Protein AF-A0A969ZF93-F1 (afdb_monomer)

Mean predicted aligned error: 15.91 Å

Sequence (380 aa):
MSTKKSKSNSNIKKSTTNMNKKSVTTKNDAAKNDTPNAEYIKITNASLAMEIDSDFIKSILDEEADKKLCLDSTTDDKTQMDQFDEIEMEIIEVEKPQKKKRKIVPFDFVRWAVMFGALCLFAYSSYELTLIYVTGQETNDAHGEIANMFTVSIDDVDTEYYNVNGEKIVLNNTGDGTAFVWNFEKIKEYNPNAKGYIRQGNGTYIDNPIVQHPSDNDYYLNHLSNNYPSGVGSIFIDTRITEGLNAKNCILYGHNVQAWANHIMFGSLNFYYDDPSHCKENPTMDIYIGDHHYVYYVYAAFKVPATGSPVYTWEIETDEEFLEYVNTFKEQSIYDFKEAPQITADSHILTLSTCTTDHEQRMIIQLVRSREVFDVPVDQ

Solvent-accessible surface area (backbone atoms only — not comparable to full-atom values): 23064 Å² total; per-residue (Å²): 133,89,81,82,89,81,88,88,87,80,90,86,84,90,87,80,89,85,89,84,91,83,83,89,81,88,79,83,80,75,77,82,75,83,68,66,78,74,47,64,70,49,56,65,61,64,79,67,64,77,78,74,54,68,67,59,58,49,54,58,54,52,62,59,50,68,74,70,70,85,80,82,85,80,90,85,91,90,86,80,90,84,91,83,78,96,74,81,90,74,85,74,82,76,77,76,84,74,82,77,74,79,76,86,48,75,66,57,57,52,51,49,51,51,53,48,52,51,50,52,51,49,51,50,53,52,50,54,52,48,50,54,51,50,49,51,49,55,51,53,50,52,54,50,50,56,55,53,73,29,50,42,61,60,86,80,52,91,73,81,45,28,17,92,86,71,47,75,46,81,79,63,67,76,79,83,51,31,24,82,47,68,56,49,66,62,48,37,72,63,22,79,45,47,62,35,34,41,28,34,81,93,37,82,39,30,65,44,59,29,31,39,50,91,80,43,78,61,62,43,57,42,11,30,75,76,67,48,75,32,87,70,22,30,39,30,42,50,43,86,49,82,60,42,91,73,25,59,43,26,48,34,41,24,42,50,36,53,72,96,63,64,15,29,67,34,24,49,60,53,38,61,72,77,32,78,64,46,45,72,76,56,43,50,36,43,37,34,47,63,82,42,35,34,41,24,23,40,44,23,37,41,75,44,57,60,93,62,58,81,83,73,62,63,80,72,94,44,54,66,58,43,51,48,53,52,51,59,48,42,73,57,23,82,52,88,46,78,86,32,74,89,84,53,72,88,46,34,32,37,39,40,40,21,53,37,99,84,58,61,32,26,40,36,42,30,30,36,59,65,55,76,48,78,67,32,56,52,92,128

Structure (mmCIF, N/CA/C/O backbone):
data_AF-A0A969ZF93-F1
#
_entry.id   AF-A0A969ZF93-F1
#
loop_
_atom_site.group_PDB
_atom_site.id
_atom_site.type_symbol
_atom_site.label_atom_id
_atom_site.label_alt_id
_atom_site.label_comp_id
_atom_site.label_asym_id
_atom_site.label_entity_id
_atom_site.label_seq_id
_atom_site.pdbx_PDB_ins_code
_atom_site.Cartn_x
_atom_site.Cartn_y
_atom_site.Cartn_z
_atom_site.occupancy
_atom_site.B_iso_or_equiv
_atom_site.auth_seq_id
_atom_site.auth_comp_id
_atom_site.auth_asym_id
_atom_site.auth_atom_id
_atom_site.pdbx_PDB_model_num
ATOM 1 N N . MET A 1 1 ? -57.391 31.481 47.842 1.00 40.81 1 MET A N 1
ATOM 2 C CA . MET A 1 1 ? -56.029 31.367 47.275 1.00 40.81 1 MET A CA 1
ATOM 3 C C . MET A 1 1 ? -56.160 31.253 45.759 1.00 40.81 1 MET A C 1
ATOM 5 O O . MET A 1 1 ? -56.789 30.311 45.313 1.00 40.81 1 MET A O 1
ATOM 9 N N . SER A 1 2 ? -55.962 32.372 45.042 1.00 35.78 2 SER A N 1
ATOM 10 C CA . SER A 1 2 ? -54.962 32.567 43.956 1.00 35.78 2 SER A CA 1
ATOM 11 C C . SER A 1 2 ? -55.096 31.579 42.776 1.00 35.78 2 SER A C 1
ATOM 13 O O . SER A 1 2 ? -54.986 30.390 43.007 1.00 35.78 2 SER A O 1
ATOM 15 N N . THR A 1 3 ? -55.288 31.931 41.492 1.00 37.84 3 THR A N 1
ATOM 16 C CA . THR A 1 3 ? -55.156 33.207 40.755 1.00 37.84 3 THR A CA 1
ATOM 17 C C . THR A 1 3 ? -55.750 33.072 39.323 1.00 37.84 3 THR A C 1
ATOM 19 O O . THR A 1 3 ? -55.585 32.030 38.706 1.00 37.84 3 THR A O 1
ATOM 22 N N . LYS A 1 4 ? -56.434 34.137 38.844 1.00 36.38 4 LYS A N 1
ATOM 23 C CA . LYS A 1 4 ? -56.649 34.712 37.469 1.00 36.38 4 LYS A CA 1
ATOM 24 C C . LYS A 1 4 ? -56.533 33.810 36.201 1.00 36.38 4 LYS A C 1
ATOM 26 O O . LYS A 1 4 ? -55.506 33.186 36.000 1.00 36.38 4 LYS A O 1
ATOM 31 N N . LYS A 1 5 ? -57.557 33.676 35.319 1.00 35.16 5 LYS A N 1
ATOM 32 C CA . LYS A 1 5 ? -58.002 34.558 34.172 1.00 35.16 5 LYS A CA 1
ATOM 33 C C . LYS A 1 5 ? -56.833 35.023 33.262 1.00 35.16 5 LYS A C 1
ATOM 35 O O . LYS A 1 5 ? -55.870 35.528 33.808 1.00 35.16 5 LYS A O 1
ATOM 40 N N . SER A 1 6 ? -56.839 35.004 31.917 1.00 31.14 6 SER A N 1
ATOM 41 C CA . SER A 1 6 ? -57.897 34.932 30.890 1.00 31.14 6 SER A CA 1
ATOM 42 C C . SER A 1 6 ? -57.333 34.759 29.456 1.00 31.14 6 SER A C 1
ATOM 44 O O . SER A 1 6 ? -56.270 35.290 29.170 1.00 31.14 6 SER A O 1
ATOM 46 N N . LYS A 1 7 ? -58.139 34.126 28.586 1.00 33.19 7 LYS A N 1
ATOM 47 C CA . LYS A 1 7 ? -58.518 34.403 27.170 1.00 33.19 7 LYS A CA 1
ATOM 48 C C . LYS A 1 7 ? -57.571 35.030 26.117 1.00 33.19 7 LYS A C 1
ATOM 50 O O . LYS A 1 7 ? -56.831 35.975 26.347 1.00 33.19 7 LYS A O 1
ATOM 55 N N . SER A 1 8 ? -57.822 34.514 24.909 1.00 30.25 8 SER A N 1
ATOM 56 C CA . SER A 1 8 ? -57.331 34.769 23.551 1.00 30.25 8 SER A CA 1
ATOM 57 C C . SER A 1 8 ? -57.629 36.132 22.915 1.00 30.25 8 SER A C 1
ATOM 59 O O . SER A 1 8 ? -58.649 36.751 23.214 1.00 30.25 8 SER A O 1
ATOM 61 N N . ASN A 1 9 ? -56.796 36.472 21.921 1.00 28.94 9 ASN A N 1
ATOM 62 C CA . ASN A 1 9 ? -57.050 37.063 20.582 1.00 28.94 9 ASN A CA 1
ATOM 63 C C . ASN A 1 9 ? -55.696 37.633 20.096 1.00 28.94 9 ASN A C 1
ATOM 65 O O . ASN A 1 9 ? -54.911 38.052 20.933 1.00 28.94 9 ASN A O 1
ATOM 69 N N . SER A 1 10 ? -55.288 37.771 18.834 1.00 29.08 10 SER A N 1
ATOM 70 C CA . SER A 1 10 ? -55.715 37.454 17.458 1.00 29.08 10 SER A CA 1
ATOM 71 C C . SER A 1 10 ? -54.717 38.225 16.549 1.00 29.08 10 SER A C 1
ATOM 73 O O . SER A 1 10 ? -54.175 39.217 17.037 1.00 29.08 10 SER A O 1
ATOM 75 N N . ASN A 1 11 ? -54.605 37.892 15.247 1.00 27.62 11 ASN A N 1
ATOM 76 C CA . ASN A 1 11 ? -54.101 38.757 14.143 1.00 27.62 11 ASN A CA 1
ATOM 77 C C . ASN A 1 11 ? -52.562 38.944 14.043 1.00 27.62 11 ASN A C 1
ATOM 79 O O . ASN A 1 11 ? -51.918 39.159 15.054 1.00 27.62 11 ASN A O 1
ATOM 83 N N . ILE A 1 12 ? -51.842 38.917 12.905 1.00 28.77 12 ILE A N 1
ATOM 84 C CA . ILE A 1 12 ? -52.039 39.133 11.444 1.00 28.77 12 ILE A CA 1
ATOM 85 C C . ILE A 1 12 ? -50.669 38.700 10.802 1.00 28.77 12 ILE A C 1
ATOM 87 O O . ILE A 1 12 ? -49.652 38.895 11.455 1.00 28.77 12 ILE A O 1
ATOM 91 N N . LYS A 1 13 ? -50.470 38.082 9.619 1.00 28.23 13 LYS A N 1
ATOM 92 C CA . LYS A 1 13 ? -50.748 38.515 8.228 1.00 28.23 13 LYS A CA 1
ATOM 93 C C . LYS A 1 13 ? -50.360 37.376 7.254 1.00 28.23 13 LYS A C 1
ATOM 95 O O . LYS A 1 13 ? -49.263 36.837 7.355 1.00 28.23 13 LYS A O 1
ATOM 100 N N . LYS A 1 14 ? -51.221 37.071 6.279 1.00 29.30 14 LYS A N 1
ATOM 101 C CA . LYS A 1 14 ? -50.859 36.401 5.014 1.00 29.30 14 LYS A CA 1
ATOM 102 C C . LYS A 1 14 ? -50.449 37.469 3.992 1.00 29.30 14 LYS A C 1
ATOM 104 O O . LYS A 1 14 ? -51.065 38.532 3.967 1.00 29.30 14 LYS A O 1
ATOM 109 N N . SER A 1 15 ? -49.494 37.159 3.119 1.00 24.33 15 SER A N 1
ATOM 110 C CA . SER A 1 15 ? -49.384 37.768 1.788 1.00 24.33 15 SER A CA 1
ATOM 111 C C . SER A 1 15 ? -48.845 36.731 0.807 1.00 24.33 15 SER A C 1
ATOM 113 O O . SER A 1 15 ? -47.916 35.991 1.126 1.00 24.33 15 SER A O 1
ATOM 115 N N . THR A 1 16 ? -49.472 36.673 -0.360 1.00 24.44 16 THR A N 1
ATOM 116 C CA . THR A 1 16 ? -49.314 35.671 -1.413 1.00 24.44 16 THR A CA 1
ATOM 117 C C . THR A 1 16 ? -48.857 36.374 -2.697 1.00 24.44 16 THR A C 1
ATOM 119 O O . THR A 1 16 ? -49.367 37.449 -2.999 1.00 24.44 16 THR A O 1
ATOM 122 N N . THR A 1 17 ? -48.039 35.680 -3.502 1.00 24.02 17 THR A N 1
ATOM 123 C CA . THR A 1 17 ? -47.880 35.784 -4.981 1.00 24.02 17 THR A CA 1
ATOM 124 C C . THR A 1 17 ? -47.227 37.036 -5.596 1.00 24.02 17 THR A C 1
ATOM 126 O O . THR A 1 17 ? -47.792 38.121 -5.550 1.00 24.02 17 THR A O 1
ATOM 129 N N . ASN A 1 18 ? -46.128 36.865 -6.353 1.00 24.06 18 ASN A N 1
ATOM 130 C CA . ASN A 1 18 ? -46.196 36.690 -7.819 1.00 24.06 18 ASN A CA 1
ATOM 131 C C . ASN A 1 18 ? -44.833 36.395 -8.479 1.00 24.06 18 ASN A C 1
ATOM 133 O O . ASN A 1 18 ? -43.802 36.934 -8.088 1.00 24.06 18 ASN A O 1
ATOM 137 N N . MET A 1 19 ? -44.875 35.546 -9.512 1.00 25.45 19 MET A N 1
ATOM 138 C CA . MET A 1 19 ? -43.780 35.216 -10.433 1.00 25.45 19 MET A CA 1
ATOM 139 C C . MET A 1 19 ? -43.371 36.416 -11.304 1.00 25.45 19 MET A C 1
ATOM 141 O O . MET A 1 19 ? -44.251 37.144 -11.762 1.00 25.45 19 MET A O 1
ATOM 145 N N . ASN A 1 20 ? -42.091 36.504 -11.699 1.00 24.62 20 ASN A N 1
ATOM 146 C CA . ASN A 1 20 ? -41.753 36.644 -13.123 1.00 24.62 20 ASN A CA 1
ATOM 147 C C . ASN A 1 20 ? -40.305 36.230 -13.463 1.00 24.62 20 ASN A C 1
ATOM 149 O O . ASN A 1 20 ? -39.370 36.491 -12.712 1.00 24.62 20 ASN A O 1
ATOM 153 N N . LYS A 1 21 ? -40.165 35.593 -14.632 1.00 26.84 21 LYS A N 1
ATOM 154 C CA . LYS A 1 21 ? -38.942 35.107 -15.298 1.00 26.84 21 LYS A CA 1
ATOM 155 C C . LYS A 1 21 ? -38.001 36.237 -15.749 1.00 26.84 21 LYS A C 1
ATOM 157 O O . LYS A 1 21 ? -38.490 37.248 -16.249 1.00 26.84 21 LYS A O 1
ATOM 162 N N . LYS A 1 22 ? -36.686 35.961 -15.748 1.00 24.03 22 LYS A N 1
ATOM 163 C CA . LYS A 1 22 ? -35.686 36.233 -16.823 1.00 24.03 22 LYS A CA 1
ATOM 164 C C . LYS A 1 22 ? -34.298 35.765 -16.341 1.00 24.03 22 LYS A C 1
ATOM 166 O O . LYS A 1 22 ? -33.804 36.260 -15.342 1.00 24.03 22 LYS A O 1
ATOM 171 N N . SER A 1 23 ? -33.815 34.613 -16.811 1.00 21.84 23 SER A N 1
ATOM 172 C CA . SER A 1 23 ? -32.892 34.434 -17.952 1.00 21.84 23 SER A CA 1
ATOM 173 C C . SER A 1 23 ? -31.426 34.796 -17.657 1.00 21.84 23 SER A C 1
ATOM 175 O O . SER A 1 23 ? -31.070 35.967 -17.658 1.00 21.84 23 SER A O 1
ATOM 177 N N . VAL A 1 24 ? -30.619 33.743 -17.474 1.00 24.17 24 VAL A N 1
ATOM 178 C CA . VAL A 1 24 ? -29.272 33.506 -18.033 1.00 24.17 24 VAL A CA 1
ATOM 179 C C . VAL A 1 24 ? -28.315 34.702 -18.102 1.00 24.17 24 VAL A C 1
ATOM 181 O O . VAL A 1 24 ? -28.426 35.550 -18.982 1.00 24.17 24 VAL A O 1
ATOM 184 N N . THR A 1 25 ? -27.248 34.648 -17.304 1.00 22.84 25 THR A N 1
ATOM 185 C CA . THR A 1 25 ? -25.881 34.645 -17.859 1.00 22.84 25 THR A CA 1
ATOM 186 C C . THR A 1 25 ? -24.914 34.040 -16.846 1.00 22.84 25 THR A C 1
ATOM 188 O O . THR A 1 25 ? -24.570 34.640 -15.833 1.00 22.84 25 THR A O 1
ATOM 191 N N . THR A 1 26 ? -24.507 32.810 -17.136 1.00 24.31 26 THR A N 1
ATOM 192 C CA . THR A 1 26 ? -23.310 32.152 -16.621 1.00 24.31 26 THR A CA 1
ATOM 193 C C . THR A 1 26 ? -22.082 33.000 -16.946 1.00 24.31 26 THR A C 1
ATOM 195 O O . THR A 1 26 ? -21.809 33.267 -18.117 1.00 24.31 26 THR A O 1
ATOM 198 N N . LYS A 1 27 ? -21.318 33.392 -15.926 1.00 23.11 27 LYS A N 1
ATOM 199 C CA . LYS A 1 27 ? -19.876 33.587 -16.071 1.00 23.11 27 LYS A CA 1
ATOM 200 C C . LYS A 1 27 ? -19.208 32.433 -15.345 1.00 23.11 27 LYS A C 1
ATOM 202 O O . LYS A 1 27 ? -19.164 32.399 -14.122 1.00 23.11 27 LYS A O 1
ATOM 207 N N . ASN A 1 28 ? -18.797 31.461 -16.152 1.00 23.97 28 ASN A N 1
ATOM 208 C CA . ASN A 1 28 ? -17.824 30.453 -15.780 1.00 23.97 28 ASN A CA 1
ATOM 209 C C . ASN A 1 28 ? -16.500 31.180 -15.558 1.00 23.97 28 ASN A C 1
ATOM 211 O O . ASN A 1 28 ? -15.826 31.525 -16.528 1.00 23.97 28 ASN A O 1
ATOM 215 N N . ASP A 1 29 ? -16.135 31.406 -14.303 1.00 22.75 29 ASP A N 1
ATOM 216 C CA . ASP A 1 29 ? -14.733 31.597 -13.961 1.00 22.75 29 ASP A CA 1
ATOM 217 C C . ASP A 1 29 ? -14.130 30.195 -13.873 1.00 22.75 29 ASP A C 1
ATOM 219 O O . ASP A 1 29 ? -14.189 29.511 -12.854 1.00 22.75 29 ASP A O 1
ATOM 223 N N . ALA A 1 30 ? -13.654 29.732 -15.030 1.00 24.02 30 ALA A N 1
ATOM 224 C CA . ALA A 1 30 ? -12.856 28.531 -15.160 1.00 24.02 30 ALA A CA 1
ATOM 225 C C . ALA A 1 30 ? -11.570 28.721 -14.345 1.00 24.02 30 ALA A C 1
ATOM 227 O O . ALA A 1 30 ? -10.636 29.397 -14.782 1.00 24.02 30 ALA A O 1
ATOM 228 N N . ALA A 1 31 ? -11.530 28.133 -13.151 1.00 24.70 31 ALA A N 1
ATOM 229 C CA . ALA A 1 31 ? -10.272 27.790 -12.519 1.00 24.70 31 ALA A CA 1
ATOM 230 C C . ALA A 1 31 ? -9.588 26.779 -13.444 1.00 24.70 31 ALA A C 1
ATOM 232 O O . ALA A 1 31 ? -10.082 25.670 -13.648 1.00 24.70 31 ALA A O 1
ATOM 233 N N . LYS A 1 32 ? -8.501 27.217 -14.083 1.00 26.53 32 LYS A N 1
ATOM 234 C CA . LYS A 1 32 ? -7.571 26.341 -14.787 1.00 26.53 32 LYS A CA 1
ATOM 235 C C . LYS A 1 32 ? -6.989 25.374 -13.762 1.00 26.53 32 LYS A C 1
ATOM 237 O O . LYS A 1 32 ? -6.062 25.727 -13.043 1.00 26.53 32 LYS A O 1
ATOM 242 N N . ASN A 1 33 ? -7.573 24.189 -13.679 1.00 28.36 33 ASN A N 1
ATOM 243 C CA . ASN A 1 33 ? -6.906 23.036 -13.110 1.00 28.36 33 ASN A CA 1
ATOM 244 C C . ASN A 1 33 ? -6.110 22.422 -14.256 1.00 28.36 33 ASN A C 1
ATOM 246 O O . ASN A 1 33 ? -6.657 21.701 -15.088 1.00 28.36 33 ASN A O 1
ATOM 250 N N . ASP A 1 34 ? -4.840 22.809 -14.337 1.00 29.39 34 ASP A N 1
ATOM 251 C CA . ASP A 1 34 ? -3.869 22.158 -15.202 1.00 29.39 34 ASP A CA 1
ATOM 252 C C . ASP A 1 34 ? -3.709 20.710 -14.699 1.00 29.39 34 ASP A C 1
ATOM 254 O O . ASP A 1 34 ? -3.192 20.447 -13.615 1.00 29.39 34 ASP A O 1
ATOM 258 N N . THR A 1 35 ? -4.271 19.766 -15.449 1.00 31.91 35 THR A N 1
ATOM 259 C CA . THR A 1 35 ? -4.201 18.319 -15.211 1.00 31.91 35 THR A CA 1
ATOM 260 C C . THR A 1 35 ? -2.762 17.805 -15.392 1.00 31.91 35 THR A C 1
ATOM 262 O O . THR A 1 35 ? -2.220 17.978 -16.487 1.00 31.91 35 THR A O 1
ATOM 265 N N . PRO A 1 36 ? -2.159 17.094 -14.414 1.00 35.16 36 PRO A N 1
ATOM 266 C CA . PRO A 1 36 ? -0.776 16.597 -14.515 1.00 35.16 36 PRO A CA 1
ATOM 267 C C . PRO A 1 36 ? -0.586 15.448 -15.521 1.00 35.16 36 PRO A C 1
ATOM 269 O O . PRO A 1 36 ? 0.537 15.138 -15.916 1.00 35.16 36 PRO A O 1
ATOM 272 N N . ASN A 1 37 ? -1.672 14.806 -15.965 1.00 37.34 37 ASN A N 1
ATOM 273 C CA . ASN A 1 37 ? -1.586 13.536 -16.691 1.00 37.34 37 ASN A CA 1
ATOM 274 C C . ASN A 1 37 ? -1.041 13.677 -18.131 1.00 37.34 37 ASN A C 1
ATOM 276 O O . ASN A 1 37 ? -0.442 12.754 -18.673 1.00 37.34 37 ASN A O 1
ATOM 280 N N . ALA A 1 38 ? -1.162 14.862 -18.742 1.00 32.25 38 ALA A N 1
ATOM 281 C CA . ALA A 1 38 ? -0.589 15.149 -20.064 1.00 32.25 38 ALA A CA 1
ATOM 282 C C . ALA A 1 38 ? 0.864 15.670 -20.006 1.00 32.25 38 ALA A C 1
ATOM 284 O O . ALA A 1 38 ? 1.550 15.727 -21.031 1.00 32.25 38 ALA A O 1
ATOM 285 N N . GLU A 1 39 ? 1.348 16.054 -18.820 1.00 36.22 39 GLU A N 1
ATOM 286 C CA . GLU A 1 39 ? 2.735 16.485 -18.602 1.00 36.22 39 GLU A CA 1
ATOM 287 C C . GLU A 1 39 ? 3.679 15.295 -18.367 1.00 36.22 39 GLU A C 1
ATOM 289 O O . GLU A 1 39 ? 4.873 15.384 -18.662 1.00 36.22 39 GLU A O 1
ATOM 294 N N . TYR A 1 40 ? 3.126 14.144 -17.966 1.00 36.62 40 TYR A N 1
ATOM 295 C CA . TYR A 1 40 ? 3.850 12.896 -17.705 1.00 36.62 40 TYR A CA 1
ATOM 296 C C . TYR A 1 40 ? 4.607 12.354 -18.937 1.00 36.62 40 TYR A C 1
ATOM 298 O O . TYR A 1 40 ? 5.688 11.781 -18.813 1.00 36.62 40 TYR A O 1
ATOM 306 N N . ILE A 1 41 ? 4.100 12.619 -20.148 1.00 38.09 41 ILE A N 1
ATOM 307 C CA . ILE A 1 41 ? 4.747 12.233 -21.420 1.00 38.09 41 ILE A CA 1
ATOM 308 C C . ILE A 1 41 ? 5.706 13.329 -21.934 1.00 38.09 41 ILE A C 1
ATOM 310 O O . ILE A 1 41 ? 6.592 13.073 -22.752 1.00 38.09 41 ILE A O 1
ATOM 314 N N . LYS A 1 42 ? 5.565 14.575 -21.463 1.00 29.45 42 LYS A N 1
ATOM 315 C CA . LYS A 1 42 ? 6.388 15.705 -21.927 1.00 29.45 42 LYS A CA 1
ATOM 316 C C . LYS A 1 42 ? 7.664 15.898 -21.115 1.00 29.45 42 LYS A C 1
ATOM 318 O O . LYS A 1 42 ? 8.695 16.208 -21.706 1.00 29.45 42 LYS A O 1
ATOM 323 N N . ILE A 1 43 ? 7.621 15.710 -19.796 1.00 34.69 43 ILE A N 1
ATOM 324 C CA . ILE A 1 43 ? 8.765 16.017 -18.918 1.00 34.69 43 ILE A CA 1
ATOM 325 C C . ILE A 1 43 ? 9.876 14.959 -19.051 1.00 34.69 43 ILE A C 1
ATOM 327 O O . ILE A 1 43 ? 11.060 15.299 -19.043 1.00 34.69 43 ILE A O 1
ATOM 331 N N . THR A 1 44 ? 9.519 13.698 -19.298 1.00 34.28 44 THR A N 1
ATOM 332 C CA . THR A 1 44 ? 10.472 12.602 -19.554 1.00 34.28 44 THR A CA 1
ATOM 333 C C . THR A 1 44 ? 11.210 12.759 -20.886 1.00 34.28 44 THR A C 1
ATOM 335 O O . THR A 1 44 ? 12.410 12.502 -20.955 1.00 34.28 44 THR A O 1
ATOM 338 N N . ASN A 1 45 ? 10.545 13.291 -21.917 1.00 33.78 45 ASN A N 1
ATOM 339 C CA . ASN A 1 45 ? 11.184 13.610 -23.199 1.00 33.78 45 ASN A CA 1
ATOM 340 C C . ASN A 1 45 ? 12.012 14.910 -23.166 1.00 33.78 45 ASN A C 1
ATOM 342 O O . ASN A 1 45 ? 12.909 15.084 -23.988 1.00 33.78 45 ASN A O 1
ATOM 346 N N . ALA A 1 46 ? 11.748 15.821 -22.223 1.00 32.34 46 ALA A N 1
ATOM 347 C CA . ALA A 1 46 ? 12.468 17.092 -22.117 1.00 32.34 46 ALA A CA 1
ATOM 348 C C . ALA A 1 46 ? 13.789 16.985 -21.335 1.00 32.34 46 ALA A C 1
ATOM 350 O O . ALA A 1 46 ? 14.722 17.733 -21.619 1.00 32.34 46 ALA A O 1
ATOM 351 N N . SER A 1 47 ? 13.905 16.056 -20.376 1.00 34.72 47 SER A N 1
ATOM 352 C CA . SER A 1 47 ? 15.113 15.938 -19.542 1.00 34.72 47 SER A CA 1
ATOM 353 C C . SER A 1 47 ? 16.197 15.002 -20.104 1.00 34.72 47 SER A C 1
ATOM 355 O O . SER A 1 47 ? 17.250 14.857 -19.480 1.00 34.72 47 SER A O 1
ATOM 357 N N . LEU A 1 48 ? 15.976 14.377 -21.265 1.00 40.53 48 LEU A N 1
ATOM 358 C CA . LEU A 1 48 ? 16.951 13.480 -21.900 1.00 40.53 48 LEU A CA 1
ATOM 359 C C . LEU A 1 48 ? 17.068 13.687 -23.420 1.00 40.53 48 LEU A C 1
ATOM 361 O O . LEU A 1 48 ? 17.361 12.757 -24.165 1.00 40.53 48 LEU A O 1
ATOM 365 N N . ALA A 1 49 ? 16.882 14.917 -23.896 1.00 30.98 49 ALA A N 1
ATOM 366 C CA . ALA A 1 49 ? 17.392 15.316 -25.202 1.00 30.98 49 ALA A CA 1
ATOM 367 C C . ALA A 1 49 ? 18.847 15.771 -25.025 1.00 30.98 49 ALA A C 1
ATOM 369 O O . ALA A 1 49 ? 19.141 16.955 -24.881 1.00 30.98 49 ALA A O 1
ATOM 370 N N . MET A 1 50 ? 19.783 14.821 -25.008 1.00 36.78 50 MET A N 1
ATOM 371 C CA . MET A 1 50 ? 21.148 15.156 -25.397 1.00 36.78 50 MET A CA 1
ATOM 372 C C . MET A 1 50 ? 21.069 15.407 -26.907 1.00 36.78 50 MET A C 1
ATOM 374 O O . MET A 1 50 ? 21.048 14.457 -27.686 1.00 36.78 50 MET A O 1
ATOM 378 N N . GLU A 1 51 ? 20.892 16.669 -27.313 1.00 36.41 51 GLU A N 1
ATOM 379 C CA . GLU A 1 51 ? 21.000 17.084 -28.715 1.00 36.41 51 GLU A CA 1
ATOM 380 C C . GLU A 1 51 ? 22.408 16.718 -29.194 1.00 36.41 51 GLU A C 1
ATOM 382 O O . GLU A 1 51 ? 23.378 17.450 -29.004 1.00 36.41 51 GLU A O 1
ATOM 387 N N . ILE A 1 52 ? 22.538 15.526 -29.773 1.00 41.66 52 ILE A N 1
ATOM 388 C CA . ILE A 1 52 ? 23.690 15.185 -30.589 1.00 41.66 52 ILE A CA 1
ATOM 389 C C . ILE A 1 52 ? 23.504 15.994 -31.865 1.00 41.66 52 ILE A C 1
ATOM 391 O O . ILE A 1 52 ? 22.648 15.684 -32.693 1.00 41.66 52 ILE A O 1
ATOM 395 N N . ASP A 1 53 ? 24.273 17.073 -31.957 1.00 42.34 53 ASP A N 1
ATOM 396 C CA . ASP A 1 53 ? 24.287 17.987 -33.086 1.00 42.34 53 ASP A CA 1
ATOM 397 C C . ASP A 1 53 ? 24.425 17.208 -34.407 1.00 42.34 53 ASP A C 1
ATOM 399 O O . ASP A 1 53 ? 25.418 16.516 -34.660 1.00 42.34 53 ASP A O 1
ATOM 403 N N . SER A 1 54 ? 23.395 17.313 -35.249 1.00 45.38 54 SER A N 1
ATOM 404 C CA . SER A 1 54 ? 23.354 16.761 -36.606 1.00 45.38 54 SER A CA 1
ATOM 405 C C . SER A 1 54 ? 24.563 17.219 -37.430 1.00 45.38 54 SER A C 1
ATOM 407 O O . SER A 1 54 ? 25.067 16.460 -38.263 1.00 45.38 54 SER A O 1
ATOM 409 N N . ASP A 1 55 ? 25.072 18.426 -37.175 1.00 44.47 55 ASP A N 1
ATOM 410 C CA . ASP A 1 55 ? 26.222 18.976 -37.887 1.00 44.47 55 ASP A CA 1
ATOM 411 C C . ASP A 1 55 ? 27.539 18.307 -37.457 1.00 44.47 55 ASP A C 1
ATOM 413 O O . ASP A 1 55 ? 28.453 18.165 -38.274 1.00 44.47 55 ASP A O 1
ATOM 417 N N . PHE A 1 56 ? 27.619 17.768 -36.233 1.00 47.06 56 PHE A N 1
ATOM 418 C CA . PHE A 1 56 ? 28.773 16.992 -35.771 1.00 47.06 56 PHE A CA 1
ATOM 419 C C . PHE A 1 56 ? 28.855 15.626 -36.468 1.00 47.06 56 PHE A C 1
ATOM 421 O O . PHE A 1 56 ? 29.923 15.250 -36.954 1.00 47.06 56 PHE A O 1
ATOM 428 N N . ILE A 1 57 ? 27.729 14.914 -36.619 1.00 49.50 57 ILE A N 1
ATOM 429 C CA . ILE A 1 57 ? 27.691 13.644 -37.372 1.00 49.50 57 ILE A CA 1
ATOM 430 C C . ILE A 1 57 ? 27.961 13.878 -38.864 1.00 49.50 57 ILE A C 1
ATOM 432 O O . ILE A 1 57 ? 28.677 13.094 -39.489 1.00 49.50 57 ILE A O 1
ATOM 436 N N . LYS A 1 58 ? 27.461 14.983 -39.428 1.00 48.88 58 LYS A N 1
ATOM 437 C CA . LYS A 1 58 ? 27.735 15.356 -40.819 1.00 48.88 58 LYS A CA 1
ATOM 438 C C . LYS A 1 58 ? 29.216 15.674 -41.054 1.00 48.88 58 LYS A C 1
ATOM 440 O O . LYS A 1 58 ? 29.769 15.228 -42.053 1.00 48.88 58 LYS A O 1
ATOM 445 N N . SER A 1 59 ? 29.885 16.324 -40.095 1.00 48.41 59 SER A N 1
ATOM 446 C CA . SER A 1 59 ? 31.328 16.598 -40.174 1.00 48.41 59 SER A CA 1
ATOM 447 C C . SER A 1 59 ? 32.196 15.331 -40.161 1.00 48.41 59 SER A C 1
ATOM 449 O O . SER A 1 59 ? 33.202 15.271 -40.865 1.00 48.41 59 SER A O 1
ATOM 451 N N . ILE A 1 60 ? 31.777 14.292 -39.425 1.00 49.22 60 ILE A N 1
ATOM 452 C CA . ILE A 1 60 ? 32.478 13.000 -39.371 1.00 49.22 60 ILE A CA 1
ATOM 453 C C . ILE A 1 60 ? 32.262 12.203 -40.667 1.00 49.22 60 ILE A C 1
ATOM 455 O O . ILE A 1 60 ? 33.189 11.556 -41.153 1.00 49.22 60 ILE A O 1
ATOM 459 N N . LEU A 1 61 ? 31.062 12.267 -41.253 1.00 45.66 61 LEU A N 1
ATOM 460 C CA . LEU A 1 61 ? 30.740 11.570 -42.504 1.00 45.66 61 LEU A CA 1
ATOM 461 C C . LEU A 1 61 ? 31.381 12.230 -43.738 1.00 45.66 61 LEU A C 1
ATOM 463 O O . LEU A 1 61 ? 31.814 11.515 -44.644 1.00 45.66 61 LEU A O 1
ATOM 467 N N . ASP A 1 62 ? 31.498 13.560 -43.763 1.00 47.88 62 ASP A N 1
ATOM 468 C CA . ASP A 1 62 ? 32.140 14.289 -44.867 1.00 47.88 62 ASP A CA 1
ATOM 469 C C . ASP A 1 62 ? 33.674 14.088 -44.875 1.00 47.88 62 ASP A C 1
ATOM 471 O O . ASP A 1 62 ? 34.271 13.924 -45.942 1.00 47.88 62 ASP A O 1
ATOM 475 N N . GLU A 1 63 ? 34.322 13.962 -43.705 1.00 46.72 63 GLU A N 1
ATOM 476 C CA . GLU A 1 63 ? 35.768 13.673 -43.610 1.00 46.72 63 GLU A CA 1
ATOM 477 C C . GLU A 1 63 ? 36.126 12.255 -44.116 1.00 46.72 63 GLU A C 1
ATOM 479 O O . GLU A 1 63 ? 37.237 12.000 -44.602 1.00 46.72 63 GLU A O 1
ATOM 484 N N . GLU A 1 64 ? 35.174 11.319 -44.053 1.00 50.22 64 GLU A N 1
ATOM 485 C CA . GLU A 1 64 ? 35.337 9.948 -44.545 1.00 50.22 64 GLU A CA 1
ATOM 486 C C . GLU A 1 64 ? 34.993 9.806 -46.045 1.00 50.22 64 GLU A C 1
ATOM 488 O O . GLU A 1 64 ? 35.547 8.933 -46.727 1.00 50.22 64 GLU A O 1
ATOM 493 N N . ALA A 1 65 ? 34.166 10.708 -46.592 1.00 43.62 65 ALA A N 1
ATOM 494 C CA . ALA A 1 65 ? 33.850 10.795 -48.020 1.00 43.62 65 ALA A CA 1
ATOM 495 C C . ALA A 1 65 ? 34.993 11.425 -48.844 1.00 43.62 65 ALA A C 1
ATOM 497 O O . ALA A 1 65 ? 35.354 10.889 -49.898 1.00 43.62 65 ALA A O 1
ATOM 498 N N . ASP A 1 66 ? 35.651 12.471 -48.330 1.00 43.53 66 ASP A N 1
ATOM 499 C CA . ASP A 1 66 ? 36.777 13.137 -49.010 1.00 43.53 66 ASP A CA 1
ATOM 500 C C . ASP A 1 66 ? 38.037 12.257 -49.101 1.00 43.53 66 ASP A C 1
ATOM 502 O O . ASP A 1 66 ? 38.859 12.396 -50.011 1.00 43.53 66 ASP A O 1
ATOM 506 N N . LYS A 1 67 ? 38.175 11.260 -48.218 1.00 46.62 67 LYS A N 1
ATOM 507 C CA . LYS A 1 67 ? 39.273 10.279 -48.276 1.00 46.62 67 LYS A CA 1
ATOM 508 C C . LYS A 1 67 ? 39.068 9.166 -49.304 1.00 46.62 67 LYS A C 1
ATOM 510 O O . LYS A 1 67 ? 40.010 8.415 -49.567 1.00 46.62 67 LYS A O 1
ATOM 515 N N . LYS A 1 68 ? 37.873 9.047 -49.890 1.00 41.88 68 LYS A N 1
ATOM 516 C CA . LYS A 1 68 ? 37.514 7.980 -50.840 1.00 41.88 68 LYS A CA 1
ATOM 517 C C . LYS A 1 68 ? 37.385 8.436 -52.297 1.00 41.88 68 LYS A C 1
ATOM 519 O O . LYS A 1 68 ? 37.180 7.579 -53.152 1.00 41.88 68 LYS A O 1
ATOM 524 N N . LEU A 1 69 ? 37.554 9.729 -52.595 1.00 36.16 69 LEU A N 1
ATOM 525 C CA . LEU A 1 69 ? 37.295 10.307 -53.926 1.00 36.16 69 LEU A CA 1
ATOM 526 C C . LEU A 1 69 ? 38.538 10.767 -54.713 1.00 36.16 69 LEU A C 1
ATOM 528 O O . LEU A 1 69 ? 38.407 11.335 -55.791 1.00 36.16 69 LEU A O 1
ATOM 532 N N . CYS A 1 70 ? 39.748 10.455 -54.244 1.00 32.84 70 CYS A N 1
ATOM 533 C CA . CYS A 1 70 ? 40.994 10.718 -54.977 1.00 32.84 70 CYS A CA 1
ATOM 534 C C . CYS A 1 70 ? 41.653 9.414 -55.442 1.00 32.84 70 CYS A C 1
ATOM 536 O O . CYS A 1 70 ? 42.738 9.073 -54.977 1.00 32.84 70 CYS A O 1
ATOM 538 N N . LEU A 1 71 ? 40.981 8.652 -56.310 1.00 36.56 71 LEU A N 1
ATOM 539 C CA . LEU A 1 71 ? 41.566 7.516 -57.035 1.00 36.56 71 LEU A CA 1
ATOM 540 C C . LEU A 1 71 ? 40.639 7.066 -58.176 1.00 36.56 71 LEU A C 1
ATOM 542 O O . LEU A 1 71 ? 40.166 5.939 -58.172 1.00 36.56 71 LEU A O 1
ATOM 546 N N . ASP A 1 72 ? 40.366 7.936 -59.150 1.00 31.39 72 ASP A N 1
ATOM 547 C CA . ASP A 1 72 ? 40.121 7.476 -60.522 1.00 31.39 72 ASP A CA 1
ATOM 548 C C . ASP A 1 72 ? 40.173 8.624 -61.540 1.00 31.39 72 ASP A C 1
ATOM 550 O O . ASP A 1 72 ? 39.955 9.783 -61.196 1.00 31.39 72 ASP A O 1
ATOM 554 N N . SER A 1 73 ? 40.393 8.256 -62.801 1.00 29.67 73 SER A N 1
ATOM 555 C CA . SER A 1 73 ? 40.408 9.058 -64.038 1.00 29.67 73 SER A CA 1
ATOM 556 C C . SER A 1 73 ? 41.763 9.604 -64.530 1.00 29.67 73 SER A C 1
ATOM 558 O O . SER A 1 73 ? 42.271 10.663 -64.171 1.00 29.67 73 SER A O 1
ATOM 560 N N . THR A 1 74 ? 42.324 8.808 -65.438 1.00 27.23 74 THR A N 1
ATOM 561 C CA . THR A 1 74 ? 43.244 9.153 -66.526 1.00 27.23 74 THR A CA 1
ATOM 562 C C . THR A 1 74 ? 42.560 9.934 -67.664 1.00 27.23 74 THR A C 1
ATOM 564 O O . THR A 1 74 ? 41.352 9.791 -67.846 1.00 27.23 74 THR A O 1
ATOM 567 N N . THR A 1 75 ? 43.397 10.579 -68.508 1.00 25.80 75 THR A N 1
ATOM 568 C CA . THR A 1 75 ? 43.197 11.026 -69.924 1.00 25.80 75 THR A CA 1
ATOM 569 C C . THR A 1 75 ? 42.183 12.151 -70.167 1.00 25.80 75 THR A C 1
ATOM 571 O O . THR A 1 75 ? 41.140 12.177 -69.539 1.00 25.80 75 THR A O 1
ATOM 574 N N . ASP A 1 76 ? 42.325 13.102 -71.091 1.00 26.28 76 ASP A N 1
ATOM 575 C CA . ASP A 1 76 ? 43.304 13.515 -72.113 1.00 26.28 76 ASP A CA 1
ATOM 576 C C . ASP A 1 76 ? 42.769 14.883 -72.606 1.00 26.28 76 ASP A C 1
ATOM 578 O O . ASP A 1 76 ? 41.566 14.970 -72.838 1.00 26.28 76 ASP A O 1
ATOM 582 N N . ASP A 1 77 ? 43.594 15.913 -72.839 1.00 27.48 77 ASP A N 1
ATOM 583 C CA . ASP A 1 77 ? 43.380 16.800 -74.001 1.00 27.48 77 ASP A CA 1
ATOM 584 C C . ASP A 1 77 ? 44.644 17.594 -74.372 1.00 27.48 77 ASP A C 1
ATOM 586 O O . ASP A 1 77 ? 45.412 18.049 -73.523 1.00 27.48 77 ASP A O 1
ATOM 590 N N . LYS A 1 78 ? 44.864 17.721 -75.680 1.00 28.33 78 LYS A N 1
ATOM 591 C CA . LYS A 1 78 ? 46.044 18.272 -76.351 1.00 28.33 78 LYS A CA 1
ATOM 592 C C . LYS A 1 78 ? 45.744 19.657 -76.907 1.00 28.33 78 LYS A C 1
ATOM 594 O O . LYS A 1 78 ? 44.793 19.785 -77.664 1.00 28.33 78 LYS A O 1
ATOM 599 N N . THR A 1 79 ? 46.644 20.620 -76.691 1.00 26.97 79 THR A N 1
ATOM 600 C CA . THR A 1 79 ? 47.195 21.653 -77.621 1.00 26.97 79 THR A CA 1
ATOM 601 C C . THR A 1 79 ? 47.814 22.764 -76.751 1.00 26.97 79 THR A C 1
ATOM 603 O O . THR A 1 79 ? 47.247 23.088 -75.721 1.00 26.97 79 THR A O 1
ATOM 606 N N . GLN A 1 80 ? 48.966 23.392 -77.006 1.00 27.70 80 GLN A N 1
ATOM 607 C CA . GLN A 1 80 ? 49.725 23.702 -78.221 1.00 27.70 80 GLN A CA 1
ATOM 608 C C . GLN A 1 80 ? 51.132 24.213 -77.804 1.00 27.70 80 GLN A C 1
ATOM 610 O O . GLN A 1 80 ? 51.205 24.881 -76.779 1.00 27.70 80 GLN A O 1
ATOM 615 N N . MET A 1 81 ? 52.153 23.940 -78.642 1.00 22.66 81 MET A N 1
ATOM 616 C CA . MET A 1 81 ? 53.343 24.761 -79.013 1.00 22.66 81 MET A CA 1
ATOM 617 C C . MET A 1 81 ? 54.204 25.410 -77.909 1.00 22.66 81 MET A C 1
ATOM 619 O O . MET A 1 81 ? 53.701 25.988 -76.964 1.00 22.66 81 MET A O 1
ATOM 623 N N . ASP A 1 82 ? 55.519 25.553 -77.994 1.00 24.97 82 ASP A N 1
ATOM 624 C CA . ASP A 1 82 ? 56.634 25.072 -78.811 1.00 24.97 82 ASP A CA 1
ATOM 625 C C . ASP A 1 82 ? 57.882 25.637 -78.086 1.00 24.97 82 ASP A C 1
ATOM 627 O O . ASP A 1 82 ? 57.801 26.680 -77.437 1.00 24.97 82 ASP A O 1
ATOM 631 N N . GLN A 1 83 ? 59.032 25.003 -78.314 1.00 25.08 83 GLN A N 1
ATOM 632 C CA . GLN A 1 83 ? 60.407 25.496 -78.118 1.00 25.08 83 GLN A CA 1
ATOM 633 C C . GLN A 1 83 ? 61.190 25.168 -76.827 1.00 25.08 83 GLN A C 1
ATOM 635 O O . GLN A 1 83 ? 60.779 25.433 -75.700 1.00 25.08 83 GLN A O 1
ATOM 640 N N . PHE A 1 84 ? 62.430 24.756 -77.127 1.00 26.86 84 PHE A N 1
ATOM 641 C CA . PHE A 1 84 ? 63.688 24.805 -76.378 1.00 26.86 84 PHE A CA 1
ATOM 642 C C . PHE A 1 84 ? 64.189 23.502 -75.733 1.00 26.86 84 PHE A C 1
ATOM 644 O O . PHE A 1 84 ? 63.978 23.214 -74.561 1.00 26.86 84 PHE A O 1
ATOM 651 N N . ASP A 1 85 ? 64.897 22.765 -76.597 1.00 28.80 85 ASP A N 1
ATOM 652 C CA . ASP A 1 85 ? 66.303 22.358 -76.462 1.00 28.80 85 ASP A CA 1
ATOM 653 C C . ASP A 1 85 ? 66.688 21.353 -75.364 1.00 28.80 85 ASP A C 1
ATOM 655 O O . ASP A 1 85 ? 66.915 21.674 -74.203 1.00 28.80 85 ASP A O 1
ATOM 659 N N . GLU A 1 86 ? 66.807 20.101 -75.816 1.00 34.75 86 GLU A N 1
ATOM 660 C CA . GLU A 1 86 ? 68.007 19.255 -75.726 1.00 34.75 86 GLU A CA 1
ATOM 661 C C . GLU A 1 86 ? 69.008 19.604 -74.601 1.00 34.75 86 GLU A C 1
ATOM 663 O O . GLU A 1 86 ? 69.967 20.346 -74.803 1.00 34.75 86 GLU A O 1
ATOM 668 N N . ILE A 1 87 ? 68.824 18.998 -73.420 1.00 31.86 87 ILE A N 1
ATOM 669 C CA . ILE A 1 87 ? 69.888 18.817 -72.422 1.00 31.86 87 ILE A CA 1
ATOM 670 C C . ILE A 1 87 ? 69.870 17.356 -71.954 1.00 31.86 87 ILE A C 1
ATOM 672 O O . ILE A 1 87 ? 68.820 16.748 -71.750 1.00 31.86 87 ILE A O 1
ATOM 676 N N . GLU A 1 88 ? 71.074 16.804 -71.883 1.00 31.23 88 GLU A N 1
ATOM 677 C CA . GLU A 1 88 ? 71.471 15.403 -71.786 1.00 31.23 88 GLU A CA 1
ATOM 678 C C . GLU A 1 88 ? 70.725 14.555 -70.737 1.00 31.23 88 GLU A C 1
ATOM 680 O O . GLU A 1 88 ? 70.477 14.967 -69.605 1.00 31.23 88 GLU A O 1
ATOM 685 N N . MET A 1 89 ? 70.435 13.303 -71.117 1.00 28.16 89 MET A N 1
ATOM 686 C CA . MET A 1 89 ? 70.030 12.236 -70.200 1.00 28.16 89 MET A CA 1
ATOM 687 C C . MET A 1 89 ? 71.173 11.907 -69.234 1.00 28.16 89 MET A C 1
ATOM 689 O O . MET A 1 89 ? 72.057 11.112 -69.555 1.00 28.16 89 MET A O 1
ATOM 693 N N . GLU A 1 90 ? 71.105 12.432 -68.016 1.00 31.64 90 GLU A N 1
ATOM 694 C CA . GLU A 1 90 ? 71.701 11.765 -66.864 1.00 31.64 90 GLU A CA 1
ATOM 695 C C . GLU A 1 90 ? 70.666 10.772 -66.317 1.00 31.64 90 GLU A C 1
ATOM 697 O O . GLU A 1 90 ? 69.584 11.143 -65.858 1.00 31.64 90 GLU A O 1
ATOM 702 N N . ILE A 1 91 ? 70.961 9.476 -66.443 1.00 31.70 91 ILE A N 1
ATOM 703 C CA . ILE A 1 91 ? 70.127 8.398 -65.907 1.00 31.70 91 ILE A CA 1
ATOM 704 C C . ILE A 1 91 ? 70.204 8.481 -64.380 1.00 31.70 91 ILE A C 1
ATOM 706 O O . ILE A 1 91 ? 71.102 7.915 -63.761 1.00 31.70 91 ILE A O 1
ATOM 710 N N . ILE A 1 92 ? 69.253 9.179 -63.761 1.00 34.56 92 ILE A N 1
ATOM 711 C CA . ILE A 1 92 ? 68.985 9.020 -62.334 1.00 34.56 92 ILE A CA 1
ATOM 712 C C . ILE A 1 92 ? 68.212 7.712 -62.190 1.00 34.56 92 ILE A C 1
ATOM 714 O O . ILE A 1 92 ? 67.034 7.608 -62.536 1.00 34.56 92 ILE A O 1
ATOM 718 N N . GLU A 1 93 ? 68.904 6.690 -61.700 1.00 39.06 93 GLU A N 1
ATOM 719 C CA . GLU A 1 93 ? 68.306 5.446 -61.242 1.00 39.06 93 GLU A CA 1
ATOM 720 C C . GLU A 1 93 ? 67.327 5.777 -60.102 1.00 39.06 93 GLU A C 1
ATOM 722 O O . GLU A 1 93 ? 67.715 6.060 -58.969 1.00 39.06 93 GLU A O 1
ATOM 727 N N . VAL A 1 94 ? 66.031 5.828 -60.421 1.00 40.00 94 VAL A N 1
ATOM 728 C CA . VAL A 1 94 ? 64.969 6.055 -59.437 1.00 40.00 94 VAL A CA 1
ATOM 729 C C . VAL A 1 94 ? 64.887 4.820 -58.541 1.00 40.00 94 VAL A C 1
ATOM 731 O O . VAL A 1 94 ? 64.254 3.818 -58.886 1.00 40.00 94 VAL A O 1
ATOM 734 N N . GLU A 1 95 ? 65.520 4.883 -57.368 1.00 48.91 95 GLU A N 1
ATOM 735 C CA . GLU A 1 95 ? 65.267 3.936 -56.285 1.00 48.91 95 GLU A CA 1
ATOM 736 C C . GLU A 1 95 ? 63.761 3.923 -55.973 1.00 48.91 95 GLU A C 1
ATOM 738 O O . GLU A 1 95 ? 63.167 4.917 -55.550 1.00 48.91 95 GLU A O 1
ATOM 743 N N . LYS A 1 96 ? 63.114 2.768 -56.178 1.00 41.34 96 LYS A N 1
ATOM 744 C CA . LYS A 1 96 ? 61.722 2.541 -55.764 1.00 41.34 96 LYS A CA 1
ATOM 745 C C . LYS A 1 96 ? 61.597 2.829 -54.260 1.00 41.34 96 LYS A C 1
ATOM 747 O O . LYS A 1 96 ? 62.361 2.239 -53.490 1.00 41.34 96 LYS A O 1
ATOM 752 N N . PRO A 1 97 ? 60.612 3.623 -53.792 1.00 41.47 97 PRO 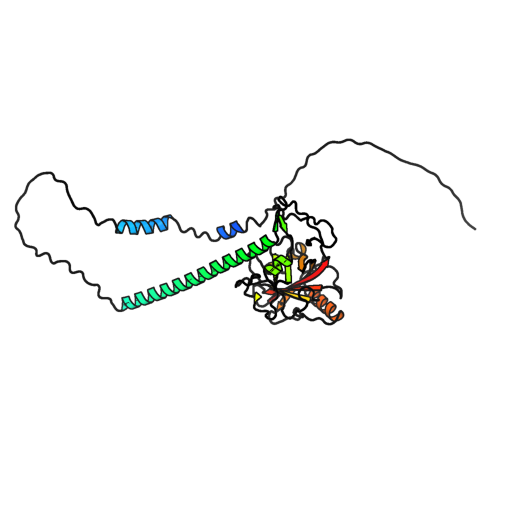A N 1
ATOM 753 C CA . PRO A 1 97 ? 60.435 3.836 -52.365 1.00 41.47 97 PRO A CA 1
ATOM 754 C C . PRO A 1 97 ? 60.046 2.503 -51.724 1.00 41.47 97 PRO A C 1
ATOM 756 O O . PRO A 1 97 ? 58.945 1.980 -51.916 1.00 41.47 97 PRO A O 1
ATOM 759 N N . GLN A 1 98 ? 60.970 1.917 -50.965 1.00 47.84 98 GLN A N 1
ATOM 760 C CA . GLN A 1 98 ? 60.667 0.735 -50.179 1.00 47.84 98 GLN A CA 1
ATOM 761 C C . GLN A 1 98 ? 59.609 1.103 -49.137 1.00 47.84 98 GLN A C 1
ATOM 763 O O . GLN A 1 98 ? 59.842 1.944 -48.266 1.00 47.84 98 GLN A O 1
ATOM 768 N N . LYS A 1 99 ? 58.441 0.450 -49.197 1.00 50.31 99 LYS A N 1
ATOM 769 C CA . LYS A 1 99 ? 57.438 0.494 -48.128 1.00 50.31 99 LYS A CA 1
ATOM 770 C C . LYS A 1 99 ? 58.090 -0.030 -46.846 1.00 50.31 99 LYS A C 1
ATOM 772 O O . LYS A 1 99 ? 58.149 -1.240 -46.625 1.00 50.31 99 LYS A O 1
ATOM 777 N N . LYS A 1 100 ? 58.601 0.868 -45.999 1.00 47.91 100 LYS A N 1
ATOM 778 C CA . LYS A 1 100 ? 59.099 0.516 -44.666 1.00 47.91 100 LYS A CA 1
ATOM 779 C C . LYS A 1 100 ? 57.932 -0.076 -43.879 1.00 47.91 100 LYS A C 1
ATOM 781 O O . LYS A 1 100 ? 57.061 0.651 -43.408 1.00 47.91 100 LYS A O 1
ATOM 786 N N . LYS A 1 101 ? 57.903 -1.404 -43.740 1.00 54.66 101 LYS A N 1
ATOM 787 C CA . LYS A 1 101 ? 57.023 -2.084 -42.783 1.00 54.66 101 LYS A CA 1
ATOM 788 C C . LYS A 1 101 ? 57.350 -1.512 -41.402 1.00 54.66 101 LYS A C 1
ATOM 790 O O . LYS A 1 101 ? 58.480 -1.667 -40.937 1.00 54.66 101 LYS A O 1
ATOM 795 N N . ARG A 1 102 ? 56.400 -0.812 -40.770 1.00 55.78 102 ARG A N 1
ATOM 796 C CA . ARG A 1 102 ? 56.542 -0.378 -39.372 1.00 55.78 102 ARG A CA 1
ATOM 797 C C . ARG A 1 102 ? 56.851 -1.625 -38.540 1.00 55.78 102 ARG A C 1
ATOM 799 O O . ARG A 1 102 ? 56.061 -2.566 -38.529 1.00 55.78 102 ARG A O 1
ATOM 806 N N . LYS A 1 103 ? 58.021 -1.661 -37.899 1.00 59.34 103 LYS A N 1
ATOM 807 C CA . LYS A 1 103 ? 58.357 -2.716 -36.939 1.00 59.34 103 LYS A CA 1
ATOM 808 C C . LYS A 1 103 ? 57.474 -2.485 -35.716 1.00 59.34 103 LYS A C 1
ATOM 810 O O . LYS A 1 103 ? 57.602 -1.443 -35.083 1.00 59.34 103 LYS A O 1
ATOM 815 N N . ILE A 1 104 ? 56.561 -3.414 -35.445 1.00 59.28 104 ILE A N 1
ATOM 816 C CA . ILE A 1 104 ? 55.700 -3.387 -34.259 1.00 59.28 104 ILE A CA 1
ATOM 817 C C . ILE A 1 104 ? 56.628 -3.403 -33.042 1.00 59.28 104 ILE A C 1
ATOM 819 O O . ILE A 1 104 ? 57.395 -4.350 -32.859 1.00 59.28 104 ILE A O 1
ATOM 823 N N . VAL A 1 105 ? 56.618 -2.328 -32.260 1.00 67.69 105 VAL A N 1
ATOM 824 C CA . VAL A 1 105 ? 57.379 -2.239 -31.010 1.00 67.69 105 VAL A CA 1
ATOM 825 C C . VAL A 1 105 ? 56.530 -2.808 -29.869 1.00 67.69 105 VAL A C 1
ATOM 827 O O . VAL A 1 105 ? 55.312 -2.667 -29.902 1.00 67.69 105 VAL A O 1
ATOM 830 N N . PRO A 1 106 ? 57.116 -3.431 -28.831 1.00 63.31 106 PRO A N 1
ATOM 831 C CA . PRO A 1 106 ? 56.354 -4.029 -27.724 1.00 63.31 106 PRO A CA 1
ATOM 832 C C . PRO A 1 106 ? 55.420 -3.034 -27.007 1.00 63.31 106 PRO A C 1
ATOM 834 O O . PRO A 1 106 ? 54.398 -3.431 -26.457 1.00 63.31 106 PRO A O 1
ATOM 837 N N . PHE A 1 107 ? 55.711 -1.732 -27.084 1.00 64.00 107 PHE A N 1
ATOM 838 C CA . PHE A 1 107 ? 54.837 -0.665 -26.590 1.00 64.00 107 PHE A CA 1
ATOM 839 C C . PHE A 1 107 ? 53.500 -0.555 -27.356 1.00 64.00 107 PHE A C 1
ATOM 841 O O . PHE A 1 107 ? 52.482 -0.206 -26.762 1.00 64.00 107 PHE A O 1
ATOM 848 N N . ASP A 1 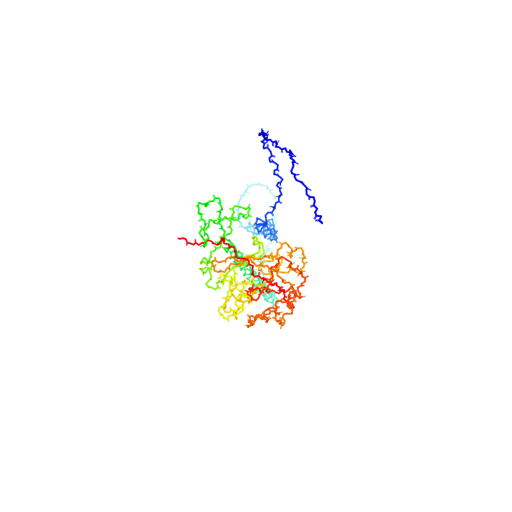108 ? 53.455 -0.913 -28.645 1.00 75.69 108 ASP A N 1
ATOM 849 C CA . ASP A 1 108 ? 52.208 -0.953 -29.424 1.00 75.69 108 ASP A CA 1
ATOM 850 C C . ASP A 1 108 ? 51.279 -2.083 -28.967 1.00 75.69 108 ASP A C 1
ATOM 852 O O . ASP A 1 108 ? 50.063 -1.904 -28.966 1.00 75.69 108 ASP A O 1
ATOM 856 N N . PHE A 1 109 ? 51.838 -3.214 -28.524 1.00 80.69 109 PHE A N 1
ATOM 857 C CA . PHE A 1 109 ? 51.052 -4.313 -27.959 1.00 80.69 109 PHE A CA 1
ATOM 858 C C . PHE A 1 109 ? 50.403 -3.902 -26.635 1.00 80.69 109 PHE A C 1
ATOM 860 O O . PHE A 1 109 ? 49.221 -4.156 -26.425 1.00 80.69 109 PHE A O 1
ATOM 867 N N . VAL A 1 110 ? 51.147 -3.196 -25.776 1.00 85.31 110 VAL A N 1
ATOM 868 C CA . VAL A 1 110 ? 50.605 -2.634 -24.530 1.00 85.31 110 VAL A CA 1
ATOM 869 C C . VAL A 1 110 ? 49.496 -1.626 -24.833 1.00 85.31 110 VAL A C 1
ATOM 871 O O . VAL A 1 110 ? 48.425 -1.701 -24.239 1.00 85.31 110 VAL A O 1
ATOM 874 N N . ARG A 1 111 ? 49.698 -0.729 -25.805 1.00 86.25 111 ARG A N 1
ATOM 875 C CA . ARG A 1 111 ? 48.668 0.226 -26.234 1.00 86.25 111 ARG A CA 1
ATOM 876 C C . ARG A 1 111 ? 47.407 -0.472 -26.748 1.00 86.25 111 ARG A C 1
ATOM 878 O O . ARG A 1 111 ? 46.310 -0.070 -26.380 1.00 86.25 111 ARG A O 1
ATOM 885 N N . TRP A 1 112 ? 47.541 -1.506 -27.577 1.00 90.94 112 TRP A N 1
ATOM 886 C CA . TRP A 1 112 ? 46.395 -2.284 -28.059 1.00 90.94 112 TRP A CA 1
ATOM 887 C C . TRP A 1 112 ? 45.696 -3.050 -26.940 1.00 90.94 112 TRP A C 1
ATOM 889 O O . TRP A 1 112 ? 44.471 -3.069 -26.913 1.00 90.94 112 TRP A O 1
ATOM 899 N N . ALA A 1 113 ? 46.443 -3.613 -25.988 1.00 90.25 113 ALA A N 1
ATOM 900 C CA . ALA A 1 113 ? 45.865 -4.270 -24.821 1.00 90.25 113 ALA A CA 1
ATOM 901 C C . ALA A 1 113 ? 45.057 -3.287 -23.956 1.00 90.25 113 ALA A C 1
ATOM 903 O O . ALA A 1 113 ? 43.941 -3.604 -23.554 1.00 90.25 113 ALA A O 1
ATOM 904 N N . VAL A 1 114 ? 45.573 -2.072 -23.732 1.00 93.38 114 VAL A N 1
ATOM 905 C CA . VAL A 1 114 ? 44.855 -1.008 -23.008 1.00 93.38 114 VAL A CA 1
ATOM 906 C C . VAL A 1 114 ? 43.608 -0.558 -23.774 1.00 93.38 114 VAL A C 1
ATOM 908 O O . VAL A 1 114 ? 42.537 -0.468 -23.181 1.00 93.38 114 VAL A O 1
ATOM 911 N N . MET A 1 115 ? 43.710 -0.331 -25.088 1.00 94.38 115 MET A N 1
ATOM 912 C CA . MET A 1 115 ? 42.561 0.049 -25.924 1.00 94.38 115 MET A CA 1
ATOM 913 C C . MET A 1 115 ? 41.483 -1.037 -25.962 1.00 94.38 115 MET A C 1
ATOM 915 O O . MET A 1 115 ? 40.299 -0.724 -25.907 1.00 94.38 115 MET A O 1
ATOM 919 N N . PHE A 1 116 ? 41.879 -2.309 -26.023 1.00 95.62 116 PHE A N 1
ATOM 920 C CA . PHE A 1 116 ? 40.949 -3.432 -25.976 1.00 95.62 116 PHE A CA 1
ATOM 921 C C . PHE A 1 116 ? 40.277 -3.546 -24.603 1.00 95.62 116 PHE A C 1
ATOM 923 O O . PHE A 1 116 ? 39.065 -3.712 -24.532 1.00 95.62 116 PHE A O 1
ATOM 930 N N . GLY A 1 117 ? 41.032 -3.372 -23.513 1.00 96.00 117 GLY A N 1
ATOM 931 C CA . GLY A 1 117 ? 40.471 -3.318 -22.162 1.00 96.00 117 GLY A CA 1
ATOM 932 C C . GLY A 1 117 ? 39.445 -2.192 -21.997 1.00 96.00 117 GLY A C 1
ATOM 933 O O . GLY A 1 117 ? 38.361 -2.425 -21.467 1.00 96.00 117 GLY A O 1
ATOM 934 N N . ALA A 1 118 ? 39.748 -0.998 -22.515 1.00 95.75 118 ALA A N 1
ATOM 935 C CA . ALA A 1 118 ? 38.820 0.131 -22.517 1.00 95.75 118 ALA A CA 1
ATOM 936 C C . ALA A 1 118 ? 37.569 -0.138 -23.371 1.00 95.75 118 ALA A C 1
ATOM 938 O O . ALA A 1 118 ? 36.465 0.188 -22.944 1.00 95.75 118 ALA A O 1
ATOM 939 N N . LEU A 1 119 ? 37.719 -0.776 -24.539 1.00 96.50 119 LEU A N 1
ATOM 940 C CA . LEU A 1 119 ? 36.592 -1.163 -25.391 1.00 96.50 119 LEU A CA 1
ATOM 941 C C . LEU A 1 119 ? 35.678 -2.182 -24.699 1.00 96.50 119 LEU A C 1
ATOM 943 O O . LEU A 1 119 ? 34.462 -2.035 -24.755 1.00 96.50 119 LEU A O 1
ATOM 947 N N . CYS A 1 120 ? 36.242 -3.182 -24.018 1.00 96.19 120 CYS A N 1
ATOM 948 C CA . CYS A 1 120 ? 35.464 -4.151 -23.245 1.00 96.19 120 CYS A CA 1
ATOM 949 C C . CYS A 1 120 ? 34.709 -3.485 -22.089 1.00 96.19 120 CYS A C 1
ATOM 951 O O . CYS A 1 120 ? 33.538 -3.789 -21.879 1.00 96.19 120 CYS A O 1
ATOM 953 N N . LEU A 1 121 ? 35.355 -2.559 -21.368 1.00 96.00 121 LEU A N 1
ATOM 954 C CA . LEU A 1 121 ? 34.701 -1.790 -20.308 1.00 96.00 121 LEU A CA 1
ATOM 955 C C . LEU A 1 121 ? 33.551 -0.949 -20.871 1.00 96.00 121 LEU A C 1
ATOM 957 O O . LEU A 1 121 ? 32.454 -0.979 -20.326 1.00 96.00 121 LEU A O 1
ATOM 961 N N . PHE A 1 122 ? 33.778 -0.260 -21.991 1.00 97.00 122 PHE A N 1
ATOM 962 C CA . PHE A 1 122 ? 32.749 0.531 -22.657 1.00 97.00 122 PHE A CA 1
ATOM 963 C C . PHE A 1 122 ? 31.580 -0.335 -23.143 1.00 97.00 122 PHE A C 1
ATOM 965 O O . PHE A 1 122 ? 30.427 0.022 -22.926 1.00 97.00 122 PHE A O 1
ATOM 972 N N . ALA A 1 123 ? 31.857 -1.494 -23.746 1.00 96.06 123 ALA A N 1
ATOM 973 C CA . ALA A 1 123 ? 30.826 -2.428 -24.188 1.00 96.06 123 ALA A CA 1
ATOM 974 C C . ALA A 1 123 ? 29.997 -2.969 -23.011 1.00 96.06 123 ALA A C 1
ATOM 976 O O . ALA A 1 123 ? 28.776 -3.042 -23.112 1.00 96.06 123 ALA A O 1
ATOM 977 N N . TYR A 1 124 ? 30.640 -3.290 -21.884 1.00 95.94 124 TYR A N 1
ATOM 978 C CA . TYR A 1 124 ? 29.948 -3.721 -20.669 1.00 95.94 124 TYR A CA 1
ATOM 979 C C . TYR A 1 124 ? 29.080 -2.602 -20.080 1.00 95.94 124 TYR A C 1
ATOM 981 O O . TYR A 1 124 ? 27.898 -2.815 -19.827 1.00 95.94 124 TYR A O 1
ATOM 989 N N . SER A 1 125 ? 29.617 -1.385 -19.946 1.00 94.44 125 SER A N 1
ATOM 990 C CA . SER A 1 125 ? 28.839 -0.227 -19.488 1.00 94.44 125 SER A CA 1
ATOM 991 C C . SER A 1 125 ? 27.671 0.097 -20.425 1.00 94.44 125 SER A C 1
ATOM 993 O O . SER A 1 125 ? 26.585 0.416 -19.954 1.00 94.44 125 SER A O 1
ATOM 995 N N . SER A 1 126 ? 27.865 -0.021 -21.742 1.00 94.25 126 SER A N 1
ATOM 996 C CA . SER A 1 126 ? 26.801 0.155 -22.734 1.00 94.25 126 SER A CA 1
ATOM 997 C C . SER A 1 126 ? 25.718 -0.91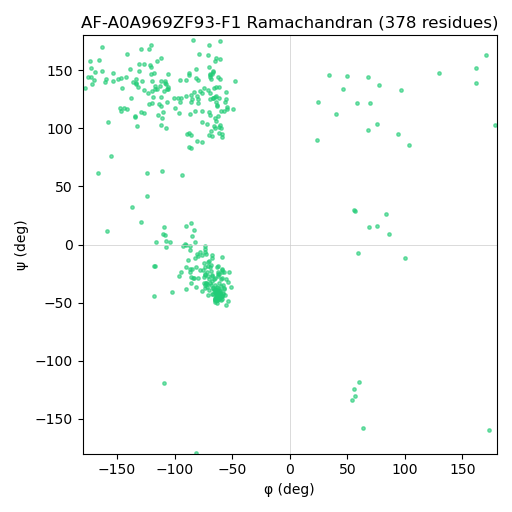9 -22.613 1.00 94.25 126 SER A C 1
ATOM 999 O O . SER A 1 126 ? 24.538 -0.607 -22.769 1.00 94.25 126 SER A O 1
ATOM 1001 N N . TYR A 1 127 ? 26.096 -2.171 -22.346 1.00 94.12 127 TYR A N 1
ATOM 1002 C CA . TYR A 1 127 ? 25.157 -3.271 -22.126 1.00 94.12 127 TYR A CA 1
ATOM 1003 C C . TYR A 1 127 ? 24.315 -3.044 -20.864 1.00 94.12 127 TYR A C 1
ATOM 1005 O O . TYR A 1 127 ? 23.090 -3.081 -20.944 1.00 94.12 127 TYR A O 1
ATOM 1013 N N . GLU A 1 128 ? 24.950 -2.720 -19.735 1.00 91.38 128 GLU A N 1
ATOM 1014 C CA . GLU A 1 128 ? 24.257 -2.414 -18.473 1.00 91.38 128 GLU A CA 1
ATOM 1015 C C . GLU A 1 128 ? 23.317 -1.208 -18.617 1.00 91.38 128 GLU A C 1
ATOM 1017 O O . GLU A 1 128 ? 22.175 -1.248 -18.168 1.00 91.38 128 GLU A O 1
ATOM 1022 N N . LEU A 1 129 ? 23.749 -0.150 -19.314 1.00 88.62 129 LEU A N 1
ATOM 1023 C CA . LEU A 1 129 ? 22.896 1.012 -19.569 1.00 88.62 129 LEU A CA 1
ATOM 1024 C C . LEU A 1 129 ? 21.674 0.650 -20.424 1.00 88.62 129 LEU A C 1
ATOM 1026 O O . LEU A 1 129 ? 20.571 1.125 -20.156 1.00 88.62 129 LEU A O 1
ATOM 1030 N N . THR A 1 130 ? 21.861 -0.209 -21.429 1.00 85.56 130 THR A N 1
ATOM 1031 C CA . THR A 1 130 ? 20.755 -0.706 -22.262 1.00 85.56 130 THR A CA 1
ATOM 1032 C C . THR A 1 130 ? 19.777 -1.527 -21.426 1.00 85.56 130 THR A C 1
ATOM 1034 O O . THR A 1 130 ? 18.571 -1.364 -21.575 1.00 85.56 130 THR A O 1
ATOM 1037 N N . LEU A 1 131 ? 20.278 -2.362 -20.511 1.00 82.75 131 LEU A N 1
ATOM 1038 C CA . LEU A 1 131 ? 19.441 -3.161 -19.620 1.00 82.75 131 LEU A CA 1
ATOM 1039 C C . LEU A 1 131 ? 18.596 -2.273 -18.697 1.00 82.75 131 LEU A C 1
ATOM 1041 O O . LEU A 1 131 ? 17.383 -2.445 -18.636 1.00 82.75 131 LEU A O 1
ATOM 1045 N N . ILE A 1 132 ? 19.210 -1.271 -18.058 1.00 81.12 132 ILE A N 1
ATOM 1046 C CA . ILE A 1 132 ? 18.503 -0.298 -17.208 1.00 81.12 132 ILE A CA 1
ATOM 1047 C C . ILE A 1 132 ? 17.419 0.437 -18.005 1.00 81.12 132 ILE A C 1
ATOM 1049 O O . ILE A 1 132 ? 16.305 0.616 -17.514 1.00 81.12 132 ILE A O 1
ATOM 1053 N N . TYR A 1 133 ? 17.728 0.848 -19.238 1.00 82.38 133 TYR A N 1
ATOM 1054 C CA . TYR A 1 133 ? 16.773 1.537 -20.103 1.00 82.38 133 TYR A CA 1
ATOM 1055 C C . TYR A 1 133 ? 15.570 0.657 -20.463 1.00 82.38 133 TYR A C 1
ATOM 1057 O O . TYR A 1 133 ? 14.431 1.108 -20.349 1.00 82.38 133 TYR A O 1
ATOM 1065 N N . VAL A 1 134 ? 15.810 -0.599 -20.857 1.00 81.56 134 VAL A N 1
ATOM 1066 C CA . VAL A 1 134 ? 14.743 -1.552 -21.203 1.00 81.56 134 VAL A CA 1
ATOM 1067 C C . VAL A 1 134 ? 13.865 -1.845 -19.987 1.00 81.56 134 VAL A C 1
ATOM 1069 O O . VAL A 1 134 ? 12.651 -1.697 -20.072 1.00 81.56 134 VAL A O 1
ATOM 1072 N N . THR A 1 135 ? 14.457 -2.147 -18.829 1.00 77.12 135 THR A N 1
ATOM 1073 C CA . THR A 1 135 ? 13.706 -2.369 -17.582 1.00 77.12 135 THR A CA 1
ATOM 1074 C C . THR A 1 135 ? 12.892 -1.137 -17.170 1.00 77.12 135 THR A C 1
ATOM 1076 O O . THR A 1 135 ? 11.780 -1.274 -16.660 1.00 77.12 135 THR A O 1
ATOM 1079 N N . GLY A 1 136 ? 13.415 0.071 -17.403 1.00 78.38 136 GLY A N 1
ATOM 1080 C CA . GLY A 1 136 ? 12.686 1.318 -17.174 1.00 78.38 136 GLY A CA 1
ATOM 1081 C C . GLY A 1 136 ? 11.460 1.465 -18.078 1.00 78.38 136 GLY A C 1
ATOM 1082 O O . GLY A 1 136 ? 10.397 1.846 -17.589 1.00 78.38 136 GLY A O 1
ATOM 1083 N N . GLN A 1 137 ? 11.576 1.125 -19.367 1.00 79.31 137 GLN A N 1
ATOM 1084 C CA . GLN A 1 137 ? 10.420 1.110 -20.271 1.00 79.31 137 GLN A CA 1
ATOM 1085 C C . GLN A 1 137 ? 9.376 0.086 -19.831 1.00 79.31 137 GLN A C 1
ATOM 1087 O O . GLN A 1 137 ? 8.225 0.456 -19.637 1.00 79.31 137 GLN A O 1
ATOM 1092 N N . GLU A 1 138 ? 9.785 -1.158 -19.580 1.00 79.50 138 GLU A N 1
ATOM 1093 C CA . GLU A 1 138 ? 8.854 -2.219 -19.180 1.00 79.50 138 GLU A CA 1
ATOM 1094 C C . GLU A 1 138 ? 8.140 -1.898 -17.859 1.00 79.50 138 GLU A C 1
ATOM 1096 O O . GLU A 1 138 ? 6.963 -2.209 -17.687 1.00 79.50 138 GLU A O 1
ATOM 1101 N N . THR A 1 139 ? 8.820 -1.204 -16.941 1.00 77.62 139 THR A N 1
ATOM 1102 C CA . THR A 1 139 ? 8.201 -0.709 -15.705 1.00 77.62 139 THR A CA 1
ATOM 1103 C C . THR A 1 139 ? 7.119 0.333 -15.988 1.00 77.62 139 THR A C 1
ATOM 1105 O O . THR A 1 139 ? 6.017 0.233 -15.450 1.00 77.62 139 THR A O 1
ATOM 1108 N N . ASN A 1 140 ? 7.398 1.311 -16.852 1.00 78.06 140 ASN A N 1
ATOM 1109 C CA . ASN A 1 140 ? 6.419 2.338 -17.218 1.00 78.06 140 ASN A CA 1
ATOM 1110 C C . ASN A 1 140 ? 5.223 1.748 -17.971 1.00 78.06 140 ASN A C 1
ATOM 1112 O O . ASN A 1 140 ? 4.083 2.117 -17.693 1.00 78.06 140 ASN A O 1
ATOM 1116 N N . ASP A 1 141 ? 5.480 0.813 -18.884 1.00 82.81 141 ASP A N 1
ATOM 1117 C CA . ASP A 1 141 ? 4.444 0.137 -19.656 1.00 82.81 141 ASP A CA 1
ATOM 1118 C C . ASP A 1 141 ? 3.526 -0.679 -18.739 1.00 82.81 141 ASP A C 1
ATOM 1120 O O . ASP A 1 141 ? 2.307 -0.574 -18.852 1.00 82.81 141 ASP A O 1
ATOM 1124 N N . ALA A 1 142 ? 4.087 -1.407 -17.765 1.00 81.75 142 ALA A N 1
ATOM 1125 C CA . ALA A 1 142 ? 3.309 -2.153 -16.777 1.00 81.75 142 ALA A CA 1
ATOM 1126 C C . ALA A 1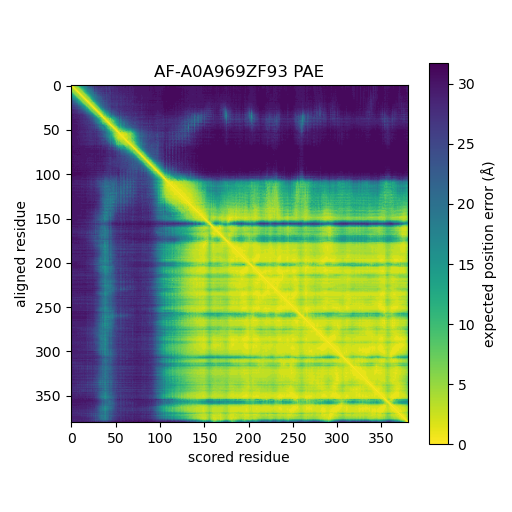 142 ? 2.421 -1.238 -15.914 1.00 81.75 142 ALA A C 1
ATOM 1128 O O . ALA A 1 142 ? 1.251 -1.543 -15.686 1.00 81.75 142 ALA A O 1
ATOM 1129 N N . HIS A 1 143 ? 2.937 -0.089 -15.458 1.00 78.25 143 HIS A N 1
ATOM 1130 C CA . HIS A 1 143 ? 2.120 0.895 -14.736 1.00 78.25 143 HIS A CA 1
ATOM 1131 C C . HIS A 1 143 ? 1.000 1.469 -15.619 1.00 78.25 143 HIS A C 1
ATOM 1133 O O . HIS A 1 143 ? -0.137 1.600 -15.161 1.00 78.25 143 HIS A O 1
ATOM 1139 N N . GLY A 1 144 ? 1.293 1.760 -16.890 1.00 80.75 144 GLY A N 1
ATOM 1140 C CA . GLY A 1 144 ? 0.299 2.222 -17.858 1.00 80.75 144 GLY A CA 1
ATOM 1141 C C . GLY A 1 144 ? -0.780 1.177 -18.156 1.00 80.75 144 GLY A C 1
ATOM 1142 O O . GLY A 1 144 ? -1.958 1.518 -18.250 1.00 80.75 144 GLY A O 1
ATOM 1143 N N . GLU A 1 145 ? -0.410 -0.099 -18.266 1.00 85.50 145 GLU A N 1
ATOM 1144 C CA . GLU A 1 145 ? -1.343 -1.212 -18.467 1.00 85.50 145 GLU A CA 1
ATOM 1145 C C . GLU A 1 145 ? -2.349 -1.311 -17.315 1.00 85.50 145 GLU A C 1
ATOM 1147 O O . GLU A 1 145 ? -3.556 -1.371 -17.552 1.00 85.50 145 GLU A O 1
ATOM 1152 N N . ILE A 1 146 ? -1.865 -1.249 -16.070 1.00 87.38 146 ILE A N 1
ATOM 1153 C CA . ILE A 1 146 ? -2.715 -1.280 -14.874 1.00 87.38 146 ILE A CA 1
ATOM 1154 C C . ILE A 1 146 ? -3.673 -0.084 -14.850 1.00 87.38 146 ILE A C 1
ATOM 1156 O O . ILE A 1 146 ? -4.863 -0.265 -14.598 1.00 87.38 146 ILE A O 1
ATOM 1160 N N . ALA A 1 147 ? -3.182 1.130 -15.121 1.00 81.88 147 ALA A N 1
ATOM 1161 C CA . ALA A 1 147 ? -4.022 2.328 -15.131 1.00 81.88 147 ALA A CA 1
ATOM 1162 C C . ALA A 1 147 ? -5.138 2.222 -16.187 1.00 81.88 147 ALA A C 1
ATOM 1164 O O . ALA A 1 147 ? -6.304 2.519 -15.919 1.00 81.88 147 ALA A O 1
ATOM 1165 N N . ASN A 1 148 ? -4.807 1.720 -17.379 1.00 87.19 148 ASN A N 1
ATOM 1166 C CA . ASN A 1 148 ? -5.770 1.531 -18.462 1.00 87.19 148 ASN A CA 1
ATOM 1167 C C . ASN A 1 148 ? -6.779 0.406 -18.177 1.00 87.19 148 ASN A C 1
ATOM 1169 O O . ASN A 1 148 ? -7.919 0.486 -18.628 1.00 87.19 148 ASN A O 1
ATOM 1173 N N . MET A 1 149 ? -6.399 -0.625 -17.415 1.00 90.25 149 MET A N 1
ATOM 1174 C CA . MET A 1 149 ? -7.264 -1.767 -17.082 1.00 90.25 149 MET A CA 1
ATOM 1175 C C . MET A 1 149 ? -8.560 -1.359 -16.367 1.00 90.25 149 MET A C 1
ATOM 1177 O O . MET A 1 149 ? -9.608 -1.977 -16.594 1.00 90.25 149 MET A O 1
ATOM 1181 N N . PHE A 1 150 ? -8.478 -0.325 -15.525 1.00 90.75 150 PHE A N 1
ATOM 1182 C CA . PHE A 1 150 ? -9.585 0.184 -14.712 1.00 90.75 150 PHE A CA 1
ATOM 1183 C C . PHE A 1 150 ? -10.135 1.522 -15.207 1.00 90.75 150 PHE A C 1
ATOM 1185 O O . PHE A 1 150 ? -11.035 2.071 -14.581 1.00 90.75 150 PHE A O 1
ATOM 1192 N N . THR A 1 151 ? -9.631 2.055 -16.319 1.00 88.94 151 THR A N 1
ATOM 1193 C CA . THR A 1 151 ? -10.101 3.330 -16.868 1.00 88.94 151 THR A CA 1
ATOM 1194 C C . THR A 1 151 ? -11.133 3.089 -17.966 1.00 88.94 151 THR A C 1
ATOM 1196 O O . THR A 1 151 ? -10.877 2.372 -18.931 1.00 88.94 151 THR A O 1
ATOM 1199 N N . VAL A 1 152 ? -12.307 3.711 -17.843 1.00 87.69 152 VAL A N 1
ATOM 1200 C CA . VAL A 1 152 ? -13.383 3.654 -18.845 1.00 87.69 152 VAL A CA 1
ATOM 1201 C C . VAL A 1 152 ? -13.715 5.050 -19.367 1.00 87.69 152 VAL A C 1
ATOM 1203 O O . VAL A 1 152 ? -13.745 6.011 -18.602 1.00 87.69 152 VAL A O 1
ATOM 1206 N N . SER A 1 153 ? -13.984 5.169 -20.670 1.00 84.62 153 SER A N 1
ATOM 1207 C CA . SER A 1 153 ? -14.503 6.405 -21.279 1.00 84.62 153 SER A CA 1
ATOM 1208 C C . SER A 1 153 ? -15.957 6.617 -20.852 1.00 84.62 153 SER A C 1
ATOM 1210 O O . SER A 1 153 ? -16.754 5.690 -20.908 1.00 84.62 153 SER A O 1
ATOM 1212 N N . ILE A 1 154 ? -16.318 7.821 -20.417 1.00 78.81 154 ILE A N 1
ATOM 1213 C CA . ILE A 1 154 ? -17.688 8.173 -20.010 1.00 78.81 154 ILE A CA 1
ATOM 1214 C C . ILE A 1 154 ? -18.536 8.536 -21.235 1.00 78.81 154 ILE A C 1
ATOM 1216 O O . ILE A 1 154 ? -19.746 8.321 -21.231 1.00 78.81 154 ILE A O 1
ATOM 1220 N N . ASP A 1 155 ? -17.903 9.053 -22.291 1.00 69.62 155 ASP A N 1
ATOM 1221 C CA . ASP A 1 155 ? -18.590 9.574 -23.478 1.00 69.62 155 ASP A CA 1
ATOM 1222 C C . ASP A 1 155 ? -18.999 8.475 -24.479 1.00 69.62 155 ASP A C 1
ATOM 1224 O O . ASP A 1 155 ? -19.903 8.690 -25.287 1.00 69.62 155 ASP A O 1
ATOM 1228 N N . ASP A 1 156 ? -18.385 7.288 -24.403 1.00 60.66 156 ASP A N 1
ATOM 1229 C CA . ASP A 1 156 ? -18.623 6.163 -25.327 1.00 60.66 156 ASP A CA 1
ATOM 1230 C C . ASP A 1 156 ? -19.491 5.035 -24.737 1.00 60.66 156 ASP A C 1
ATOM 1232 O O . ASP A 1 156 ? -19.710 4.008 -25.385 1.00 60.66 156 ASP A O 1
ATOM 1236 N N . VAL A 1 157 ? -19.978 5.182 -23.501 1.00 59.09 157 VAL A N 1
ATOM 1237 C CA . VAL A 1 157 ? -20.541 4.061 -22.739 1.00 59.09 157 VAL A CA 1
ATOM 1238 C C . VAL A 1 157 ? -22.053 4.210 -22.534 1.00 59.09 157 VAL A C 1
ATOM 1240 O O . VAL A 1 157 ? -22.520 4.925 -21.654 1.00 59.09 157 VAL A O 1
ATOM 1243 N N . ASP A 1 158 ? -22.817 3.444 -23.321 1.00 62.31 158 ASP A N 1
ATOM 1244 C CA . ASP A 1 158 ? -24.233 3.103 -23.061 1.00 62.31 158 ASP A CA 1
ATOM 1245 C C . ASP A 1 158 ? -24.370 2.061 -21.920 1.00 62.31 158 ASP A C 1
ATOM 1247 O O . ASP A 1 158 ? -25.475 1.679 -21.531 1.00 62.31 158 ASP A O 1
ATOM 1251 N N . THR A 1 159 ? -23.246 1.561 -21.389 1.00 73.12 159 THR A N 1
ATOM 1252 C CA . THR A 1 159 ? -23.205 0.561 -20.315 1.00 73.12 159 THR A CA 1
ATOM 1253 C C . THR A 1 159 ? -23.528 1.202 -18.972 1.00 73.12 159 THR A C 1
ATOM 1255 O O . THR A 1 159 ? -22.786 2.028 -18.440 1.00 73.12 159 THR A O 1
ATOM 1258 N N . GLU A 1 160 ? -24.643 0.785 -18.390 1.00 82.88 160 GLU A N 1
ATOM 1259 C CA . GLU A 1 160 ? -25.007 1.151 -17.030 1.00 82.88 160 GLU A CA 1
ATOM 1260 C C . GLU A 1 160 ? -24.355 0.192 -16.034 1.00 82.88 160 GLU A C 1
ATOM 1262 O O . GLU A 1 160 ? -24.484 -1.025 -16.152 1.00 82.88 160 GLU A O 1
ATOM 1267 N N . TYR A 1 161 ? -23.679 0.749 -15.033 1.00 86.44 161 TYR A N 1
ATOM 1268 C CA . TYR A 1 161 ? -23.106 -0.015 -1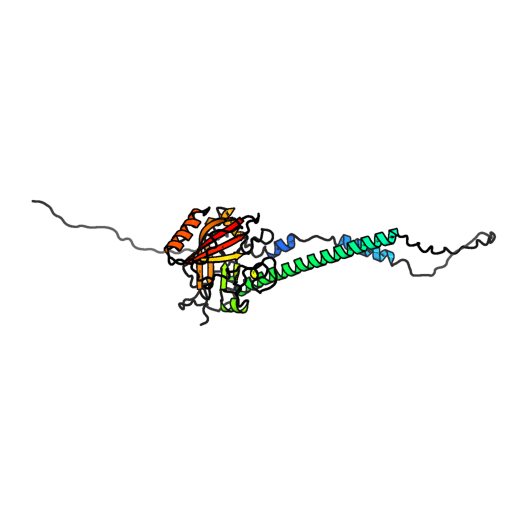3.933 1.00 86.44 161 TYR A CA 1
ATOM 1269 C C . TYR A 1 161 ? -24.070 -0.031 -12.751 1.00 86.44 161 TYR A C 1
ATOM 1271 O O . TYR A 1 161 ? -24.704 0.983 -12.444 1.00 86.44 161 TYR A O 1
ATOM 1279 N N . TYR A 1 162 ? -24.152 -1.169 -12.072 1.00 88.19 162 TYR A N 1
ATOM 1280 C CA . TYR A 1 162 ? -24.990 -1.358 -10.896 1.00 88.19 162 TYR A CA 1
ATOM 1281 C C . TYR A 1 162 ? -24.163 -1.945 -9.758 1.00 88.19 162 TYR A C 1
ATOM 1283 O O . TYR A 1 162 ? -23.305 -2.795 -9.991 1.00 88.19 162 TYR A O 1
ATOM 1291 N N . ASN A 1 163 ? -24.418 -1.482 -8.538 1.00 89.88 163 ASN A N 1
ATOM 1292 C CA . ASN A 1 163 ? -23.753 -1.994 -7.346 1.00 89.88 163 ASN A CA 1
ATOM 1293 C C . ASN A 1 163 ? -24.448 -3.255 -6.805 1.00 89.88 163 ASN A C 1
ATOM 1295 O O . ASN A 1 163 ? -25.522 -3.648 -7.267 1.00 89.88 163 ASN A O 1
ATOM 1299 N N . VAL A 1 164 ? -23.860 -3.850 -5.764 1.00 87.25 164 VAL A N 1
ATOM 1300 C CA . VAL A 1 164 ? -24.396 -5.022 -5.039 1.00 87.25 164 VAL A CA 1
ATOM 13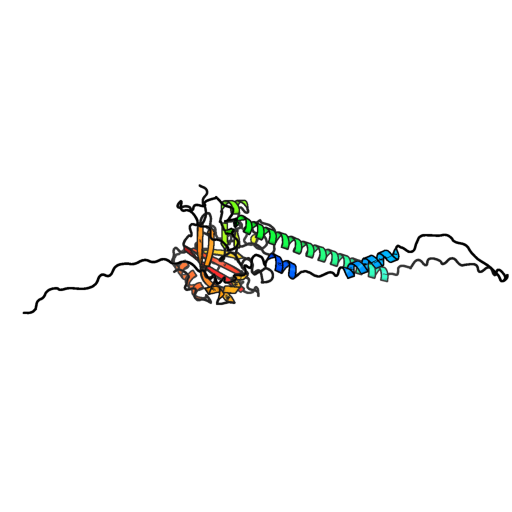01 C C . VAL A 1 164 ? -25.843 -4.856 -4.545 1.00 87.25 164 VAL A C 1
ATOM 1303 O O . VAL A 1 164 ? -26.545 -5.846 -4.355 1.00 87.25 164 VAL A O 1
ATOM 1306 N N . ASN A 1 165 ? -26.313 -3.619 -4.352 1.00 88.44 165 ASN A N 1
ATOM 1307 C CA . ASN A 1 165 ? -27.671 -3.308 -3.896 1.00 88.44 165 ASN A CA 1
ATOM 1308 C C . ASN A 1 165 ? -28.664 -3.118 -5.061 1.00 88.44 165 ASN A C 1
ATOM 1310 O O . ASN A 1 165 ? -29.840 -2.835 -4.826 1.00 88.44 165 ASN A O 1
ATOM 1314 N N . GLY A 1 166 ? -28.213 -3.259 -6.312 1.00 85.62 166 GLY A N 1
ATOM 1315 C CA . GLY A 1 166 ? -29.013 -3.015 -7.514 1.00 85.62 166 GLY A CA 1
ATOM 1316 C C . GLY A 1 166 ? -29.219 -1.532 -7.831 1.00 85.62 166 GLY A C 1
ATOM 1317 O O . GLY A 1 166 ? -30.101 -1.185 -8.617 1.00 85.62 166 GLY A O 1
ATOM 1318 N N . GLU A 1 167 ? -28.436 -0.639 -7.226 1.00 88.69 167 GLU A N 1
ATOM 1319 C CA . GLU A 1 167 ? -28.497 0.797 -7.489 1.00 88.69 167 GLU A CA 1
ATOM 1320 C C . GLU A 1 167 ? -27.546 1.162 -8.629 1.00 88.69 167 GLU A C 1
ATOM 1322 O O . GLU A 1 167 ? -26.435 0.638 -8.720 1.00 88.69 167 GLU A O 1
ATOM 1327 N N . LYS A 1 168 ? -27.973 2.083 -9.499 1.00 87.94 168 LYS A N 1
ATOM 1328 C CA . LYS A 1 168 ? -27.139 2.572 -10.599 1.00 87.94 168 LYS A CA 1
ATOM 1329 C C . LYS A 1 168 ? -25.950 3.365 -10.050 1.00 87.94 168 LYS A C 1
ATOM 1331 O O . LYS A 1 168 ? -26.140 4.340 -9.321 1.00 87.94 168 LYS A O 1
ATOM 1336 N N . ILE A 1 169 ? -24.744 2.982 -10.453 1.00 88.06 169 ILE A N 1
ATOM 1337 C CA . ILE A 1 169 ? -23.499 3.662 -10.097 1.00 88.06 169 ILE A CA 1
ATOM 1338 C C . ILE A 1 169 ? -23.355 4.918 -10.960 1.00 88.06 169 ILE A C 1
ATOM 1340 O O . ILE A 1 169 ? -23.527 4.890 -12.181 1.00 88.06 169 ILE A O 1
ATOM 1344 N N . VAL A 1 170 ? -23.029 6.037 -10.314 1.00 84.12 170 VAL A N 1
ATOM 1345 C CA . VAL A 1 170 ? -22.664 7.282 -10.992 1.00 84.12 170 VAL A CA 1
ATOM 1346 C C . VAL A 1 170 ? -21.147 7.342 -11.068 1.00 84.12 170 VAL A C 1
ATOM 1348 O O . VAL A 1 170 ? -20.480 7.461 -10.045 1.00 84.12 170 VAL A O 1
ATOM 1351 N N . LEU A 1 171 ? -20.612 7.255 -12.284 1.00 83.12 171 LEU A N 1
ATOM 1352 C CA . LEU A 1 171 ? -19.176 7.337 -12.514 1.00 83.12 171 LEU A CA 1
ATOM 1353 C C . LEU A 1 171 ? -18.665 8.754 -12.237 1.00 83.12 171 LEU A C 1
ATOM 1355 O O . LEU A 1 171 ? -19.204 9.739 -12.750 1.00 83.12 171 LEU A O 1
ATOM 1359 N N . ASN A 1 172 ? -17.600 8.850 -11.445 1.00 78.12 172 ASN A N 1
ATOM 1360 C CA . ASN A 1 172 ? -16.929 10.114 -11.175 1.00 78.12 172 ASN A CA 1
ATOM 1361 C C . ASN A 1 172 ? -15.958 10.426 -12.318 1.00 78.12 172 ASN A C 1
ATOM 1363 O O . ASN A 1 172 ? -14.981 9.707 -12.517 1.00 78.12 172 ASN A O 1
ATOM 1367 N N . ASN A 1 173 ? -16.232 11.499 -13.064 1.00 76.56 173 ASN A N 1
ATOM 1368 C CA . ASN A 1 173 ? -15.352 11.958 -14.136 1.00 76.56 173 ASN A CA 1
ATOM 1369 C C . ASN A 1 173 ? -14.049 12.519 -13.559 1.00 76.56 173 ASN A C 1
ATOM 1371 O O . ASN A 1 173 ? -14.072 13.452 -12.755 1.00 76.56 173 ASN A O 1
ATOM 1375 N N . THR A 1 174 ? -12.925 11.984 -14.028 1.00 72.62 174 THR A N 1
ATOM 1376 C CA . THR A 1 174 ? -11.562 12.397 -13.657 1.00 72.62 174 THR A CA 1
ATOM 1377 C C . THR A 1 174 ? -11.167 13.751 -14.279 1.00 72.62 174 THR A C 1
ATOM 1379 O O . THR A 1 174 ? -10.096 14.288 -14.009 1.00 72.62 174 THR A O 1
ATOM 1382 N N . GLY A 1 175 ? -12.060 14.361 -15.065 1.00 73.31 175 GLY A N 1
ATOM 1383 C CA . GLY A 1 175 ? -11.910 15.669 -15.709 1.00 73.31 175 GLY A CA 1
ATOM 1384 C C . GLY A 1 175 ? -11.506 15.590 -17.183 1.00 73.31 175 GLY A C 1
ATOM 1385 O O . GLY A 1 175 ? -11.598 16.590 -17.890 1.00 73.31 175 GLY A O 1
ATOM 1386 N N . ASP A 1 176 ? -11.113 14.408 -17.652 1.00 80.06 176 ASP A N 1
ATOM 1387 C CA . ASP A 1 176 ? -10.677 14.101 -19.017 1.00 80.06 176 ASP A CA 1
ATOM 1388 C C . ASP A 1 176 ? -11.697 13.262 -19.807 1.00 80.06 176 ASP A C 1
ATOM 1390 O O . ASP A 1 176 ? -11.410 12.825 -20.918 1.00 80.06 176 ASP A O 1
ATOM 1394 N N . GLY A 1 177 ? -12.895 13.054 -19.249 1.00 81.25 177 GLY A N 1
ATOM 1395 C CA . GLY A 1 177 ? -13.925 12.212 -19.857 1.00 81.25 177 GLY A CA 1
ATOM 1396 C C . GLY A 1 177 ? -13.787 10.735 -19.499 1.00 81.25 177 GLY A C 1
ATOM 1397 O O . GLY A 1 177 ? -14.519 9.922 -20.053 1.00 81.25 177 GLY A O 1
ATOM 1398 N N . THR A 1 178 ? -12.900 10.374 -18.567 1.00 87.38 178 THR A N 1
ATOM 1399 C CA . THR A 1 178 ? -12.734 8.994 -18.102 1.00 87.38 178 THR A CA 1
ATOM 1400 C C . THR A 1 178 ? -13.108 8.816 -16.632 1.00 87.38 178 THR A C 1
ATOM 1402 O O . THR A 1 178 ? -13.118 9.770 -15.847 1.00 87.38 178 THR A O 1
ATOM 1405 N N . ALA A 1 179 ? -13.418 7.582 -16.245 1.00 88.56 179 ALA A N 1
ATOM 1406 C CA . ALA A 1 179 ? -13.676 7.183 -14.868 1.00 88.56 179 ALA A CA 1
ATOM 1407 C C . ALA A 1 179 ? -12.882 5.929 -14.501 1.00 88.56 179 ALA A C 1
ATOM 1409 O O . ALA A 1 179 ? -12.657 5.058 -15.340 1.00 88.56 179 ALA A O 1
ATOM 1410 N N . PHE A 1 180 ? -12.520 5.824 -13.224 1.00 90.44 180 PHE A N 1
ATOM 1411 C CA . PHE A 1 180 ? -11.980 4.597 -12.650 1.00 90.44 180 PHE A CA 1
ATOM 1412 C C . PHE A 1 180 ? -13.121 3.651 -12.263 1.00 90.44 180 PHE A C 1
ATOM 1414 O O . PHE A 1 180 ? -14.065 4.063 -11.588 1.00 90.44 180 PHE A O 1
ATOM 1421 N N . VAL A 1 181 ? -13.017 2.389 -12.669 1.00 91.88 181 VAL A N 1
ATOM 1422 C CA . VAL A 1 181 ? -13.973 1.323 -12.376 1.00 91.88 181 VAL A CA 1
ATOM 1423 C C . VAL A 1 181 ? -13.206 0.083 -11.943 1.00 91.88 181 VAL A C 1
ATOM 1425 O O . VAL A 1 181 ? -12.526 -0.561 -12.744 1.00 91.88 181 VAL A O 1
ATOM 1428 N N . TRP A 1 182 ? -13.331 -0.256 -10.662 1.00 93.56 182 TRP A N 1
ATOM 1429 C CA . TRP A 1 182 ? -12.702 -1.440 -10.096 1.00 93.56 182 TRP A CA 1
ATOM 1430 C C . TRP A 1 182 ? -13.325 -2.732 -10.635 1.00 93.56 182 TRP A C 1
ATOM 1432 O O . TRP A 1 182 ? -14.539 -2.819 -10.811 1.00 93.56 182 TRP A O 1
ATOM 1442 N N . ASN A 1 183 ? -12.490 -3.747 -10.867 1.00 93.50 183 ASN A N 1
ATOM 1443 C CA . ASN A 1 183 ? -12.932 -5.091 -11.222 1.00 93.50 183 ASN A CA 1
ATOM 1444 C C . ASN A 1 183 ? -11.964 -6.126 -10.632 1.00 93.50 183 ASN A C 1
ATOM 1446 O O . ASN A 1 183 ? -10.792 -6.187 -11.018 1.00 93.50 183 ASN A O 1
ATOM 1450 N N . PHE A 1 184 ? -12.458 -6.937 -9.695 1.00 93.56 184 PHE A N 1
ATOM 1451 C CA . PHE A 1 184 ? -11.618 -7.891 -8.980 1.00 93.56 184 PHE A CA 1
ATOM 1452 C C . PHE A 1 184 ? -11.147 -9.055 -9.860 1.00 93.56 184 PHE A C 1
ATOM 1454 O O . PHE A 1 184 ? -9.986 -9.453 -9.789 1.00 93.56 184 PHE A O 1
ATOM 1461 N N . GLU A 1 185 ? -12.002 -9.570 -10.739 1.00 93.31 185 GLU A N 1
ATOM 1462 C CA . GLU A 1 185 ? -11.638 -10.677 -11.628 1.00 93.31 185 GLU A CA 1
ATOM 1463 C C . GLU A 1 185 ? -10.515 -10.276 -12.592 1.00 93.31 185 GLU A C 1
ATOM 1465 O O . GLU A 1 185 ? -9.529 -10.999 -12.727 1.00 93.31 185 GLU A O 1
ATOM 1470 N N . LYS A 1 186 ? -10.566 -9.065 -13.161 1.00 93.44 186 LYS A N 1
ATOM 1471 C CA . LYS A 1 186 ? -9.489 -8.545 -14.020 1.00 93.44 186 LYS A CA 1
ATOM 1472 C C . LYS A 1 186 ? -8.145 -8.471 -13.299 1.00 93.44 186 LYS A C 1
ATOM 1474 O O . LYS A 1 186 ? -7.131 -8.885 -13.861 1.00 93.44 186 LYS A O 1
ATOM 1479 N N . ILE A 1 187 ? -8.108 -7.982 -12.051 1.00 94.56 187 ILE A N 1
ATOM 1480 C CA . ILE A 1 187 ? -6.831 -7.936 -11.320 1.00 94.56 187 ILE A CA 1
ATOM 1481 C C . ILE A 1 187 ? -6.324 -9.343 -10.983 1.00 94.56 187 ILE A C 1
ATOM 1483 O O . ILE A 1 187 ? -5.116 -9.574 -10.934 1.00 94.56 187 ILE A O 1
ATOM 1487 N N . LYS A 1 188 ? -7.235 -10.295 -10.766 1.00 94.69 188 LYS A N 1
ATOM 1488 C CA . LYS A 1 188 ? -6.910 -11.694 -10.482 1.00 94.69 188 LYS A CA 1
ATOM 1489 C C . LYS A 1 188 ? -6.391 -12.434 -11.708 1.00 94.69 188 LYS A C 1
ATOM 1491 O O . LYS A 1 188 ? -5.481 -13.250 -11.558 1.00 94.69 188 LYS A O 1
ATOM 1496 N N . GLU A 1 189 ? -6.925 -12.135 -12.889 1.00 94.19 189 GLU A N 1
ATOM 1497 C CA . GLU A 1 189 ? -6.401 -12.605 -14.174 1.00 94.19 189 GLU A CA 1
ATOM 1498 C C . GLU A 1 189 ? -5.003 -12.043 -14.441 1.00 94.19 189 GLU A C 1
ATOM 1500 O O . GLU A 1 189 ? -4.109 -12.782 -14.854 1.00 94.19 189 GLU A O 1
ATOM 1505 N N . TYR A 1 190 ? -4.796 -10.759 -14.140 1.00 92.31 190 TYR A N 1
ATOM 1506 C CA . TYR A 1 190 ? -3.498 -10.099 -14.261 1.00 92.31 190 TYR A CA 1
ATOM 1507 C C . TYR A 1 190 ? -2.448 -10.687 -13.308 1.00 92.31 190 TYR A C 1
ATOM 1509 O O . TYR A 1 190 ? -1.321 -10.975 -13.713 1.00 92.31 190 TYR A O 1
ATOM 1517 N N . ASN A 1 191 ? -2.806 -10.911 -12.040 1.00 95.19 191 ASN A N 1
ATOM 1518 C CA . ASN A 1 191 ? -1.955 -11.616 -11.089 1.00 95.19 191 ASN A CA 1
ATOM 1519 C C . ASN A 1 191 ? -2.784 -12.428 -10.073 1.00 95.19 191 ASN A C 1
ATOM 1521 O O . ASN A 1 191 ? -3.458 -11.850 -9.215 1.00 95.19 191 ASN A O 1
ATOM 1525 N N . PRO A 1 192 ? -2.646 -13.769 -10.038 1.00 95.94 192 PRO A N 1
ATOM 1526 C CA . PRO A 1 192 ? -3.311 -14.611 -9.043 1.00 95.94 192 PRO A CA 1
ATOM 1527 C C . PRO A 1 192 ? -2.954 -14.280 -7.586 1.00 95.94 192 PRO A C 1
ATOM 1529 O O . PRO A 1 192 ? -3.726 -14.597 -6.679 1.00 95.94 192 PRO A O 1
ATOM 1532 N N . ASN A 1 193 ? -1.818 -13.632 -7.336 1.00 96.56 193 ASN A N 1
ATOM 1533 C CA . ASN A 1 193 ? -1.399 -13.172 -6.012 1.00 96.56 193 ASN A CA 1
ATOM 1534 C C . ASN A 1 193 ? -1.942 -11.780 -5.648 1.00 96.56 193 ASN A C 1
ATOM 1536 O O . ASN A 1 193 ? -1.689 -11.312 -4.537 1.00 96.56 193 ASN A O 1
ATOM 1540 N N . ALA A 1 194 ? -2.694 -11.117 -6.533 1.00 96.69 194 ALA A N 1
ATOM 1541 C CA . ALA A 1 194 ? -3.383 -9.875 -6.207 1.00 96.69 194 ALA A CA 1
ATOM 1542 C C . ALA A 1 194 ? -4.441 -10.106 -5.118 1.00 96.69 194 ALA A C 1
ATOM 1544 O O . ALA A 1 194 ? -5.200 -11.083 -5.142 1.00 96.69 194 ALA A O 1
ATOM 1545 N N . LYS A 1 195 ? -4.460 -9.198 -4.142 1.00 97.38 195 LYS A N 1
ATOM 1546 C CA . LYS A 1 195 ? -5.366 -9.201 -2.986 1.00 97.38 195 LYS A CA 1
ATOM 1547 C C . LYS A 1 195 ? -6.282 -7.984 -2.950 1.00 97.38 195 LYS A C 1
ATOM 1549 O O . LYS A 1 195 ? -7.303 -8.037 -2.275 1.00 97.38 195 LYS A O 1
ATOM 1554 N N . GLY A 1 196 ? -5.932 -6.923 -3.671 1.00 97.06 196 GLY A N 1
ATOM 1555 C CA . GLY A 1 196 ? -6.703 -5.692 -3.719 1.00 97.06 196 GLY A CA 1
ATOM 1556 C C . GLY A 1 196 ? -5.981 -4.590 -4.477 1.00 97.06 196 GLY A C 1
ATOM 1557 O O . GLY A 1 196 ? -5.053 -4.856 -5.245 1.00 97.06 196 GLY A O 1
ATOM 1558 N N . TYR A 1 197 ? -6.389 -3.353 -4.228 1.00 97.56 197 TYR A N 1
ATOM 1559 C CA . TYR A 1 197 ? -5.827 -2.162 -4.860 1.00 97.56 197 TYR A CA 1
ATOM 1560 C C . TYR A 1 197 ? -5.850 -0.985 -3.887 1.00 97.56 197 TYR A C 1
ATOM 1562 O O . TYR A 1 197 ? -6.789 -0.867 -3.100 1.00 97.56 197 TYR A O 1
ATOM 1570 N N . ILE A 1 198 ? -4.821 -0.138 -3.926 1.00 97.56 198 ILE A N 1
ATOM 1571 C CA . ILE A 1 198 ? -4.720 1.077 -3.111 1.00 97.56 198 ILE A CA 1
ATOM 1572 C C . ILE A 1 198 ? -4.614 2.297 -4.011 1.00 97.56 198 ILE A C 1
ATOM 1574 O O . ILE A 1 198 ? -3.789 2.337 -4.925 1.00 97.56 198 ILE A O 1
ATOM 1578 N N . ARG A 1 199 ? -5.423 3.310 -3.704 1.00 95.06 199 ARG A N 1
ATOM 1579 C CA . ARG A 1 199 ? -5.439 4.576 -4.426 1.00 95.06 199 ARG A CA 1
ATOM 1580 C C . ARG A 1 199 ? -5.513 5.756 -3.465 1.00 95.06 199 ARG A C 1
ATOM 1582 O O . ARG A 1 199 ? -6.214 5.706 -2.461 1.00 95.06 199 ARG A O 1
ATOM 1589 N N . GLN A 1 200 ? -4.781 6.826 -3.753 1.00 93.00 200 GLN A N 1
ATOM 1590 C CA . GLN A 1 200 ? -4.873 8.087 -3.014 1.00 93.00 200 GLN A CA 1
ATOM 1591 C C . GLN A 1 200 ? -5.518 9.150 -3.906 1.00 93.00 200 GLN A C 1
ATOM 1593 O O . GLN A 1 200 ? -4.936 9.562 -4.914 1.00 93.00 200 GLN A O 1
ATOM 1598 N N . GLY A 1 201 ? -6.719 9.602 -3.535 1.00 87.00 201 GLY A N 1
ATOM 1599 C CA . GLY A 1 201 ? -7.482 10.576 -4.316 1.00 87.00 201 GLY A CA 1
ATOM 1600 C C . GLY A 1 201 ? -7.705 10.087 -5.750 1.00 87.00 201 GLY A C 1
ATOM 1601 O O . GLY A 1 201 ? -8.179 8.979 -5.974 1.00 87.00 201 GLY A O 1
ATOM 1602 N N . ASN A 1 202 ? -7.299 10.887 -6.736 1.00 79.94 202 ASN A N 1
ATOM 1603 C CA . ASN A 1 202 ? -7.414 10.515 -8.152 1.00 79.94 202 ASN A CA 1
ATOM 1604 C C . ASN A 1 202 ? -6.253 9.631 -8.657 1.00 79.94 202 ASN A C 1
ATOM 1606 O O . ASN A 1 202 ? -6.115 9.453 -9.865 1.00 79.94 202 ASN A O 1
ATOM 1610 N N . GLY A 1 203 ? -5.420 9.080 -7.769 1.00 79.00 203 GLY A N 1
ATOM 1611 C CA . GLY A 1 203 ? -4.304 8.207 -8.147 1.00 79.00 203 GLY A CA 1
ATOM 1612 C C . GLY A 1 203 ? -3.029 8.946 -8.560 1.00 79.00 203 GLY A C 1
ATOM 1613 O O . GLY A 1 203 ? -2.233 8.419 -9.324 1.00 79.00 203 GLY A O 1
ATOM 1614 N N . THR A 1 204 ? -2.810 10.175 -8.076 1.00 79.56 204 THR A N 1
ATOM 1615 C CA . THR A 1 204 ? -1.645 10.988 -8.484 1.00 79.56 204 THR A CA 1
ATOM 1616 C C . THR A 1 204 ? -0.303 10.360 -8.093 1.00 79.56 204 THR A C 1
ATOM 1618 O O . THR A 1 204 ? 0.644 10.411 -8.871 1.00 79.56 204 THR A O 1
ATOM 1621 N N . TYR A 1 205 ? -0.206 9.802 -6.881 1.00 84.12 205 TYR A N 1
ATOM 1622 C CA . TYR A 1 205 ? 1.038 9.219 -6.356 1.00 84.12 205 TYR A CA 1
ATOM 1623 C C . TYR A 1 205 ? 0.914 7.726 -6.061 1.00 84.12 205 TYR A C 1
ATOM 1625 O O . TYR A 1 205 ? 1.810 6.942 -6.368 1.00 84.12 205 TYR A O 1
ATOM 1633 N N . ILE A 1 206 ? -0.199 7.342 -5.436 1.00 92.62 206 ILE A N 1
ATOM 1634 C CA . ILE A 1 206 ? -0.490 5.964 -5.054 1.00 92.62 206 ILE A CA 1
ATOM 1635 C C . ILE A 1 206 ? -1.694 5.520 -5.877 1.00 92.62 206 ILE A C 1
ATOM 1637 O O . ILE A 1 206 ? -2.790 6.043 -5.678 1.00 92.62 206 ILE A O 1
ATOM 1641 N N . ASP A 1 207 ? -1.458 4.594 -6.802 1.00 93.56 207 ASP A N 1
ATOM 1642 C CA . ASP A 1 207 ? -2.455 3.988 -7.691 1.00 93.56 207 ASP A CA 1
ATOM 1643 C C . ASP A 1 207 ? -1.924 2.614 -8.120 1.00 93.56 207 ASP A C 1
ATOM 1645 O O . ASP A 1 207 ? -1.296 2.458 -9.166 1.00 93.56 207 ASP A O 1
ATOM 1649 N N . ASN A 1 208 ? -1.997 1.637 -7.213 1.00 95.06 208 ASN A N 1
ATOM 1650 C CA . ASN A 1 208 ? -1.222 0.404 -7.341 1.00 95.06 208 ASN A CA 1
ATOM 1651 C C . ASN A 1 208 ? -1.999 -0.836 -6.872 1.00 95.06 208 ASN A C 1
ATOM 1653 O O . ASN A 1 208 ? -2.686 -0.789 -5.845 1.00 95.06 208 ASN A O 1
ATOM 1657 N N . PRO A 1 209 ? -1.813 -1.991 -7.540 1.00 96.69 209 PRO A N 1
ATOM 1658 C CA . PRO A 1 209 ? -2.267 -3.271 -7.023 1.00 96.69 209 PRO A CA 1
ATOM 1659 C C . PRO A 1 209 ? -1.565 -3.615 -5.714 1.00 96.69 209 PRO A C 1
ATOM 1661 O O . PRO A 1 209 ? -0.367 -3.379 -5.552 1.00 96.69 209 PRO A O 1
ATOM 1664 N N . ILE A 1 210 ? -2.310 -4.249 -4.815 1.00 98.12 210 ILE A N 1
ATOM 1665 C CA . ILE A 1 210 ? -1.777 -4.860 -3.603 1.00 98.12 210 ILE A CA 1
ATOM 1666 C C . ILE A 1 210 ? -1.636 -6.356 -3.866 1.00 98.12 210 ILE A C 1
ATOM 1668 O O . ILE A 1 210 ? -2.628 -7.054 -4.096 1.00 98.12 210 ILE A O 1
ATOM 1672 N N . VAL A 1 211 ? -0.407 -6.860 -3.812 1.00 97.62 211 VAL A N 1
ATOM 1673 C CA . VAL A 1 211 ? -0.091 -8.278 -4.030 1.00 97.62 211 VAL A CA 1
ATOM 1674 C C . VAL A 1 211 ? 0.385 -8.945 -2.742 1.00 97.62 211 VAL A C 1
ATOM 1676 O O . VAL A 1 211 ? 0.787 -8.290 -1.787 1.00 97.62 211 VAL A O 1
ATOM 1679 N N . GLN A 1 212 ? 0.328 -10.268 -2.672 1.00 97.62 212 GLN A N 1
ATOM 1680 C CA . GLN A 1 212 ? 0.885 -11.010 -1.545 1.00 97.62 212 GLN A CA 1
ATOM 1681 C C . GLN A 1 212 ? 1.487 -12.309 -2.053 1.00 97.62 212 GLN A C 1
ATOM 1683 O O . GLN A 1 212 ? 0.775 -13.159 -2.590 1.00 97.62 212 GLN A O 1
ATOM 1688 N N . HIS A 1 213 ? 2.797 -12.472 -1.882 1.00 96.81 213 HIS A N 1
ATOM 1689 C CA . HIS A 1 213 ? 3.431 -13.742 -2.202 1.00 96.81 213 HIS A CA 1
ATOM 1690 C C . HIS A 1 213 ? 2.982 -14.804 -1.178 1.00 96.81 213 HIS A C 1
ATOM 1692 O O . HIS A 1 213 ? 2.796 -14.471 -0.008 1.00 96.81 213 HIS A O 1
ATOM 1698 N N . PRO A 1 214 ? 2.825 -16.084 -1.559 1.00 93.50 214 PRO A N 1
ATOM 1699 C CA . PRO A 1 214 ? 2.348 -17.114 -0.633 1.00 93.50 214 PRO A CA 1
ATOM 1700 C C . PRO A 1 214 ? 3.252 -17.378 0.581 1.00 93.50 214 PRO A C 1
ATOM 1702 O O . PRO A 1 214 ? 2.776 -17.899 1.586 1.00 93.50 214 PRO A O 1
ATOM 1705 N N . SER A 1 215 ? 4.556 -17.091 0.481 1.00 93.62 215 SER A N 1
ATOM 1706 C CA . SER A 1 215 ? 5.530 -17.490 1.512 1.00 93.62 215 SER A CA 1
ATOM 1707 C C . SER A 1 215 ? 6.840 -16.690 1.546 1.00 93.62 215 SER A C 1
ATOM 1709 O O . SER A 1 215 ? 7.801 -17.156 2.152 1.00 93.62 215 SER A O 1
ATOM 1711 N N . ASP A 1 216 ? 6.938 -15.558 0.842 1.00 94.25 216 ASP A N 1
ATOM 1712 C CA . ASP A 1 216 ? 8.199 -14.810 0.698 1.00 94.25 216 ASP A CA 1
ATOM 1713 C C . ASP A 1 216 ? 7.952 -13.296 0.735 1.00 94.25 216 ASP A C 1
ATOM 1715 O O . ASP A 1 216 ? 7.265 -12.758 -0.130 1.00 94.25 216 ASP A O 1
ATOM 1719 N N . ASN A 1 217 ? 8.498 -12.613 1.743 1.00 92.75 217 ASN A N 1
ATOM 1720 C CA . ASN A 1 217 ? 8.387 -11.157 1.873 1.00 92.75 217 ASN A CA 1
ATOM 1721 C C . ASN A 1 217 ? 9.388 -10.398 0.987 1.00 92.75 217 ASN A C 1
ATOM 1723 O O . ASN A 1 217 ? 9.277 -9.180 0.878 1.00 92.75 217 ASN A O 1
ATOM 1727 N N . ASP A 1 218 ? 10.331 -11.086 0.339 1.00 95.56 218 ASP A N 1
ATOM 1728 C CA . ASP A 1 218 ? 11.371 -10.448 -0.465 1.00 95.56 218 ASP A CA 1
ATOM 1729 C C . ASP A 1 218 ? 11.016 -10.404 -1.957 1.00 95.56 218 ASP A C 1
ATOM 1731 O O . ASP A 1 218 ? 11.439 -9.490 -2.661 1.00 95.56 218 ASP A O 1
ATOM 1735 N N . TYR A 1 219 ? 10.194 -11.338 -2.449 1.00 96.31 219 TYR A N 1
ATOM 1736 C CA . TYR A 1 219 ? 9.883 -11.470 -3.879 1.00 96.31 219 TYR A CA 1
ATOM 1737 C C . TYR A 1 219 ? 9.378 -10.165 -4.518 1.00 96.31 219 TYR A C 1
ATOM 1739 O O . TYR A 1 219 ? 9.871 -9.732 -5.557 1.00 96.31 219 TYR A O 1
ATOM 1747 N N . TYR A 1 220 ? 8.414 -9.491 -3.890 1.00 96.44 220 TYR A N 1
ATOM 1748 C CA . TYR A 1 220 ? 7.831 -8.262 -4.436 1.00 96.44 220 TYR A CA 1
ATOM 1749 C C . TYR A 1 220 ? 8.659 -6.996 -4.150 1.00 96.44 220 TYR A C 1
ATOM 1751 O O . TYR A 1 220 ? 8.288 -5.912 -4.600 1.00 96.44 220 TYR A O 1
ATOM 1759 N N . LEU A 1 221 ? 9.819 -7.115 -3.488 1.00 94.31 221 LEU A N 1
ATOM 1760 C CA . LEU A 1 221 ? 10.793 -6.021 -3.414 1.00 94.31 221 LEU A CA 1
ATOM 1761 C C . LEU A 1 221 ? 11.477 -5.775 -4.762 1.00 94.31 221 LEU A C 1
ATOM 1763 O O . LEU A 1 221 ? 11.933 -4.665 -5.010 1.00 94.31 221 LEU A O 1
ATOM 1767 N N . ASN A 1 222 ? 11.587 -6.783 -5.626 1.00 93.62 222 ASN A N 1
ATOM 1768 C CA . ASN A 1 222 ? 12.269 -6.669 -6.918 1.00 93.62 222 ASN A CA 1
ATOM 1769 C C . ASN A 1 222 ? 11.432 -7.182 -8.098 1.00 93.62 222 ASN A C 1
ATOM 1771 O O . ASN A 1 222 ? 11.983 -7.454 -9.165 1.00 93.62 222 ASN A O 1
ATOM 1775 N N . HIS A 1 223 ? 10.114 -7.291 -7.918 1.00 93.50 223 HIS A N 1
ATOM 1776 C CA . HIS A 1 223 ? 9.169 -7.650 -8.971 1.00 93.50 223 HIS A CA 1
ATOM 1777 C C . HIS A 1 223 ? 7.965 -6.710 -8.959 1.00 93.50 223 HIS A C 1
ATOM 1779 O O . HIS A 1 223 ? 7.425 -6.383 -7.899 1.00 93.50 223 HIS A O 1
ATOM 1785 N N . LEU A 1 224 ? 7.533 -6.308 -10.150 1.00 93.19 224 LEU A N 1
ATOM 1786 C CA . LEU A 1 224 ? 6.281 -5.598 -10.383 1.00 93.19 224 LEU A CA 1
ATOM 1787 C C . LEU A 1 224 ? 5.082 -6.525 -10.160 1.00 93.19 224 LEU A C 1
ATOM 1789 O O . LEU A 1 224 ? 5.210 -7.743 -10.001 1.00 93.19 224 LEU A O 1
ATOM 1793 N N . SER A 1 225 ? 3.888 -5.944 -10.185 1.00 93.06 225 SER A N 1
ATOM 1794 C CA . SER A 1 225 ? 2.648 -6.666 -9.921 1.00 93.06 225 SER A CA 1
ATOM 1795 C C . SER A 1 225 ? 2.291 -7.666 -11.027 1.00 93.06 225 SER A C 1
ATOM 1797 O O . SER A 1 225 ? 1.562 -8.604 -10.739 1.00 93.06 225 SER A O 1
ATOM 1799 N N . ASN A 1 226 ? 2.842 -7.549 -12.242 1.00 91.69 226 ASN A N 1
ATOM 1800 C CA . ASN A 1 226 ? 2.790 -8.583 -13.294 1.00 91.69 226 ASN A CA 1
ATOM 1801 C C . ASN A 1 226 ? 3.896 -9.647 -13.153 1.00 91.69 226 ASN A C 1
ATOM 1803 O O . ASN A 1 226 ? 4.049 -10.497 -14.026 1.00 91.69 226 ASN A O 1
ATOM 1807 N N . ASN A 1 227 ? 4.667 -9.624 -12.062 1.00 91.75 227 ASN A N 1
ATOM 1808 C CA . ASN A 1 227 ? 5.835 -10.472 -11.813 1.00 91.75 227 ASN A CA 1
ATOM 1809 C C . ASN A 1 227 ? 7.050 -10.185 -12.714 1.00 91.75 227 ASN A C 1
ATOM 1811 O O . ASN A 1 227 ? 7.974 -10.997 -12.753 1.00 91.75 227 ASN A O 1
ATOM 1815 N N . TYR A 1 228 ? 7.093 -9.045 -13.408 1.00 90.06 228 TYR A N 1
ATOM 1816 C CA . TYR A 1 228 ? 8.290 -8.627 -14.136 1.00 90.06 228 TYR A CA 1
ATOM 1817 C C . TYR A 1 228 ? 9.384 -8.126 -13.172 1.00 90.06 228 TYR A C 1
ATOM 1819 O O . TYR A 1 228 ? 9.068 -7.348 -12.268 1.00 90.06 228 TYR A O 1
ATOM 1827 N N . PRO A 1 229 ? 10.662 -8.522 -13.330 1.00 89.69 229 PRO A N 1
ATOM 1828 C CA . PRO A 1 229 ? 11.745 -8.040 -12.474 1.00 89.69 229 PRO A CA 1
ATOM 1829 C C . PRO A 1 229 ? 11.966 -6.526 -12.607 1.00 89.69 229 PRO A C 1
ATOM 1831 O O . PRO A 1 229 ? 12.302 -6.025 -13.675 1.00 89.69 229 PRO A O 1
ATOM 1834 N N . SER A 1 230 ? 11.833 -5.783 -11.511 1.00 88.50 230 SER A N 1
ATOM 1835 C CA . SER A 1 230 ? 12.090 -4.339 -11.483 1.00 88.50 230 SER A CA 1
ATOM 1836 C C . SER A 1 230 ? 12.499 -3.878 -10.093 1.00 88.50 230 SER A C 1
ATOM 1838 O O . SER A 1 230 ? 11.912 -4.286 -9.092 1.00 88.50 230 SER A O 1
ATOM 1840 N N . GLY A 1 231 ? 13.467 -2.961 -10.028 1.00 85.62 231 GLY A N 1
ATOM 1841 C CA . GLY A 1 231 ? 13.894 -2.332 -8.775 1.00 85.62 231 GLY A CA 1
ATOM 1842 C C . GLY A 1 231 ? 12.843 -1.412 -8.140 1.00 85.62 231 GLY A C 1
ATOM 1843 O O . GLY A 1 231 ? 13.012 -1.026 -6.988 1.00 85.62 231 GLY A O 1
ATOM 1844 N N . VAL A 1 232 ? 11.768 -1.070 -8.863 1.00 86.81 232 VAL A N 1
ATOM 1845 C CA . VAL A 1 232 ? 10.616 -0.324 -8.319 1.00 86.81 232 VAL A CA 1
ATOM 1846 C C . VAL A 1 232 ? 9.743 -1.209 -7.421 1.00 86.81 232 VAL A C 1
ATOM 1848 O O . VAL A 1 232 ? 9.131 -0.703 -6.480 1.00 86.81 232 VAL A O 1
ATOM 1851 N N . GLY A 1 233 ? 9.733 -2.526 -7.666 1.00 92.62 233 GLY A N 1
ATOM 1852 C CA . GLY A 1 233 ? 8.974 -3.513 -6.896 1.00 92.62 233 GLY A CA 1
ATOM 1853 C C . GLY A 1 233 ? 7.453 -3.336 -6.977 1.00 92.62 233 GLY A C 1
ATOM 1854 O O . GLY A 1 233 ? 6.922 -2.745 -7.913 1.00 92.62 233 GLY A O 1
ATOM 1855 N N . SER A 1 234 ? 6.746 -3.866 -5.980 1.00 95.25 234 SER A N 1
ATOM 1856 C CA . SER A 1 234 ? 5.286 -3.767 -5.843 1.00 95.25 234 SER A CA 1
ATOM 1857 C C . SER A 1 234 ? 4.877 -3.278 -4.454 1.00 95.25 234 SER A C 1
ATOM 1859 O O . SER A 1 234 ? 5.692 -3.242 -3.533 1.00 95.25 234 SER A O 1
ATOM 1861 N N . ILE A 1 235 ? 3.598 -2.925 -4.287 1.00 97.19 235 ILE A N 1
ATOM 1862 C CA . ILE A 1 235 ? 2.997 -2.797 -2.957 1.00 97.19 235 ILE A CA 1
ATOM 1863 C C . ILE A 1 235 ? 2.520 -4.179 -2.536 1.00 97.19 235 ILE A C 1
ATOM 1865 O O . ILE A 1 235 ? 1.723 -4.799 -3.246 1.00 97.19 235 ILE A O 1
ATOM 1869 N N . PHE A 1 236 ? 2.996 -4.672 -1.396 1.00 98.00 236 PHE A N 1
ATOM 1870 C CA . PHE A 1 236 ? 2.696 -6.037 -0.981 1.00 98.00 236 PHE A CA 1
ATOM 1871 C C . PHE A 1 236 ? 2.395 -6.198 0.504 1.00 98.00 236 PHE A C 1
ATOM 1873 O O . PHE A 1 236 ? 2.882 -5.444 1.343 1.00 98.00 236 PHE A O 1
ATOM 1880 N N . ILE A 1 237 ? 1.576 -7.203 0.813 1.00 98.25 237 ILE A N 1
ATOM 1881 C CA . ILE A 1 237 ? 1.200 -7.583 2.178 1.00 98.25 237 ILE A CA 1
ATOM 1882 C C . ILE A 1 237 ? 2.298 -8.450 2.796 1.00 98.25 237 ILE A C 1
ATOM 1884 O O . ILE A 1 237 ? 2.847 -9.322 2.119 1.00 98.25 237 ILE A O 1
ATOM 1888 N N . ASP A 1 238 ? 2.554 -8.284 4.095 1.00 96.94 238 ASP A N 1
ATOM 1889 C CA . ASP A 1 238 ? 3.347 -9.252 4.858 1.00 96.94 238 ASP A CA 1
ATOM 1890 C C . ASP A 1 238 ? 2.750 -10.671 4.754 1.00 96.94 238 ASP A C 1
ATOM 1892 O O . ASP A 1 238 ? 1.584 -10.920 5.066 1.00 96.94 238 ASP A O 1
ATOM 1896 N N . THR A 1 239 ? 3.560 -11.633 4.331 1.00 96.00 239 THR A N 1
ATOM 1897 C CA . THR A 1 239 ? 3.186 -13.044 4.154 1.00 96.00 239 THR A CA 1
ATOM 1898 C C . THR A 1 239 ? 2.687 -13.726 5.424 1.00 96.00 239 THR A C 1
ATOM 1900 O O . THR A 1 239 ? 1.959 -14.712 5.332 1.00 96.00 239 THR A O 1
ATOM 1903 N N . ARG A 1 240 ? 3.017 -13.203 6.611 1.00 95.62 240 ARG A N 1
ATOM 1904 C CA . ARG A 1 240 ? 2.518 -13.725 7.894 1.00 95.62 240 ARG A CA 1
ATOM 1905 C C . ARG A 1 240 ? 1.028 -13.439 8.112 1.00 95.62 240 ARG A C 1
ATOM 1907 O O . ARG A 1 240 ? 0.403 -14.096 8.938 1.00 95.62 240 ARG A O 1
ATOM 1914 N N . ILE A 1 241 ? 0.455 -12.481 7.381 1.00 95.88 241 ILE A N 1
ATOM 1915 C CA . ILE A 1 241 ? -0.944 -12.062 7.514 1.00 95.88 241 ILE A CA 1
ATOM 1916 C C . ILE A 1 241 ? -1.829 -12.936 6.618 1.00 95.88 241 ILE A C 1
ATOM 1918 O O . ILE A 1 241 ? -2.004 -12.670 5.428 1.00 95.88 241 ILE A O 1
ATOM 1922 N N . THR A 1 242 ? -2.415 -13.981 7.195 1.00 93.00 242 THR A N 1
ATOM 1923 C CA . THR A 1 242 ? -3.238 -14.967 6.470 1.00 93.00 242 THR A CA 1
ATOM 1924 C C . THR A 1 242 ? -4.605 -14.428 6.038 1.00 93.00 242 THR A C 1
ATOM 1926 O O . THR A 1 242 ? -5.092 -14.783 4.967 1.00 93.00 242 THR A O 1
ATOM 1929 N N . GLU A 1 243 ? -5.195 -13.530 6.828 1.00 93.31 243 GLU A N 1
ATOM 1930 C CA . GLU A 1 243 ? -6.470 -12.843 6.547 1.00 93.31 243 GLU A CA 1
ATOM 1931 C C . GLU A 1 243 ? -6.334 -11.753 5.454 1.00 93.31 243 GLU A C 1
ATOM 1933 O O . GLU A 1 243 ? -7.323 -11.156 5.019 1.00 93.31 243 GLU A O 1
ATOM 1938 N N . GLY A 1 244 ? -5.107 -11.469 4.995 1.00 94.50 244 GLY A N 1
ATOM 1939 C CA . GLY A 1 244 ? -4.811 -10.425 4.013 1.00 94.50 244 GLY A CA 1
ATOM 1940 C C . GLY A 1 244 ? -5.358 -9.055 4.427 1.00 94.50 244 GLY A C 1
ATOM 1941 O O . GLY A 1 244 ? -5.236 -8.643 5.579 1.00 94.50 244 GLY A O 1
ATOM 1942 N N . LEU A 1 245 ? -6.010 -8.358 3.492 1.00 95.94 245 LEU A N 1
ATOM 1943 C CA . LEU A 1 245 ? -6.581 -7.025 3.729 1.00 95.94 245 LEU A CA 1
ATOM 1944 C C . LEU A 1 245 ? -7.770 -7.017 4.704 1.00 95.94 245 LEU A C 1
ATOM 1946 O O . LEU A 1 245 ? -8.196 -5.940 5.114 1.00 95.94 245 LEU A O 1
ATOM 1950 N N . ASN A 1 246 ? -8.297 -8.182 5.095 1.00 93.62 246 ASN A N 1
ATOM 1951 C CA . ASN A 1 246 ? -9.351 -8.302 6.105 1.00 93.62 246 ASN A CA 1
ATOM 1952 C C . ASN A 1 246 ? -8.819 -8.518 7.526 1.00 93.62 246 ASN A C 1
ATOM 1954 O O . ASN A 1 246 ? -9.612 -8.551 8.461 1.00 93.62 246 ASN A O 1
ATOM 1958 N N . ALA A 1 247 ? -7.501 -8.596 7.725 1.00 94.50 247 ALA A N 1
ATOM 1959 C CA . ALA A 1 247 ? -6.920 -8.680 9.063 1.00 94.50 247 ALA A CA 1
ATOM 1960 C C . ALA A 1 247 ? -7.266 -7.456 9.935 1.00 94.50 247 ALA A C 1
ATOM 1962 O O . ALA A 1 247 ? -7.571 -6.373 9.422 1.00 94.50 247 ALA A O 1
ATOM 1963 N N . LYS A 1 248 ? -7.165 -7.606 11.265 1.00 93.25 248 LYS A N 1
ATOM 1964 C CA . LYS A 1 248 ? -7.265 -6.480 12.216 1.00 93.25 248 LYS A CA 1
ATOM 1965 C C . LYS A 1 248 ? -6.203 -5.423 11.945 1.00 93.25 248 LYS A C 1
ATOM 1967 O O . LYS A 1 248 ? -6.534 -4.246 11.871 1.00 93.25 248 LYS A O 1
ATOM 1972 N N . ASN A 1 249 ? -4.956 -5.852 11.758 1.00 95.88 249 ASN A N 1
ATOM 1973 C CA . ASN A 1 249 ? -3.859 -5.016 11.288 1.00 95.88 249 ASN A CA 1
ATOM 1974 C C . ASN A 1 249 ? -3.212 -5.674 10.074 1.00 95.88 249 ASN A C 1
ATOM 1976 O O . ASN A 1 249 ? -2.601 -6.735 10.200 1.00 95.88 249 ASN A O 1
ATOM 1980 N N . CYS A 1 250 ? -3.340 -5.048 8.905 1.00 97.31 250 CYS A N 1
ATOM 1981 C CA . CYS A 1 250 ? -2.646 -5.502 7.708 1.00 97.31 250 CYS A CA 1
ATOM 1982 C C . CYS A 1 250 ? -1.481 -4.566 7.359 1.00 97.31 250 CYS A C 1
ATOM 1984 O O . CYS A 1 250 ? -1.657 -3.365 7.158 1.00 97.31 250 CYS A O 1
ATOM 1986 N N . ILE A 1 251 ? -0.274 -5.126 7.285 1.00 97.94 251 ILE A N 1
ATOM 1987 C CA . ILE A 1 251 ? 0.962 -4.391 7.014 1.00 97.94 251 ILE A CA 1
ATOM 1988 C C . ILE A 1 251 ? 1.258 -4.461 5.518 1.00 97.94 251 ILE A C 1
ATOM 1990 O O . ILE A 1 251 ? 1.385 -5.553 4.960 1.00 97.94 251 ILE A O 1
ATOM 1994 N N . LEU A 1 252 ? 1.379 -3.291 4.893 1.00 98.31 252 LEU A N 1
ATOM 1995 C CA . LEU A 1 252 ? 1.757 -3.120 3.497 1.00 98.31 252 LEU A CA 1
ATOM 1996 C C . LEU A 1 252 ? 3.162 -2.530 3.406 1.00 98.31 252 LEU A C 1
ATOM 1998 O O . LEU A 1 252 ? 3.469 -1.514 4.033 1.00 98.31 252 LEU A O 1
ATOM 2002 N N . TYR A 1 253 ? 3.993 -3.137 2.572 1.00 97.44 253 TYR A N 1
ATOM 2003 C CA . TYR A 1 253 ? 5.320 -2.651 2.227 1.00 97.44 253 TYR A CA 1
ATOM 2004 C C . TYR A 1 253 ? 5.319 -2.074 0.818 1.00 97.44 253 TYR A C 1
ATOM 2006 O O . TYR A 1 253 ? 4.612 -2.559 -0.063 1.00 97.44 253 TYR A O 1
ATOM 2014 N N . GLY A 1 254 ? 6.141 -1.053 0.602 1.00 95.50 254 GLY A N 1
ATOM 2015 C CA . GLY A 1 254 ? 6.366 -0.468 -0.714 1.00 95.50 254 GLY A CA 1
ATOM 2016 C C . GLY A 1 254 ? 7.634 0.372 -0.721 1.00 95.50 254 GLY A C 1
ATOM 2017 O O . GLY A 1 254 ? 8.028 0.945 0.301 1.00 95.50 254 GLY A O 1
ATOM 2018 N N . HIS A 1 255 ? 8.301 0.440 -1.870 1.00 93.38 255 HIS A N 1
ATOM 2019 C CA . HIS A 1 255 ? 9.535 1.210 -2.004 1.00 93.38 255 HIS A CA 1
ATOM 2020 C C . HIS A 1 255 ? 9.303 2.713 -1.877 1.00 93.38 255 HIS A C 1
ATOM 2022 O O . HIS A 1 255 ? 8.274 3.245 -2.298 1.00 93.38 255 HIS A O 1
ATOM 2028 N N . ASN A 1 256 ? 10.302 3.397 -1.316 1.00 91.00 256 ASN A N 1
ATOM 2029 C CA . ASN A 1 256 ? 10.357 4.853 -1.301 1.00 91.00 256 ASN A CA 1
ATOM 2030 C C . ASN A 1 256 ? 11.029 5.307 -2.594 1.00 91.00 256 ASN A C 1
ATOM 2032 O O . ASN A 1 256 ? 12.246 5.507 -2.647 1.00 91.00 256 ASN A O 1
ATOM 2036 N N . VAL A 1 257 ? 10.232 5.405 -3.652 1.00 83.56 257 VAL A N 1
ATOM 2037 C CA . VAL A 1 257 ? 10.711 5.914 -4.932 1.00 83.56 257 VAL A CA 1
ATOM 2038 C C . VAL A 1 257 ? 10.823 7.436 -4.838 1.00 83.56 257 VAL A C 1
ATOM 2040 O O . VAL A 1 257 ? 9.919 8.116 -4.365 1.00 83.56 257 VAL A O 1
ATOM 2043 N N . GLN A 1 258 ? 11.965 7.986 -5.247 1.00 82.12 258 GLN A N 1
ATOM 2044 C CA . GLN A 1 258 ? 12.250 9.414 -5.095 1.00 82.12 258 GLN A CA 1
ATOM 2045 C C . GLN A 1 258 ? 11.599 10.267 -6.203 1.00 82.12 258 GLN A C 1
ATOM 2047 O O . GLN A 1 258 ? 10.947 9.767 -7.120 1.00 82.12 258 GLN A O 1
ATOM 2052 N N . ALA A 1 259 ? 11.827 11.583 -6.136 1.00 78.81 259 ALA A N 1
ATOM 2053 C CA . ALA A 1 259 ? 11.251 12.585 -7.034 1.00 78.81 259 ALA A CA 1
ATOM 2054 C C . ALA A 1 259 ? 11.509 12.337 -8.529 1.00 78.81 259 ALA A C 1
ATOM 2056 O O . ALA A 1 259 ? 10.680 12.702 -9.355 1.00 78.81 259 ALA A O 1
ATOM 2057 N N . TRP A 1 260 ? 12.629 11.699 -8.892 1.00 77.25 260 TRP A N 1
ATOM 2058 C CA . TRP A 1 260 ? 12.968 11.421 -10.295 1.00 77.25 260 TRP A CA 1
ATOM 2059 C C . TRP A 1 260 ? 11.965 10.486 -10.990 1.00 77.25 260 TRP A C 1
ATOM 2061 O O . TRP A 1 260 ? 11.886 10.493 -12.215 1.00 77.25 260 TRP A O 1
ATOM 2071 N N . ALA A 1 261 ? 11.182 9.729 -10.219 1.00 74.69 261 ALA A N 1
ATOM 2072 C CA . ALA A 1 261 ? 10.059 8.928 -10.694 1.00 74.69 261 ALA A CA 1
ATOM 2073 C C . ALA A 1 261 ? 8.763 9.312 -9.957 1.00 74.69 261 ALA A C 1
ATOM 2075 O O . ALA A 1 261 ? 7.973 8.458 -9.574 1.00 74.69 261 ALA A O 1
ATOM 2076 N N . ASN A 1 262 ? 8.545 10.614 -9.741 1.00 79.56 262 ASN A N 1
ATOM 2077 C CA . ASN A 1 262 ? 7.277 11.186 -9.269 1.00 79.56 262 ASN A CA 1
ATOM 2078 C C . ASN A 1 262 ? 6.748 10.623 -7.942 1.00 79.56 262 ASN A C 1
ATOM 2080 O O . ASN A 1 262 ? 5.543 10.630 -7.716 1.00 79.56 262 ASN A O 1
ATOM 2084 N N . HIS A 1 263 ? 7.625 10.155 -7.049 1.00 84.38 263 HIS A N 1
ATOM 2085 C CA . HIS A 1 263 ? 7.221 9.650 -5.732 1.00 84.38 263 HIS A CA 1
ATOM 2086 C C . HIS A 1 263 ? 6.183 8.513 -5.769 1.00 84.38 263 HIS A C 1
ATOM 2088 O O . HIS A 1 263 ? 5.392 8.371 -4.833 1.00 84.38 263 HIS A O 1
ATOM 2094 N N . ILE A 1 264 ? 6.197 7.703 -6.835 1.00 86.31 264 ILE A N 1
ATOM 2095 C CA . ILE A 1 264 ? 5.321 6.534 -6.985 1.00 86.31 264 ILE A CA 1
ATOM 2096 C C . ILE A 1 264 ? 5.538 5.502 -5.864 1.00 86.31 264 ILE A C 1
ATOM 2098 O O . ILE A 1 264 ? 6.446 5.613 -5.031 1.00 86.31 264 ILE A O 1
ATOM 2102 N N . MET A 1 265 ? 4.720 4.450 -5.864 1.00 90.50 265 MET A N 1
ATOM 2103 C CA . MET A 1 265 ? 4.701 3.421 -4.821 1.00 90.50 265 MET A CA 1
ATOM 2104 C C . MET A 1 265 ? 4.374 4.048 -3.463 1.00 90.50 265 MET A C 1
ATOM 2106 O O . MET A 1 265 ? 3.296 4.611 -3.307 1.00 90.50 265 MET A O 1
ATOM 2110 N N . PHE A 1 266 ? 5.279 3.974 -2.487 1.00 95.62 266 PHE A N 1
ATOM 2111 C CA . PHE A 1 266 ? 5.137 4.644 -1.194 1.00 95.62 266 PHE A CA 1
ATOM 2112 C C . PHE A 1 266 ? 6.102 5.822 -1.027 1.00 95.62 266 PHE A C 1
ATOM 2114 O O . PHE A 1 266 ? 6.254 6.343 0.076 1.00 95.62 266 PHE A O 1
ATOM 2121 N N . GLY A 1 267 ? 6.714 6.305 -2.113 1.00 92.19 267 GLY A N 1
ATOM 2122 C CA . GLY A 1 267 ? 7.584 7.480 -2.077 1.00 92.19 267 GLY A CA 1
ATOM 2123 C C . GLY A 1 267 ? 6.897 8.733 -1.532 1.00 92.19 267 GLY A C 1
ATOM 2124 O O . GLY A 1 267 ? 7.492 9.488 -0.756 1.00 92.19 267 GLY A O 1
ATOM 2125 N N . SER A 1 268 ? 5.622 8.919 -1.877 1.00 93.31 268 SER A N 1
ATOM 2126 C CA . SER A 1 268 ? 4.801 10.046 -1.427 1.00 93.31 268 SER A CA 1
ATOM 2127 C C . SER A 1 268 ? 4.432 9.996 0.056 1.00 93.31 268 SER A C 1
ATOM 2129 O O . SER A 1 268 ? 4.047 11.024 0.609 1.00 93.31 268 SER A O 1
ATOM 2131 N N . LEU A 1 269 ? 4.614 8.861 0.749 1.00 95.06 269 LEU A N 1
ATOM 2132 C CA . LEU A 1 269 ? 4.334 8.782 2.187 1.00 95.06 269 LEU A CA 1
ATOM 2133 C C . LEU A 1 269 ? 5.218 9.735 3.004 1.00 95.06 269 LEU A C 1
ATOM 2135 O O . LEU A 1 269 ? 4.820 10.155 4.088 1.00 95.06 269 LEU A O 1
ATOM 2139 N N . ASN A 1 270 ? 6.387 10.128 2.483 1.00 92.25 270 ASN A N 1
ATOM 2140 C CA . ASN A 1 270 ? 7.240 11.126 3.132 1.00 92.25 270 ASN A CA 1
ATOM 2141 C C . ASN A 1 270 ? 6.558 12.496 3.262 1.00 92.25 270 ASN A C 1
ATOM 2143 O O . ASN A 1 270 ? 6.849 13.225 4.207 1.00 92.25 270 ASN A O 1
ATOM 2147 N N . PHE A 1 271 ? 5.608 12.835 2.383 1.00 93.25 271 PHE A N 1
ATOM 2148 C CA . PHE A 1 271 ? 4.902 14.115 2.445 1.00 93.25 271 PHE A CA 1
ATOM 2149 C C . PHE A 1 271 ? 4.045 14.261 3.699 1.00 93.25 271 PHE A C 1
ATOM 2151 O O . PHE A 1 271 ? 3.929 15.366 4.214 1.00 93.25 271 PHE A O 1
ATOM 2158 N N . TYR A 1 272 ? 3.538 13.161 4.268 1.00 93.12 272 TYR A N 1
ATOM 2159 C CA . TYR A 1 272 ? 2.862 13.202 5.569 1.00 93.12 272 TYR A CA 1
ATOM 2160 C C . TYR A 1 272 ? 3.781 13.653 6.711 1.00 93.12 272 TYR A C 1
ATOM 2162 O O . TYR A 1 272 ? 3.289 14.053 7.764 1.00 93.12 272 TYR A O 1
ATOM 2170 N N . TYR A 1 273 ? 5.103 13.589 6.522 1.00 90.31 273 TYR A N 1
ATOM 2171 C CA . TYR A 1 273 ? 6.085 14.065 7.491 1.00 90.31 273 TYR A CA 1
ATOM 2172 C C . TYR A 1 273 ? 6.698 15.408 7.135 1.00 90.31 273 TYR A C 1
ATOM 2174 O O . TYR A 1 273 ? 6.878 16.256 8.009 1.00 90.31 273 TYR A O 1
ATOM 2182 N N . ASP A 1 274 ? 7.007 15.600 5.861 1.00 90.06 274 ASP A N 1
ATOM 2183 C CA . ASP A 1 274 ? 7.758 16.760 5.405 1.00 90.06 274 ASP A CA 1
ATOM 2184 C C . ASP A 1 274 ? 6.848 17.968 5.107 1.00 90.06 274 ASP A C 1
ATOM 2186 O O . ASP A 1 274 ? 7.319 19.107 5.142 1.00 90.06 274 ASP A O 1
ATOM 2190 N N . ASP A 1 275 ? 5.546 17.749 4.874 1.00 90.25 275 ASP A N 1
ATOM 2191 C CA . ASP A 1 275 ? 4.569 18.792 4.553 1.00 90.25 275 ASP A CA 1
ATOM 2192 C C . ASP A 1 275 ? 3.272 18.668 5.385 1.00 90.25 275 ASP A C 1
ATOM 2194 O O . ASP A 1 275 ? 2.370 17.892 5.058 1.00 90.25 275 ASP A O 1
ATOM 2198 N N . PRO A 1 276 ? 3.098 19.499 6.431 1.00 85.88 276 PRO A N 1
ATOM 2199 C CA . PRO A 1 276 ? 1.880 19.502 7.240 1.00 85.88 276 PRO A CA 1
ATOM 2200 C C . PRO A 1 276 ? 0.586 19.791 6.464 1.00 85.88 276 PRO A C 1
ATOM 2202 O O . PRO A 1 276 ? -0.496 19.438 6.940 1.00 85.88 276 PRO A O 1
ATOM 2205 N N . SER A 1 277 ? 0.658 20.465 5.308 1.00 91.50 277 SER A N 1
ATOM 2206 C CA . SER A 1 277 ? -0.524 20.723 4.479 1.00 91.50 277 SER A CA 1
ATOM 2207 C C . SER A 1 277 ? -1.005 19.455 3.771 1.00 91.50 277 SER A C 1
ATOM 2209 O O . SER A 1 277 ? -2.215 19.224 3.706 1.00 91.50 277 SER A O 1
ATOM 2211 N N . HIS A 1 278 ? -0.079 18.566 3.395 1.00 92.38 278 HIS A N 1
ATOM 2212 C CA . HIS A 1 278 ? -0.389 17.283 2.772 1.00 92.38 278 HIS A CA 1
ATOM 2213 C C . HIS A 1 278 ? -1.294 16.415 3.653 1.00 92.38 278 HIS A C 1
ATOM 2215 O O . HIS A 1 278 ? -2.262 15.844 3.152 1.00 92.38 278 HIS A O 1
ATOM 2221 N N . CYS A 1 279 ? -1.046 16.376 4.968 1.00 91.19 279 CYS A N 1
ATOM 2222 C CA . CYS A 1 279 ? -1.874 15.639 5.931 1.00 91.19 279 CYS A CA 1
ATOM 2223 C C . CYS A 1 279 ? -3.345 16.067 5.903 1.00 91.19 279 CYS A C 1
ATOM 2225 O O . CYS A 1 279 ? -4.239 15.238 6.053 1.00 91.19 279 CYS A O 1
ATOM 2227 N N . LYS A 1 280 ? -3.591 17.368 5.718 1.00 91.00 280 LYS A N 1
ATOM 2228 C CA . LYS A 1 280 ? -4.936 17.944 5.702 1.00 91.00 280 LYS A CA 1
ATOM 2229 C C . LYS A 1 280 ? -5.624 17.765 4.349 1.00 91.00 280 LYS A C 1
ATOM 2231 O O . LYS A 1 280 ? -6.838 17.596 4.299 1.00 91.00 280 LYS A O 1
ATOM 2236 N N . GLU A 1 281 ? -4.864 17.858 3.264 1.00 92.50 281 GLU A N 1
ATOM 2237 C CA . GLU A 1 281 ? -5.388 17.764 1.899 1.00 92.50 281 GLU A CA 1
ATOM 2238 C C . GLU A 1 281 ? -5.625 16.316 1.461 1.00 92.50 281 GLU A C 1
ATOM 2240 O O . GLU A 1 281 ? -6.547 16.060 0.690 1.00 92.50 281 GLU A O 1
ATOM 2245 N N . ASN A 1 282 ? -4.854 15.367 2.002 1.00 93.69 282 ASN A N 1
ATOM 2246 C CA . ASN A 1 282 ? -4.922 13.947 1.658 1.00 93.69 282 ASN A CA 1
ATOM 2247 C C . ASN A 1 282 ? -5.171 13.070 2.904 1.00 93.69 282 ASN A C 1
ATOM 2249 O O . ASN A 1 282 ? -4.339 12.224 3.244 1.00 93.69 282 ASN A O 1
ATOM 2253 N N . PRO A 1 283 ? -6.303 13.238 3.617 1.00 94.44 283 PRO A N 1
ATOM 2254 C CA . PRO A 1 283 ? -6.574 12.498 4.851 1.00 94.44 283 PRO A CA 1
ATOM 2255 C C . PRO A 1 283 ? -7.007 11.044 4.609 1.00 94.44 283 PRO A C 1
ATOM 2257 O O . PRO A 1 283 ? -7.138 10.285 5.570 1.00 94.44 283 PRO A O 1
ATOM 2260 N N . THR A 1 284 ? -7.271 10.655 3.357 1.00 96.50 284 THR A N 1
ATOM 2261 C CA . THR A 1 284 ? -7.884 9.368 3.012 1.00 96.50 284 THR A CA 1
ATOM 2262 C C . THR A 1 284 ? -7.143 8.615 1.915 1.00 96.50 284 THR A C 1
ATOM 2264 O O . THR A 1 284 ? -6.486 9.212 1.062 1.00 96.50 284 THR A O 1
ATOM 2267 N N . MET A 1 285 ? -7.314 7.296 1.919 1.00 97.06 285 MET A N 1
ATOM 2268 C CA . MET A 1 285 ? -6.933 6.387 0.841 1.00 97.06 285 MET A CA 1
ATOM 2269 C C . MET A 1 285 ? -8.088 5.424 0.558 1.00 97.06 285 MET A C 1
ATOM 2271 O O . MET A 1 285 ? -8.771 4.980 1.481 1.00 97.06 285 MET A O 1
ATOM 2275 N N . ASP A 1 286 ? -8.287 5.102 -0.709 1.00 97.31 286 ASP A N 1
ATOM 2276 C CA . ASP A 1 286 ? -9.300 4.176 -1.197 1.00 97.31 286 ASP A CA 1
ATOM 2277 C C . ASP A 1 286 ? -8.676 2.785 -1.332 1.00 97.31 286 ASP A C 1
ATOM 2279 O O . ASP A 1 286 ? -7.629 2.617 -1.966 1.00 97.31 286 ASP A O 1
ATOM 2283 N N . ILE A 1 287 ? -9.298 1.790 -0.698 1.00 98.12 287 ILE A N 1
ATOM 2284 C CA . ILE A 1 287 ? -8.820 0.407 -0.676 1.00 98.12 287 ILE A CA 1
ATOM 2285 C C . ILE A 1 287 ? -9.904 -0.505 -1.234 1.00 98.12 287 ILE A C 1
ATOM 2287 O O . ILE A 1 287 ? -11.000 -0.598 -0.678 1.00 98.12 287 ILE A O 1
ATOM 2291 N N . TYR A 1 288 ? -9.568 -1.221 -2.300 1.00 97.25 288 TYR A N 1
ATOM 2292 C CA . TYR A 1 288 ? -10.450 -2.186 -2.945 1.00 97.25 288 TYR A CA 1
ATOM 2293 C C . TYR A 1 288 ? -10.070 -3.602 -2.508 1.00 97.25 288 TYR A C 1
ATOM 2295 O O . TYR A 1 288 ? -8.904 -3.990 -2.608 1.00 97.25 288 TYR A O 1
ATOM 2303 N N . ILE A 1 289 ? -11.038 -4.366 -1.995 1.00 96.06 289 ILE A N 1
ATOM 2304 C CA . ILE A 1 289 ? -10.854 -5.714 -1.437 1.00 96.06 289 ILE A CA 1
ATOM 2305 C C . ILE A 1 289 ? -11.963 -6.614 -1.977 1.00 96.06 289 ILE A C 1
ATOM 2307 O O . ILE A 1 289 ? -13.119 -6.472 -1.581 1.00 96.06 289 ILE A O 1
ATOM 2311 N N . GLY A 1 290 ? -11.625 -7.557 -2.860 1.00 93.81 290 GLY A N 1
ATOM 2312 C CA . GLY A 1 290 ? -12.660 -8.298 -3.588 1.00 93.81 290 GLY A CA 1
ATOM 2313 C C . GLY A 1 290 ? -13.571 -7.322 -4.336 1.00 93.81 290 GLY A C 1
ATOM 2314 O O . GLY A 1 290 ? -13.074 -6.381 -4.955 1.00 93.81 290 GLY A O 1
ATOM 2315 N N . ASP A 1 291 ? -14.882 -7.483 -4.184 1.00 92.69 291 ASP A N 1
ATOM 2316 C CA . ASP A 1 291 ? -15.896 -6.611 -4.796 1.00 92.69 291 ASP A CA 1
ATOM 2317 C C . ASP A 1 291 ? -16.295 -5.413 -3.914 1.00 92.69 291 ASP A C 1
ATOM 2319 O O . ASP A 1 291 ? -17.320 -4.773 -4.141 1.00 92.69 291 ASP A O 1
ATOM 2323 N N . HIS A 1 292 ? -15.499 -5.101 -2.889 1.00 95.00 292 HIS A N 1
ATOM 2324 C CA . HIS A 1 292 ? -15.783 -4.027 -1.942 1.00 95.00 292 HIS A CA 1
ATOM 2325 C C . HIS A 1 292 ? -14.790 -2.876 -2.085 1.00 95.00 292 HIS A C 1
ATOM 2327 O O . HIS A 1 292 ? -13.584 -3.093 -2.223 1.00 95.00 292 HIS A O 1
ATOM 2333 N N . HIS A 1 293 ? -15.289 -1.648 -1.965 1.00 96.56 293 HIS A N 1
ATOM 2334 C CA . HIS A 1 293 ? -14.481 -0.438 -1.873 1.00 96.56 293 HIS A CA 1
ATOM 2335 C C . HIS A 1 293 ? -14.645 0.179 -0.482 1.00 96.56 293 HIS A C 1
ATOM 2337 O O . HIS A 1 293 ? -15.744 0.538 -0.065 1.00 96.56 293 HIS A O 1
ATOM 2343 N N . TYR A 1 294 ? -13.540 0.321 0.245 1.00 97.62 294 TYR A N 1
ATOM 2344 C CA . TYR A 1 294 ? -13.500 0.947 1.560 1.00 97.62 294 TYR A CA 1
ATOM 2345 C C . TYR A 1 294 ? -12.671 2.226 1.544 1.00 97.62 294 TYR A C 1
ATOM 2347 O O . TYR A 1 294 ? -11.525 2.229 1.098 1.00 97.62 294 TYR A O 1
ATOM 2355 N N . VAL A 1 295 ? -13.210 3.282 2.154 1.00 97.81 295 VAL A N 1
ATOM 2356 C CA . VAL A 1 295 ? -12.441 4.495 2.444 1.00 97.81 295 VAL A CA 1
ATOM 2357 C C . VAL A 1 295 ? -11.708 4.306 3.763 1.00 97.81 295 VAL A C 1
ATOM 2359 O O . VAL A 1 295 ? -12.316 4.028 4.802 1.00 97.81 295 VAL A O 1
ATOM 2362 N N . TYR A 1 296 ? -10.399 4.501 3.732 1.00 98.31 296 TYR A N 1
ATOM 2363 C CA . TYR A 1 296 ? -9.525 4.472 4.890 1.00 98.31 296 TYR A CA 1
ATOM 2364 C C . TYR A 1 296 ? -9.055 5.883 5.240 1.00 98.31 296 TYR A C 1
ATOM 2366 O O . TYR A 1 296 ? -8.695 6.653 4.356 1.00 98.31 296 TYR A O 1
ATOM 2374 N N . TYR A 1 297 ? -9.031 6.219 6.529 1.00 98.06 297 TYR A N 1
ATOM 2375 C CA . TYR A 1 297 ? -8.528 7.502 7.024 1.00 98.06 297 TYR A CA 1
ATOM 2376 C C . TYR A 1 297 ? -7.167 7.330 7.674 1.00 98.06 297 TYR A C 1
ATOM 2378 O O . TYR A 1 297 ? -6.990 6.429 8.493 1.00 98.06 297 TYR A O 1
ATOM 2386 N N . VAL A 1 298 ? -6.235 8.228 7.375 1.00 97.69 298 VAL A N 1
ATOM 2387 C CA . VAL A 1 298 ? -4.968 8.318 8.100 1.00 97.69 298 VAL A CA 1
ATOM 2388 C C . VAL A 1 298 ? -5.263 8.725 9.538 1.00 97.69 298 VAL A C 1
ATOM 2390 O O . VAL A 1 298 ? -5.950 9.717 9.761 1.00 97.69 298 VAL A O 1
ATOM 2393 N N . TYR A 1 299 ? -4.760 7.968 10.514 1.00 97.75 299 TYR A N 1
ATOM 2394 C CA . TYR A 1 299 ? -4.890 8.313 11.935 1.00 97.75 299 TYR A CA 1
ATOM 2395 C C . TYR A 1 299 ? -3.546 8.544 12.629 1.00 97.75 299 TYR A C 1
ATOM 2397 O O . TYR A 1 299 ? -3.520 9.163 13.695 1.00 97.75 299 TYR A O 1
ATOM 2405 N N . ALA A 1 300 ? -2.443 8.059 12.051 1.00 97.56 300 ALA A N 1
ATOM 2406 C CA . ALA A 1 300 ? -1.102 8.278 12.573 1.00 97.56 300 ALA A CA 1
ATOM 2407 C C . ALA A 1 300 ? -0.051 8.315 11.455 1.00 97.56 300 ALA A C 1
ATOM 2409 O O . ALA A 1 300 ? -0.117 7.536 10.504 1.00 97.56 300 ALA A O 1
ATOM 2410 N N . ALA A 1 301 ? 0.939 9.197 11.603 1.00 97.38 301 ALA A N 1
ATOM 2411 C CA . ALA A 1 301 ? 2.111 9.292 10.736 1.00 97.38 301 ALA A CA 1
ATOM 2412 C C . ALA A 1 301 ? 3.370 9.513 11.585 1.00 97.38 301 ALA A C 1
ATOM 2414 O O . ALA A 1 301 ? 3.397 10.424 12.411 1.00 97.38 301 ALA A O 1
ATOM 2415 N N . PHE A 1 302 ? 4.401 8.681 11.435 1.00 95.94 302 PHE A N 1
ATOM 2416 C CA . PHE A 1 302 ? 5.617 8.756 12.258 1.00 95.94 302 PHE A CA 1
ATOM 2417 C C . PHE A 1 302 ? 6.790 7.989 11.630 1.00 95.94 302 PHE A C 1
ATOM 2419 O O . PHE A 1 302 ? 6.632 7.254 10.658 1.00 95.94 302 PHE A O 1
ATOM 2426 N N . LYS A 1 303 ? 7.993 8.158 12.193 1.00 95.31 303 LYS A N 1
ATOM 2427 C CA . LYS A 1 303 ? 9.201 7.420 11.794 1.00 95.31 303 LYS A CA 1
ATOM 2428 C C . LYS A 1 303 ? 9.582 6.402 12.863 1.00 95.31 303 LYS A C 1
ATOM 2430 O O . LYS A 1 303 ? 9.523 6.705 14.051 1.00 95.31 303 LYS A O 1
ATOM 2435 N N . VAL A 1 304 ? 10.027 5.219 12.447 1.00 94.94 304 VAL A N 1
ATOM 2436 C CA . VAL A 1 304 ? 10.562 4.181 13.347 1.00 94.94 304 VAL A CA 1
ATOM 2437 C C . VAL A 1 304 ? 11.952 3.722 12.901 1.00 94.94 304 VAL A C 1
ATOM 2439 O O . VAL A 1 304 ? 12.267 3.826 11.716 1.00 94.94 304 VAL A O 1
ATOM 2442 N N . PRO A 1 305 ? 12.799 3.185 13.798 1.00 93.38 305 PRO A N 1
ATOM 2443 C CA . PRO A 1 305 ? 14.079 2.598 13.405 1.00 93.38 305 PRO A CA 1
ATOM 2444 C C . PRO A 1 305 ? 13.914 1.413 12.445 1.00 93.38 305 PRO A C 1
ATOM 2446 O O . PRO A 1 305 ? 13.022 0.578 12.614 1.00 93.38 305 PRO A O 1
ATOM 2449 N N . ALA A 1 306 ? 14.821 1.285 11.474 1.00 88.88 306 ALA A N 1
ATOM 2450 C CA . ALA A 1 306 ? 14.840 0.148 10.550 1.00 88.88 306 ALA A CA 1
ATOM 2451 C C . ALA A 1 306 ? 15.212 -1.189 11.221 1.00 88.88 306 ALA A C 1
ATOM 2453 O O . ALA A 1 306 ? 14.935 -2.251 10.671 1.00 88.88 306 ALA A O 1
ATOM 2454 N N . THR A 1 307 ? 15.818 -1.151 12.412 1.00 87.00 307 THR A N 1
ATOM 2455 C CA . THR A 1 307 ? 16.248 -2.335 13.178 1.00 87.00 307 THR A CA 1
ATOM 2456 C C . THR A 1 307 ? 15.099 -3.128 13.801 1.00 87.00 307 THR A C 1
ATOM 2458 O O . THR A 1 307 ? 15.335 -4.206 14.342 1.00 87.00 307 THR A O 1
ATOM 2461 N N . GLY A 1 308 ? 13.873 -2.607 13.742 1.00 83.94 308 GLY A N 1
ATOM 2462 C CA . GLY A 1 308 ? 12.678 -3.240 14.290 1.00 83.94 308 GLY A CA 1
ATOM 2463 C C . GLY A 1 308 ? 11.882 -2.287 15.176 1.00 83.94 308 GLY A C 1
ATOM 2464 O O . GLY A 1 308 ? 12.433 -1.410 15.838 1.00 83.94 308 GLY A O 1
ATOM 2465 N N . SER A 1 309 ? 10.564 -2.464 15.174 1.00 92.31 309 SER A N 1
ATOM 2466 C CA . SER A 1 309 ? 9.620 -1.676 15.964 1.00 92.31 309 SER A CA 1
ATOM 2467 C C . SER A 1 309 ? 8.366 -2.509 16.252 1.00 92.31 309 SER A C 1
ATOM 2469 O O . SER A 1 309 ? 7.970 -3.291 15.382 1.00 92.31 309 SER A O 1
ATOM 2471 N N . PRO A 1 310 ? 7.701 -2.326 17.412 1.00 93.81 310 PRO A N 1
ATOM 2472 C CA . PRO A 1 310 ? 6.410 -2.956 17.704 1.00 93.81 310 PRO A CA 1
ATOM 2473 C C . PRO A 1 310 ? 5.305 -2.603 16.698 1.00 93.81 310 PRO A C 1
ATOM 2475 O O . PRO A 1 310 ? 4.254 -3.229 16.688 1.00 93.81 310 PRO A O 1
ATOM 2478 N N . VAL A 1 311 ? 5.528 -1.621 15.819 1.00 94.88 311 VAL A N 1
ATOM 2479 C CA . VAL A 1 311 ? 4.570 -1.271 14.764 1.00 94.88 311 VAL A CA 1
ATOM 2480 C C . VAL A 1 311 ? 4.321 -2.427 13.795 1.00 94.88 311 VAL A C 1
ATOM 2482 O O . VAL A 1 311 ? 3.241 -2.527 13.223 1.00 94.88 311 VAL A O 1
ATOM 2485 N N . TYR A 1 312 ? 5.289 -3.339 13.663 1.00 94.75 312 TYR A N 1
ATOM 2486 C CA . TYR A 1 312 ? 5.189 -4.524 12.816 1.00 94.75 312 TYR A CA 1
ATOM 2487 C C . TYR A 1 312 ? 4.508 -5.713 13.504 1.00 94.75 312 TYR A C 1
ATOM 2489 O O . TYR A 1 312 ? 4.688 -6.837 13.053 1.00 94.75 312 TYR A O 1
ATOM 2497 N N . THR A 1 313 ? 3.757 -5.505 14.588 1.00 93.69 313 THR A N 1
ATOM 2498 C CA . THR A 1 313 ? 2.900 -6.543 15.177 1.00 93.69 313 THR A CA 1
ATOM 2499 C C . THR A 1 313 ? 1.726 -6.836 14.241 1.00 93.69 313 THR A C 1
ATOM 2501 O O . THR A 1 313 ? 0.860 -5.985 14.039 1.00 93.69 313 THR A O 1
ATOM 2504 N N . TRP A 1 314 ? 1.712 -8.033 13.651 1.00 88.88 314 TRP A N 1
ATOM 2505 C CA . TRP A 1 314 ? 0.671 -8.477 12.713 1.00 88.88 314 TRP A CA 1
ATOM 2506 C C . TRP A 1 314 ? -0.456 -9.269 13.390 1.00 88.88 314 TRP A C 1
ATOM 2508 O O . TRP A 1 314 ? -1.565 -9.324 12.869 1.00 88.88 314 TRP A O 1
ATOM 2518 N N . GLU A 1 315 ? -0.177 -9.875 14.542 1.00 88.31 315 GLU A N 1
ATOM 2519 C CA . GLU A 1 315 ? -1.122 -10.678 15.314 1.00 88.31 315 GLU A CA 1
ATOM 2520 C C . GLU A 1 315 ? -1.439 -9.949 16.618 1.00 88.31 315 GLU A C 1
ATOM 2522 O O . GLU A 1 315 ? -0.542 -9.633 17.398 1.00 88.31 315 GLU A O 1
ATOM 2527 N N . ILE A 1 316 ? -2.716 -9.623 16.807 1.00 90.19 316 ILE A N 1
ATOM 2528 C CA . ILE A 1 316 ? -3.242 -8.955 17.995 1.00 90.19 316 ILE A CA 1
ATOM 2529 C C . ILE A 1 316 ? -4.423 -9.804 18.455 1.00 90.19 316 ILE A C 1
ATOM 2531 O O . ILE A 1 316 ? -5.398 -9.943 17.714 1.00 90.19 316 ILE A O 1
ATOM 2535 N N . GLU A 1 317 ? -4.301 -10.424 19.627 1.00 88.31 317 GLU A N 1
ATOM 2536 C CA . GLU A 1 317 ? -5.223 -11.475 20.070 1.00 88.31 317 GLU A CA 1
ATOM 2537 C C . GLU A 1 317 ? -6.462 -10.908 20.766 1.00 88.31 317 GLU A C 1
ATOM 2539 O O . GLU A 1 317 ? -7.546 -11.486 20.664 1.00 88.31 317 GLU A O 1
ATOM 2544 N N . THR A 1 318 ? -6.309 -9.785 21.472 1.00 94.50 318 THR A N 1
ATOM 2545 C CA . THR A 1 318 ? -7.372 -9.203 22.299 1.00 94.50 318 THR A CA 1
ATOM 2546 C C . THR A 1 318 ? -7.758 -7.789 21.872 1.00 94.50 318 THR A C 1
ATOM 2548 O O . THR A 1 318 ? -6.954 -7.023 21.334 1.00 94.50 318 THR A O 1
ATOM 2551 N N . ASP A 1 319 ? -9.008 -7.426 22.155 1.00 95.94 319 ASP A N 1
ATOM 2552 C CA . ASP A 1 319 ? -9.541 -6.089 21.891 1.00 95.94 319 ASP A CA 1
ATOM 2553 C C . ASP A 1 319 ? -8.795 -5.017 22.702 1.00 95.94 319 ASP A C 1
ATOM 2555 O O . ASP A 1 319 ? -8.551 -3.912 22.213 1.00 95.94 319 ASP A O 1
ATOM 2559 N N . GLU A 1 320 ? -8.397 -5.340 23.936 1.00 96.44 320 GLU A N 1
ATOM 2560 C CA . GLU A 1 320 ? -7.607 -4.455 24.787 1.00 96.44 320 GLU A CA 1
ATOM 2561 C C . GLU A 1 320 ? -6.214 -4.187 24.203 1.00 96.44 320 GLU A C 1
ATOM 2563 O O . GLU A 1 320 ? -5.818 -3.024 24.100 1.00 96.44 320 GLU A O 1
ATOM 2568 N N . GLU A 1 321 ? -5.497 -5.229 23.765 1.00 96.12 321 GLU A N 1
ATOM 2569 C CA . GLU A 1 321 ? -4.188 -5.086 23.110 1.00 96.12 321 GLU A CA 1
ATOM 2570 C C . GLU A 1 321 ? -4.294 -4.291 21.807 1.00 96.12 321 GLU A C 1
ATOM 2572 O O . GLU A 1 321 ? -3.420 -3.479 21.502 1.00 96.12 321 GLU A O 1
ATOM 2577 N N . PHE A 1 322 ? -5.378 -4.474 21.049 1.00 97.06 322 PHE A N 1
ATOM 2578 C CA . PHE A 1 322 ? -5.625 -3.711 19.828 1.00 97.06 322 PHE A CA 1
ATOM 2579 C C . PHE A 1 322 ? -5.788 -2.218 20.108 1.00 97.06 322 PHE A C 1
ATOM 2581 O O . PHE A 1 322 ? -5.163 -1.380 19.453 1.00 97.06 322 PHE A O 1
ATOM 2588 N N . LEU A 1 323 ? -6.601 -1.868 21.103 1.00 97.19 323 LEU A N 1
ATOM 2589 C CA . LEU A 1 323 ? -6.799 -0.473 21.484 1.00 97.19 323 LEU A CA 1
ATOM 2590 C C . LEU A 1 323 ? -5.521 0.142 22.069 1.00 97.19 323 LEU A C 1
ATOM 2592 O O . LEU A 1 323 ? -5.226 1.306 21.789 1.00 97.19 323 LEU A O 1
ATOM 2596 N N . GLU A 1 324 ? -4.737 -0.616 22.837 1.00 96.75 324 GLU A N 1
ATOM 2597 C CA . GLU A 1 324 ? -3.433 -0.169 23.337 1.00 96.75 324 GLU A CA 1
ATOM 2598 C C . GLU A 1 324 ? -2.435 0.067 22.195 1.00 96.75 324 GLU A C 1
ATOM 2600 O O . GLU A 1 324 ? -1.792 1.121 22.152 1.00 96.75 324 GLU A O 1
ATOM 2605 N N . TYR A 1 325 ? -2.358 -0.855 21.229 1.00 97.19 325 TYR A N 1
ATOM 2606 C CA . TYR A 1 325 ? -1.535 -0.725 20.024 1.00 97.19 325 TYR A CA 1
ATOM 2607 C C . TYR A 1 325 ? -1.867 0.567 19.271 1.00 97.19 325 TYR A C 1
ATOM 2609 O O . TYR A 1 325 ? -0.986 1.388 19.002 1.00 97.19 325 TYR A O 1
ATOM 2617 N N . VAL A 1 326 ? -3.150 0.787 18.977 1.00 97.06 326 VAL A N 1
ATOM 2618 C CA . VAL A 1 326 ? -3.613 1.961 18.230 1.00 97.06 326 VAL A CA 1
ATOM 2619 C C . VAL A 1 326 ? -3.287 3.255 18.976 1.00 97.06 326 VAL A C 1
ATOM 2621 O O . VAL A 1 326 ? -2.759 4.192 18.374 1.00 97.06 326 VAL A O 1
ATOM 2624 N N . ASN A 1 327 ? -3.576 3.321 20.279 1.00 96.62 327 ASN A N 1
ATOM 2625 C CA . ASN A 1 327 ? -3.320 4.520 21.078 1.00 96.62 327 ASN A CA 1
ATOM 2626 C C . ASN A 1 327 ? -1.821 4.836 21.162 1.00 96.62 327 ASN A C 1
ATOM 2628 O O . ASN A 1 327 ? -1.434 5.988 20.974 1.00 96.62 327 ASN A O 1
ATOM 2632 N N . THR A 1 328 ? -0.978 3.814 21.339 1.00 96.69 328 THR A N 1
ATOM 2633 C CA . THR A 1 328 ? 0.485 3.958 21.412 1.00 96.69 328 THR A CA 1
ATOM 2634 C C . THR A 1 328 ? 1.061 4.651 20.177 1.00 96.69 328 THR A C 1
ATOM 2636 O O . THR A 1 328 ? 1.925 5.521 20.293 1.00 96.69 328 THR A O 1
ATOM 2639 N N . PHE A 1 329 ? 0.596 4.282 18.982 1.00 96.00 329 PHE A N 1
ATOM 2640 C CA . PHE A 1 329 ? 1.096 4.871 17.737 1.00 96.00 329 PHE A CA 1
ATOM 2641 C C . PHE A 1 329 ? 0.392 6.169 17.356 1.00 96.00 329 PHE A C 1
ATOM 2643 O O . PHE A 1 329 ? 1.017 7.054 16.770 1.00 96.00 329 PHE A O 1
ATOM 2650 N N . LYS A 1 330 ? -0.868 6.346 17.763 1.00 96.00 330 LYS A N 1
ATOM 2651 C CA . LYS A 1 330 ? -1.550 7.636 17.654 1.00 96.00 330 LYS A CA 1
ATOM 2652 C C . LYS A 1 330 ? -0.835 8.722 18.463 1.00 96.00 330 LYS A C 1
ATOM 2654 O O . LYS A 1 330 ? -0.685 9.833 17.967 1.00 96.00 330 LYS A O 1
ATOM 2659 N N . GLU A 1 331 ? -0.335 8.402 19.658 1.00 96.00 331 GLU A N 1
ATOM 2660 C CA . GLU A 1 331 ? 0.465 9.322 20.486 1.00 96.00 331 GLU A CA 1
ATOM 2661 C C . GLU A 1 331 ? 1.837 9.659 19.881 1.00 96.00 331 GLU A C 1
ATOM 2663 O O . GLU A 1 331 ? 2.374 10.736 20.134 1.00 96.00 331 GLU A O 1
ATOM 2668 N N . GLN A 1 332 ? 2.400 8.763 19.065 1.00 95.38 332 GLN A N 1
ATOM 2669 C CA . GLN A 1 332 ? 3.652 9.000 18.335 1.00 95.38 332 GLN A CA 1
ATOM 2670 C C . GLN A 1 332 ? 3.455 9.792 17.039 1.00 95.38 332 GLN A C 1
ATOM 2672 O O . GLN A 1 332 ? 4.441 10.235 16.445 1.00 95.38 332 GLN A O 1
ATOM 2677 N N . SER A 1 333 ? 2.208 9.962 16.591 1.00 96.12 333 SER A N 1
ATOM 2678 C CA . SER A 1 333 ? 1.903 10.679 15.360 1.00 96.12 333 SER A CA 1
ATOM 2679 C C . SER A 1 333 ? 2.373 12.129 15.435 1.00 96.12 333 SER A C 1
ATOM 2681 O O . SER A 1 333 ? 2.119 12.842 16.405 1.00 96.12 333 SER A O 1
ATOM 2683 N N . ILE A 1 334 ? 3.002 12.605 14.366 1.00 94.94 334 ILE A N 1
ATOM 2684 C CA . ILE A 1 334 ? 3.418 14.010 14.247 1.00 94.94 334 ILE A CA 1
ATOM 2685 C C . ILE A 1 334 ? 2.249 14.964 13.975 1.00 94.94 334 ILE A C 1
ATOM 2687 O O . ILE A 1 334 ? 2.395 16.180 14.096 1.00 94.94 334 ILE A O 1
ATOM 2691 N N . TYR A 1 335 ? 1.104 14.415 13.568 1.00 93.94 335 TYR A N 1
ATOM 2692 C CA . TYR A 1 335 ? -0.087 15.160 13.194 1.00 93.94 335 TYR A CA 1
ATOM 2693 C C . TYR A 1 335 ? -1.327 14.552 13.852 1.00 93.94 335 TYR A C 1
ATOM 2695 O O . TYR A 1 335 ? -1.483 13.330 13.911 1.00 93.94 335 TYR A O 1
ATOM 2703 N N . ASP A 1 336 ? -2.217 15.418 14.335 1.00 93.94 336 ASP A N 1
ATOM 2704 C CA . ASP A 1 336 ? -3.513 15.033 14.897 1.00 93.94 336 ASP A CA 1
ATOM 2705 C C . ASP A 1 336 ? -4.568 14.995 13.783 1.00 93.94 336 ASP A C 1
ATOM 2707 O O . ASP A 1 336 ? -5.138 16.025 13.414 1.00 93.94 336 ASP A O 1
ATOM 2711 N N . PHE A 1 337 ? -4.796 13.803 13.227 1.00 94.25 337 PHE A N 1
ATOM 2712 C CA . PHE A 1 337 ? -5.775 13.552 12.168 1.00 94.25 337 PHE A CA 1
ATOM 2713 C C . PHE A 1 337 ? -7.200 13.519 12.737 1.00 94.25 337 PHE A C 1
ATOM 2715 O O . PHE A 1 337 ? -7.724 12.470 13.120 1.00 94.25 337 PHE A O 1
ATOM 2722 N N . LYS A 1 338 ? -7.840 14.687 12.805 1.00 91.88 338 LYS A N 1
ATOM 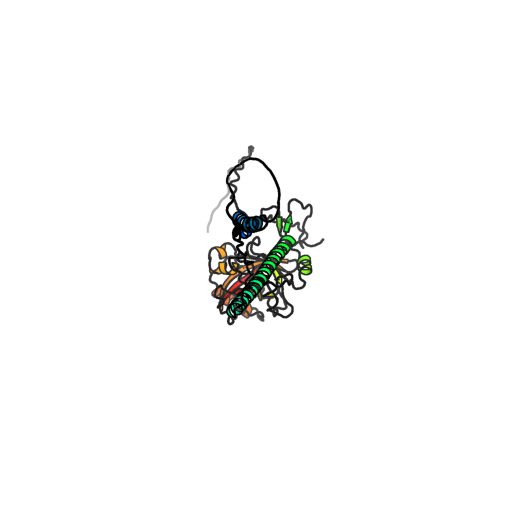2723 C CA . LYS A 1 338 ? -9.176 14.862 13.407 1.00 91.88 338 LYS A CA 1
ATOM 2724 C C . LYS A 1 338 ? -10.308 14.313 12.549 1.00 91.88 338 LYS A C 1
ATOM 2726 O O . LYS A 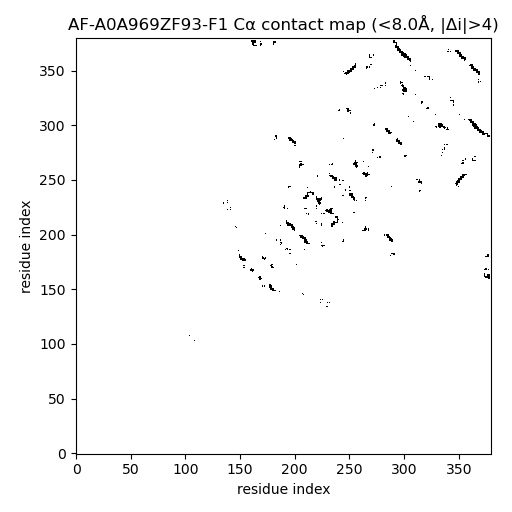1 338 ? -11.410 14.102 13.049 1.00 91.88 338 LYS A O 1
ATOM 2731 N N . GLU A 1 339 ? -10.047 14.128 11.264 1.00 90.56 339 GLU A N 1
ATOM 2732 C CA . GLU A 1 339 ? -10.973 13.584 10.281 1.00 90.56 339 GLU A CA 1
ATOM 2733 C C . GLU A 1 339 ? -11.130 12.064 10.422 1.00 90.56 339 GLU A C 1
ATOM 2735 O O . GLU A 1 339 ? -12.146 11.520 9.990 1.00 90.56 339 GLU A O 1
ATOM 2740 N N . ALA A 1 340 ? -10.157 11.383 11.041 1.00 95.56 340 ALA A N 1
ATOM 2741 C CA . ALA A 1 340 ? -10.221 9.946 11.257 1.00 95.56 340 ALA A CA 1
ATOM 2742 C C . ALA A 1 340 ? -11.365 9.577 12.221 1.00 95.56 340 ALA A C 1
ATOM 2744 O O . ALA A 1 340 ? -11.512 10.204 13.278 1.00 95.56 340 ALA A O 1
ATOM 2745 N N . PRO A 1 341 ? -12.173 8.547 11.902 1.00 95.75 341 PRO A N 1
ATOM 2746 C CA . PRO A 1 341 ? -13.214 8.077 12.803 1.00 95.75 341 PRO A CA 1
ATOM 2747 C C . PRO A 1 341 ? -12.612 7.521 14.098 1.00 95.75 341 PRO A C 1
ATOM 2749 O O . PRO A 1 341 ? -11.439 7.145 14.168 1.00 95.75 341 PRO A O 1
ATOM 2752 N N . GLN A 1 342 ? -13.439 7.437 15.142 1.00 95.00 342 GLN A N 1
ATOM 2753 C CA . GLN A 1 342 ? -13.030 6.784 16.378 1.00 95.00 342 GLN A CA 1
ATOM 2754 C C . GLN A 1 342 ? -12.709 5.310 16.108 1.00 95.00 342 GLN A C 1
ATOM 2756 O O . GLN A 1 342 ? -13.551 4.567 15.605 1.00 95.00 342 GLN A O 1
ATOM 2761 N N . ILE A 1 343 ? -11.508 4.898 16.505 1.00 97.12 343 ILE A N 1
ATOM 2762 C CA . ILE A 1 343 ? -11.063 3.511 16.410 1.00 97.12 343 ILE A CA 1
ATOM 2763 C C . ILE A 1 343 ? -11.647 2.738 17.593 1.00 97.12 343 ILE A C 1
ATOM 2765 O O . ILE A 1 343 ? -11.560 3.167 18.745 1.00 97.12 343 ILE A O 1
ATOM 2769 N N . THR A 1 344 ? -12.295 1.624 17.285 1.00 96.50 344 THR A N 1
ATOM 2770 C CA . THR A 1 344 ? -12.946 0.714 18.234 1.00 96.50 344 THR A CA 1
ATOM 2771 C C . THR A 1 344 ? -12.363 -0.684 18.084 1.00 96.50 344 THR A C 1
ATOM 2773 O O . THR A 1 344 ? -11.680 -0.953 17.099 1.00 96.50 344 THR A O 1
ATOM 2776 N N . ALA A 1 345 ? -12.663 -1.583 19.022 1.00 95.38 345 ALA A N 1
ATOM 2777 C CA . ALA A 1 345 ? -12.233 -2.977 18.961 1.00 95.38 345 ALA A CA 1
ATOM 2778 C C . ALA A 1 345 ? -12.565 -3.647 17.617 1.00 95.38 345 ALA A C 1
ATOM 2780 O O . ALA A 1 345 ? -11.742 -4.379 17.089 1.00 95.38 345 ALA A O 1
ATOM 2781 N N . ASP A 1 346 ? -13.707 -3.321 17.003 1.00 94.94 346 ASP A N 1
ATOM 2782 C CA . ASP A 1 346 ? -14.160 -3.882 15.721 1.00 94.94 346 ASP A CA 1
ATOM 2783 C C . ASP A 1 346 ? -13.473 -3.282 14.484 1.00 94.94 346 ASP A C 1
ATOM 2785 O O . ASP A 1 346 ? -13.676 -3.754 13.367 1.00 94.94 346 ASP A O 1
ATOM 2789 N N . SER A 1 347 ? -12.657 -2.243 14.655 1.00 96.81 347 SER A N 1
ATOM 2790 C CA . SER A 1 347 ? -12.017 -1.552 13.535 1.00 96.81 347 SER A CA 1
ATOM 2791 C C . SER A 1 347 ? -10.936 -2.406 12.872 1.00 96.81 347 SER A C 1
ATOM 2793 O O . SER A 1 347 ? -10.299 -3.246 13.504 1.00 96.81 347 SER A O 1
ATOM 2795 N N . HIS A 1 348 ? -10.705 -2.142 11.588 1.00 96.44 348 HIS A N 1
ATOM 2796 C CA . HIS A 1 348 ? -9.601 -2.709 10.818 1.00 96.44 348 HIS A CA 1
ATOM 2797 C C . HIS A 1 348 ? -8.628 -1.595 10.456 1.00 96.44 348 HIS A C 1
ATOM 2799 O O . HIS A 1 348 ? -9.058 -0.518 10.034 1.00 96.44 348 HIS A O 1
ATOM 2805 N N . ILE A 1 349 ? -7.331 -1.848 10.589 1.00 97.75 349 ILE A N 1
ATOM 2806 C CA . ILE A 1 349 ? -6.282 -0.882 10.269 1.00 97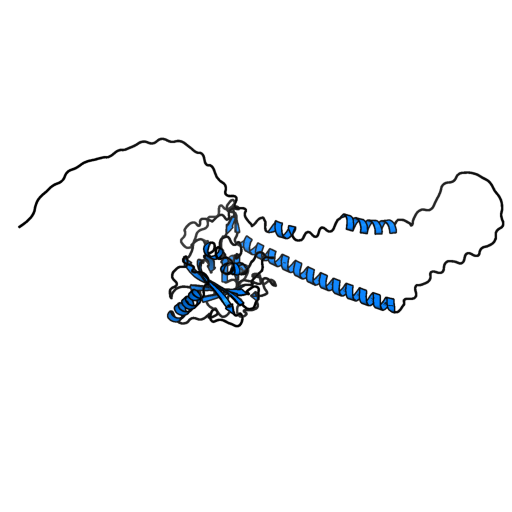.75 349 ILE A CA 1
ATOM 2807 C C . ILE A 1 349 ? -5.329 -1.415 9.201 1.00 97.75 349 ILE A C 1
ATOM 2809 O O . ILE A 1 349 ? -5.150 -2.624 9.031 1.00 97.75 349 ILE A O 1
ATOM 2813 N N . LEU A 1 350 ? -4.710 -0.483 8.481 1.00 98.31 350 LEU A N 1
ATOM 2814 C CA . LEU A 1 350 ? -3.585 -0.747 7.593 1.00 98.31 350 LEU A CA 1
ATOM 2815 C C . LEU A 1 350 ? -2.358 -0.004 8.097 1.00 98.31 350 LEU A C 1
ATOM 2817 O O . LEU A 1 350 ? -2.443 1.172 8.438 1.00 98.31 350 LEU A O 1
ATOM 2821 N N . THR A 1 351 ? -1.214 -0.675 8.093 1.00 98.31 351 THR A N 1
ATOM 2822 C CA . THR A 1 351 ? 0.086 -0.072 8.391 1.00 98.31 351 THR A CA 1
ATOM 2823 C C . THR A 1 351 ? 0.903 -0.037 7.108 1.00 98.31 351 THR A C 1
ATOM 2825 O O . THR A 1 351 ? 1.351 -1.077 6.635 1.00 98.31 351 THR A O 1
ATOM 2828 N N . LEU A 1 352 ? 1.101 1.148 6.537 1.00 98.31 352 LEU A N 1
ATOM 2829 C CA . LEU A 1 352 ? 1.947 1.345 5.364 1.00 98.31 352 LEU A CA 1
ATOM 2830 C C . LEU A 1 352 ? 3.373 1.637 5.820 1.00 98.31 352 LEU A C 1
ATOM 2832 O O . LEU A 1 352 ? 3.585 2.539 6.632 1.00 98.31 352 LEU A O 1
ATOM 2836 N N . SER A 1 353 ? 4.346 0.896 5.296 1.00 96.81 353 SER A N 1
ATOM 2837 C CA . SER A 1 353 ? 5.756 1.059 5.638 1.00 96.81 353 SER A CA 1
ATOM 2838 C C . SER A 1 353 ? 6.621 1.251 4.402 1.00 96.81 353 SER A C 1
ATOM 2840 O O . SER A 1 353 ? 6.547 0.489 3.434 1.00 96.81 353 SER A O 1
ATOM 2842 N N . THR A 1 354 ? 7.492 2.258 4.466 1.00 94.44 354 THR A N 1
ATOM 2843 C CA . THR A 1 354 ? 8.519 2.502 3.456 1.00 94.44 354 THR A CA 1
ATOM 2844 C C . THR A 1 354 ? 9.838 2.971 4.071 1.00 94.44 354 THR A C 1
ATOM 2846 O O . THR A 1 354 ? 9.893 3.360 5.238 1.00 94.44 354 THR A O 1
ATOM 2849 N N . CYS A 1 355 ? 10.936 2.921 3.314 1.00 84.75 355 CYS A N 1
ATOM 2850 C CA . CYS A 1 355 ? 12.227 3.458 3.762 1.00 84.75 355 CYS A CA 1
ATOM 2851 C C . CYS A 1 355 ? 12.193 4.986 3.841 1.00 84.75 355 CYS A C 1
ATOM 2853 O O . CYS A 1 355 ? 11.567 5.629 3.012 1.00 84.75 355 CYS A O 1
ATOM 2855 N N . THR A 1 356 ? 12.907 5.594 4.782 1.00 79.75 356 THR A N 1
ATOM 2856 C CA . THR A 1 356 ? 13.251 7.024 4.688 1.00 79.75 356 THR A CA 1
ATOM 2857 C C . THR A 1 356 ? 14.429 7.229 3.732 1.00 79.75 356 THR A C 1
ATOM 2859 O O . THR A 1 356 ? 15.138 6.278 3.402 1.00 79.75 356 THR A O 1
ATOM 2862 N N . THR A 1 357 ? 14.656 8.466 3.283 1.00 72.81 357 THR A N 1
ATOM 2863 C CA . THR A 1 357 ? 15.736 8.817 2.336 1.00 72.81 357 THR A CA 1
ATOM 2864 C C . THR A 1 357 ? 17.141 8.458 2.841 1.00 72.81 357 THR A C 1
ATOM 2866 O O . THR A 1 357 ? 18.027 8.173 2.043 1.00 72.81 357 THR A O 1
ATOM 2869 N N . ASP A 1 358 ? 17.355 8.448 4.158 1.00 74.44 358 ASP A N 1
ATOM 2870 C CA . ASP A 1 358 ? 18.613 8.049 4.808 1.00 74.44 358 ASP A CA 1
ATOM 2871 C C . ASP A 1 358 ? 18.723 6.533 5.069 1.00 74.44 358 ASP A C 1
ATOM 2873 O O . ASP A 1 358 ? 19.765 6.064 5.517 1.00 74.44 358 ASP A O 1
ATOM 2877 N N . HIS A 1 359 ? 17.672 5.758 4.777 1.00 77.44 359 HIS A N 1
ATOM 2878 C CA . HIS A 1 359 ? 17.538 4.309 4.990 1.00 77.44 359 HIS A CA 1
ATOM 2879 C C . HIS A 1 359 ? 17.668 3.799 6.440 1.00 77.44 359 HIS A C 1
ATOM 2881 O O . HIS A 1 359 ? 17.371 2.624 6.691 1.00 77.44 359 HIS A O 1
ATOM 2887 N N . GLU A 1 360 ? 18.035 4.652 7.399 1.00 84.94 360 GLU A N 1
ATOM 2888 C CA . GLU A 1 360 ? 18.164 4.313 8.824 1.00 84.94 360 GLU A CA 1
ATOM 2889 C C . GLU A 1 360 ? 16.804 4.149 9.514 1.00 84.94 360 GLU A C 1
ATOM 2891 O O . GLU A 1 360 ? 16.670 3.422 10.506 1.00 84.94 360 GLU A O 1
ATOM 2896 N N . GLN A 1 361 ? 15.776 4.800 8.970 1.00 92.00 361 GLN A N 1
ATOM 2897 C CA . GLN A 1 361 ? 14.420 4.781 9.496 1.00 92.00 361 GLN A CA 1
ATOM 2898 C C . GLN A 1 361 ? 13.417 4.228 8.474 1.00 92.00 361 GLN A C 1
ATOM 2900 O O . GLN A 1 361 ? 13.716 3.917 7.312 1.00 92.00 361 GLN A O 1
ATOM 2905 N N . ARG A 1 362 ? 12.195 4.028 8.952 1.00 94.56 362 ARG A N 1
ATOM 2906 C CA . ARG A 1 362 ? 11.024 3.676 8.159 1.00 94.56 362 ARG A CA 1
ATOM 2907 C C . ARG A 1 362 ? 9.954 4.724 8.394 1.00 94.56 362 ARG A C 1
ATOM 2909 O O . ARG A 1 362 ? 9.682 5.065 9.544 1.00 94.56 362 ARG A O 1
ATOM 2916 N N . MET A 1 363 ? 9.387 5.234 7.308 1.00 95.94 363 MET A N 1
ATOM 2917 C CA . MET A 1 363 ? 8.202 6.076 7.346 1.00 95.94 363 MET A CA 1
ATOM 2918 C C . MET A 1 363 ? 6.987 5.171 7.495 1.00 95.94 363 MET A C 1
ATOM 2920 O O . MET A 1 363 ? 6.818 4.246 6.697 1.00 95.94 363 MET A O 1
ATOM 2924 N N . ILE A 1 364 ? 6.173 5.435 8.514 1.00 97.56 364 ILE A N 1
ATOM 2925 C CA . ILE A 1 364 ? 4.967 4.675 8.810 1.00 97.56 364 ILE A CA 1
ATOM 2926 C C . ILE A 1 364 ? 3.755 5.583 8.716 1.00 97.56 364 ILE A C 1
ATOM 2928 O O . ILE A 1 364 ? 3.690 6.601 9.406 1.00 97.56 364 ILE A O 1
ATOM 2932 N N . ILE A 1 365 ? 2.776 5.155 7.923 1.00 97.88 365 ILE A N 1
ATOM 2933 C CA . ILE A 1 365 ? 1.445 5.756 7.853 1.00 97.88 365 ILE A CA 1
ATOM 2934 C C . ILE A 1 365 ? 0.436 4.690 8.249 1.00 97.88 365 ILE A C 1
ATOM 2936 O O . ILE A 1 365 ? 0.380 3.629 7.628 1.00 97.88 365 ILE A O 1
ATOM 2940 N N . GLN A 1 366 ? -0.351 4.954 9.287 1.00 98.19 366 GLN A N 1
ATOM 2941 C CA . GLN A 1 366 ? -1.406 4.046 9.714 1.00 98.19 366 GLN A CA 1
ATOM 2942 C C . GLN A 1 366 ? -2.777 4.597 9.353 1.00 98.19 366 GLN A C 1
ATOM 2944 O O . GLN A 1 366 ? -3.089 5.770 9.582 1.00 98.19 366 GLN A O 1
ATOM 2949 N N . LEU A 1 367 ? -3.591 3.715 8.788 1.00 98.38 367 LEU A N 1
ATOM 2950 C CA . LEU A 1 367 ? -4.920 4.001 8.291 1.00 98.38 367 LEU A CA 1
ATOM 2951 C C . LEU A 1 367 ? -5.959 3.188 9.059 1.00 98.38 367 LEU A C 1
ATOM 2953 O O . LEU A 1 367 ? -5.697 2.043 9.411 1.00 98.38 367 LEU A O 1
ATOM 2957 N N . VAL A 1 368 ? -7.161 3.725 9.243 1.00 98.38 368 VAL A N 1
ATOM 2958 C CA . VAL A 1 368 ? -8.313 2.998 9.789 1.00 98.38 368 VAL A CA 1
ATOM 2959 C C . VAL A 1 368 ? -9.436 2.913 8.761 1.00 98.38 368 VAL A C 1
ATOM 2961 O O . VAL A 1 368 ? -9.780 3.911 8.124 1.00 98.38 368 VAL A O 1
ATOM 2964 N N . ARG A 1 369 ? -10.016 1.718 8.611 1.00 98.12 369 ARG A N 1
ATOM 2965 C CA . ARG A 1 369 ? -11.174 1.457 7.751 1.00 98.12 369 ARG A CA 1
ATOM 2966 C C . ARG A 1 369 ? -12.376 2.240 8.269 1.00 98.12 369 ARG A C 1
ATOM 2968 O O . ARG A 1 369 ? -12.725 2.139 9.442 1.00 98.12 369 ARG A O 1
ATOM 2975 N N . SER A 1 370 ? -13.014 3.005 7.393 1.00 96.62 370 SER A N 1
ATOM 2976 C CA . SER A 1 370 ? -14.234 3.750 7.694 1.00 96.62 370 SER A CA 1
ATOM 2977 C C . SER A 1 370 ? -15.422 3.112 6.968 1.00 96.62 370 SER A C 1
ATOM 2979 O O . SER A 1 370 ? -15.757 1.957 7.218 1.00 96.62 370 SER A O 1
ATOM 2981 N N . ARG A 1 371 ? -16.083 3.863 6.088 1.00 94.62 371 ARG A N 1
ATOM 2982 C CA . ARG A 1 371 ? -17.257 3.421 5.338 1.00 94.62 371 ARG A CA 1
ATOM 2983 C C . ARG A 1 371 ? -16.886 2.595 4.110 1.00 94.62 371 ARG A C 1
ATOM 2985 O O . ARG A 1 371 ? -15.863 2.835 3.470 1.00 94.62 371 ARG A O 1
ATOM 2992 N N . GLU A 1 372 ? -17.795 1.699 3.758 1.00 95.50 372 GLU A N 1
ATOM 2993 C CA . GLU A 1 372 ? -17.862 1.098 2.431 1.00 95.50 372 GLU A CA 1
ATOM 2994 C C . GLU A 1 372 ? -18.534 2.071 1.455 1.00 95.50 372 GLU A C 1
ATOM 2996 O O . GLU A 1 372 ? -19.478 2.784 1.816 1.00 95.50 372 GLU A O 1
ATOM 3001 N N . VAL A 1 373 ? -18.028 2.119 0.231 1.00 94.31 373 VAL A N 1
ATOM 3002 C CA . VAL A 1 373 ? -18.597 2.857 -0.892 1.00 94.31 373 VAL A CA 1
ATOM 3003 C C . VAL A 1 373 ? -19.096 1.826 -1.896 1.00 94.31 373 VAL A C 1
ATOM 3005 O O . VAL A 1 373 ? -18.375 0.921 -2.296 1.00 94.31 373 VAL A O 1
ATOM 3008 N N . PHE A 1 374 ? -20.360 1.951 -2.288 1.00 92.62 374 PHE A N 1
ATOM 3009 C CA . PHE A 1 374 ? -21.010 1.002 -3.189 1.00 92.62 374 PHE A CA 1
ATOM 3010 C C . PHE A 1 374 ? -20.908 1.471 -4.646 1.00 92.62 374 PHE A C 1
ATOM 3012 O O . PHE A 1 374 ? -21.926 1.736 -5.287 1.00 92.62 374 PHE A O 1
ATOM 3019 N N . ASP A 1 375 ? -19.676 1.625 -5.134 1.00 90.06 375 ASP A N 1
ATOM 3020 C CA . ASP A 1 375 ? -19.330 2.041 -6.503 1.00 90.06 375 ASP A CA 1
ATOM 3021 C C . ASP A 1 375 ? -18.580 0.963 -7.307 1.00 90.06 375 ASP A C 1
ATOM 3023 O O . ASP A 1 375 ? -18.247 1.189 -8.470 1.00 90.06 375 ASP A O 1
ATOM 3027 N N . VAL A 1 376 ? -18.366 -0.219 -6.723 1.00 91.44 376 VAL A N 1
ATOM 3028 C CA . VAL A 1 376 ? -17.856 -1.393 -7.436 1.00 91.44 376 VAL A CA 1
ATOM 3029 C C . VAL A 1 376 ? -19.006 -2.045 -8.212 1.00 91.44 376 VAL A C 1
ATOM 3031 O O . VAL A 1 376 ? -20.018 -2.412 -7.599 1.00 91.44 376 VAL A O 1
ATOM 3034 N N . PRO A 1 377 ? -18.900 -2.185 -9.545 1.00 89.25 377 PRO A N 1
ATOM 3035 C CA . PRO A 1 377 ? -19.916 -2.875 -10.319 1.00 89.25 377 PRO A CA 1
ATOM 3036 C C . PRO A 1 377 ? -19.927 -4.370 -10.037 1.00 89.25 377 PRO A C 1
ATOM 3038 O O . PRO A 1 377 ? -18.875 -4.989 -9.894 1.00 89.25 377 PRO A O 1
ATOM 3041 N N . VAL A 1 378 ? -21.121 -4.950 -10.051 1.00 84.62 378 VAL A N 1
ATOM 3042 C CA . VAL A 1 378 ? -21.308 -6.402 -10.076 1.00 84.62 378 VAL A CA 1
ATOM 3043 C C . VAL A 1 378 ? -21.825 -6.838 -11.439 1.00 84.62 378 VAL A C 1
ATOM 3045 O O . VAL A 1 378 ? -22.693 -6.179 -12.017 1.00 84.62 378 VAL A O 1
ATOM 3048 N N . ASP A 1 379 ? -21.300 -7.952 -11.945 1.00 69.06 379 ASP A N 1
ATOM 3049 C CA . ASP A 1 379 ? -21.848 -8.598 -13.135 1.00 69.06 379 ASP A CA 1
ATOM 3050 C C . ASP A 1 379 ? -23.278 -9.079 -12.816 1.00 69.06 379 ASP A C 1
ATOM 3052 O O . ASP A 1 379 ? -23.491 -9.807 -11.841 1.00 69.06 379 ASP A O 1
ATOM 3056 N N . GLN A 1 380 ? -24.264 -8.617 -13.596 1.00 52.72 380 GLN A N 1
ATOM 3057 C CA . GLN A 1 380 ? -25.685 -8.973 -13.438 1.00 52.72 380 GLN A CA 1
ATOM 3058 C C . GLN A 1 380 ? -26.065 -10.281 -14.129 1.00 52.72 380 GLN A C 1
ATOM 3060 O O . GLN A 1 380 ? -25.602 -10.512 -15.271 1.00 52.72 380 GLN A O 1
#

pLDDT: mean 75.17, std 26.18, range [21.84, 98.38]

Foldseek 3Di:
DDDDDDDDDDDDDDDDDDDDDDDDDDDPPDPPPPDCPVCVVVVVVVVPPPPPDPVVVVVVVVVVVVVPPPDDDDDDDDDDDDDDDDDDDPPPPPDDPPPPDPDDDVVVVVVVVVVVVVVVVVVVVVVVVVVVVVLVVVVVVVVVVLVVLFKDAQVPDPDWFAFPVRDTFDFDDPPPRIGGADDQVSLCVLPVQFFWWKAFDSRQAGTFTEGEDQDDPCQQCQAHSSRHGHNQGGWYWDNVQPCAQNAQEIEIEGELDDPVNPRHTPVCLCCQVPPVVCCVVGQWMWIGGHLWIWIKGWQAKAKAFPVDDPLPPRDDPDLVSSVVSSVVRSVRGPDGSPVHDDDGSPKHKYWYWYADPVRRIIIIIMIITDDIDRNHGDDD

Nearest PDB structures (foldseek):
  5b23-assembly2_B  TM=9.079E-01  e=2.708E-17  Clostridium perfringens str. 13
  5jcv-assembly1_A-2  TM=8.997E-01  e=4.864E-17  Listeria monocytogenes EGD-e
  5yfk-assembly1_A  TM=9.143E-01  e=2.230E-16  Clostridium perfringens str. 13
  4y4q-assembly1_A  TM=8.656E-01  e=3.368E-13  Streptococcus pneumoniae PCS8235
  4y4q-assembly2_B  TM=8.605E-01  e=4.786E-13  Streptococcus pneumoniae PCS8235

Secondary structure (DSSP, 8-state):
-----------------------------------GGGTHHHHHHHTT-----HHHHHHHHHHHHHTSSSS----------------------------------HHHHHHHHHHHHHHHHHHHHHHHHHHHHHHHHHHHHHHHHHHHHTEEESTT-----B-TTSPBP-----SSSEEE---HHHHHHH-TTEEEEEE-TTTSS-EEEEE--SS-SSGGGSB-TTS-B-TT--EEE-TT-TTGGGSSEEEEE--B--GGGTTTBTGGGGHHHH-HHHHHH--EEEEEETTEEEEEEEEEEEEEETT--GGG-----SHHHHHHHHHHHHHH-SS--TTSPPP-TT--EEEEEEE-TTSSEEEEEEEEEEEEE--S----

Radius of gyration: 37.47 Å; Cα contacts (8 Å, |Δi|>4): 521; chains: 1; bounding box: 130×57×126 Å